Protein 6SYY (pdb70)

Foldseek 3Di:
DDADAADFFAEDEQDFPDEWEWEWAWDWDPLDPPFTETFIFTATPNGTQHAYEAEAFGKGWYKYQYQHQAWKWKAFFLFQDFFQQGQEQVQTDGHRDMRTRPIDGGHFAFAKTKMAIDHFLCRQVRLQRYGIHIYTYDYVLNVVVCVLFVDDRPAQEGEWAKEAFEADPRGYTDDDDDQLQFAGHPFIGTNSHTNYEHEDAQGKGKYWYAHSYLWDKFKKFKDFDPDTAKKWFQAKNRGGFFFTDIDGIDIATHSIITIMIHRSNVDDQQTKIFGKTAQPPLQVDDRHIDTNYIYHHHYYDPRDGDRDGTRDDFDDDDCPPAAEAEWEWDADPSAIETVNDFCVRFNVDAPDVQDGDFPEEEEAQGKYKYKYFYQDSGKFFKFKPNWWKAWDDKPVDGDDPNRGGTHGTHIAGHRMITIIITRRHHDDPAKHKMKIATSSNNSVNSTRMGIYIYGD

Structure (mmCIF, N/CA/C/O backbone):
data_6SYY
#
_entry.id   6SYY
#
_cell.length_a   52.920
_cell.length_b   98.927
_cell.length_c   98.589
_cell.angle_alpha   90.000
_cell.angle_beta   90.000
_cell.angle_gamma   90.000
#
_symmetry.space_group_name_H-M   'P 21 21 21'
#
loop_
_entity.id
_entity.type
_entity.pdbx_description
1 polymer 'Periplasmic cell division protein (SufI)'
2 non-polymer 'COPPER (II) ION'
3 non-polymer 'OXYGEN ATOM'
4 water water
#
loop_
_atom_site.group_PDB
_atom_site.id
_atom_site.type_symbol
_atom_site.label_atom_id
_atom_site.label_alt_id
_atom_site.label_comp_id
_atom_site.label_asym_id
_atom_site.label_entity_id
_atom_site.label_seq_id
_atom_site.pdbx_PDB_ins_code
_atom_site.Cartn_x
_atom_site.Cartn_y
_atom_site.Cartn_z
_atom_site.occupancy
_atom_site.B_iso_or_equiv
_atom_site.auth_seq_id
_atom_site.auth_comp_id
_atom_site.auth_asym_id
_atom_site.auth_atom_id
_atom_site.pdbx_PDB_model_num
ATOM 1 N N . LEU A 1 44 ? 43.019 55.315 31.301 1.00 49.50 44 LEU A N 1
ATOM 2 C CA . LEU A 1 44 ? 41.991 56.166 30.711 1.00 67.02 44 LEU A CA 1
ATOM 3 C C . LEU A 1 44 ? 41.038 56.695 31.778 1.00 80.75 44 LEU A C 1
ATOM 4 O O . LEU A 1 44 ? 40.526 55.928 32.594 1.00 73.13 44 LEU A O 1
ATOM 9 N N . SER A 1 45 ? 40.807 58.008 31.761 1.00 85.19 45 SER A N 1
ATOM 10 C CA . SER A 1 45 ? 39.873 58.627 32.691 1.00 64.37 45 SER A CA 1
ATOM 11 C C . SER A 1 45 ? 38.483 58.013 32.540 1.00 51.80 45 SER A C 1
ATOM 12 O O . SER A 1 45 ? 38.128 57.458 31.496 1.00 51.03 45 SER A O 1
ATOM 15 N N . LYS A 1 46 ? 37.697 58.107 33.611 1.00 46.74 46 LYS A N 1
ATOM 16 C CA . LYS A 1 46 ? 36.294 57.723 33.538 1.00 19.53 46 LYS A CA 1
ATOM 17 C C . LYS A 1 46 ? 35.591 58.522 32.444 1.00 24.14 46 LYS A C 1
ATOM 18 O O . LYS A 1 46 ? 35.808 59.728 32.294 1.00 36.52 46 LYS A O 1
ATOM 24 N N . GLN A 1 47 ? 34.747 57.843 31.673 1.00 34.15 47 GLN A N 1
ATOM 25 C CA . GLN A 1 47 ? 34.014 58.456 30.576 1.00 28.88 47 GLN A CA 1
ATOM 26 C C . GLN A 1 47 ? 32.521 58.418 30.875 1.00 29.39 47 GLN A C 1
ATOM 27 O O . GLN A 1 47 ? 32.023 57.452 31.460 1.00 32.77 47 GLN A O 1
ATOM 33 N N . SER A 1 48 ? 31.811 59.473 30.479 1.00 38.35 48 SER A N 1
ATOM 34 C CA . SER A 1 48 ? 30.362 59.501 30.641 1.00 28.46 48 SER A CA 1
ATOM 35 C C . SER A 1 48 ? 29.711 58.408 29.799 1.00 29.64 48 SER A C 1
ATOM 36 O O . SER A 1 48 ? 30.015 58.258 28.611 1.00 46.91 48 SER A O 1
ATOM 39 N N . LEU A 1 49 ? 28.816 57.641 30.419 1.00 27.56 49 LEU A N 1
ATOM 40 C CA . LEU A 1 49 ? 28.172 56.534 29.724 1.00 28.00 49 LEU A CA 1
ATOM 41 C C . LEU A 1 49 ? 27.417 57.034 28.501 1.00 26.42 49 LEU A C 1
ATOM 42 O O . LEU A 1 49 ? 26.563 57.919 28.602 1.00 33.69 49 LEU A O 1
ATOM 47 N N . ASN A 1 50 ? 27.739 56.468 27.345 1.00 26.04 50 ASN A N 1
ATOM 48 C CA . ASN A 1 50 ? 26.997 56.777 26.135 1.00 27.52 50 ASN A CA 1
ATOM 49 C C . ASN A 1 50 ? 25.607 56.162 26.217 1.00 23.44 50 ASN A C 1
ATOM 50 O O . ASN A 1 50 ? 25.454 55.001 26.605 1.00 28.19 50 ASN A O 1
ATOM 55 N N . ILE A 1 51 ? 24.592 56.949 25.888 1.00 30.12 51 ILE A N 1
ATOM 56 C CA . ILE A 1 51 ? 23.216 56.475 25.776 1.00 31.45 51 ILE A CA 1
ATOM 57 C C . ILE A 1 51 ? 22.874 56.422 24.293 1.00 26.04 51 ILE A C 1
ATOM 58 O O . ILE A 1 51 ? 22.895 57.464 23.625 1.00 31.93 51 ILE A O 1
ATOM 63 N N . PRO A 1 52 ? 22.569 55.252 23.735 1.00 35.52 52 PRO A N 1
ATOM 64 C CA . PRO A 1 52 ? 22.309 55.175 22.294 1.00 42.66 52 PRO A CA 1
ATOM 65 C C . PRO A 1 52 ? 21.102 56.012 21.907 1.00 45.04 52 PRO A C 1
ATOM 66 O O . PRO A 1 52 ? 20.216 56.282 22.722 1.00 32.69 52 PRO A O 1
ATOM 70 N N . GLY A 1 53 ? 21.086 56.443 20.652 1.00 28.69 53 GLY A N 1
ATOM 71 C CA . GLY A 1 53 ? 19.892 57.043 20.102 1.00 23.77 53 GLY A CA 1
ATOM 72 C C . GLY A 1 53 ? 18.771 56.027 20.014 1.00 30.37 53 GLY A C 1
ATOM 73 O O . GLY A 1 53 ? 18.962 54.820 20.158 1.00 27.20 53 GLY A O 1
ATOM 74 N N . TYR A 1 54 ? 17.561 56.526 19.799 1.00 29.03 54 TYR A N 1
ATOM 75 C CA . TYR A 1 54 ? 16.413 55.648 19.664 1.00 27.01 54 TYR A CA 1
ATOM 76 C C . TYR A 1 54 ? 15.703 55.924 18.348 1.00 34.70 54 TYR A C 1
ATOM 77 O O . TYR A 1 54 ? 15.797 57.015 17.777 1.00 33.88 54 TYR A O 1
ATOM 86 N N . PHE A 1 55 ? 14.995 54.910 17.866 1.00 25.09 55 PHE A N 1
ATOM 87 C CA . PHE A 1 55 ? 14.259 55.019 16.615 1.00 43.67 55 PHE A CA 1
ATOM 88 C C . PHE A 1 55 ? 12.892 54.391 16.811 1.00 23.84 55 PHE A C 1
ATOM 89 O O . PHE A 1 55 ? 12.792 53.215 17.173 1.00 37.55 55 PHE A O 1
ATOM 97 N N . LEU A 1 56 ? 11.848 55.179 16.590 1.00 30.86 56 LEU A N 1
ATOM 98 C CA . LEU A 1 56 ? 10.478 54.688 16.672 1.00 24.79 56 LEU A CA 1
ATOM 99 C C . LEU A 1 56 ? 10.150 54.006 15.350 1.00 32.26 56 LEU A C 1
ATOM 100 O O . LEU A 1 56 ? 9.841 54.664 14.353 1.00 27.06 56 LEU A O 1
ATOM 105 N N . PHE A 1 57 ? 10.236 52.685 15.333 1.00 33.91 57 PHE A N 1
ATOM 106 C CA . PHE A 1 57 ? 10.020 51.932 14.105 1.00 31.76 57 PHE A CA 1
ATOM 107 C C . PHE A 1 57 ? 8.565 52.068 13.672 1.00 27.88 57 PHE A C 1
ATOM 108 O O . PHE A 1 57 ? 7.667 51.653 14.417 1.00 31.78 57 PHE A O 1
ATOM 116 N N . PRO A 1 58 ? 8.285 52.637 12.502 1.00 31.48 58 PRO A N 1
ATOM 117 C CA . PRO A 1 58 ? 6.895 52.874 12.108 1.00 26.60 58 PRO A CA 1
ATOM 118 C C . PRO A 1 58 ? 6.155 51.575 11.829 1.00 28.18 58 PRO A C 1
ATOM 119 O O . PRO A 1 58 ? 6.747 50.528 11.559 1.00 32.16 58 PRO A O 1
ATOM 123 N N . ASP A 1 59 ? 4.828 51.668 11.879 1.00 29.03 59 ASP A N 1
ATOM 124 C CA . ASP A 1 59 ? 3.949 50.513 11.726 1.00 56.50 59 ASP A CA 1
ATOM 125 C C . ASP A 1 59 ? 3.668 50.286 10.240 1.00 31.43 59 ASP A C 1
ATOM 126 O O . ASP A 1 59 ? 2.993 51.094 9.593 1.00 32.11 59 ASP A O 1
ATOM 131 N N . GLY A 1 60 ? 4.187 49.186 9.701 1.00 31.58 60 GLY A N 1
ATOM 132 C CA . GLY A 1 60 ? 3.913 48.833 8.323 1.00 31.84 60 GLY A CA 1
ATOM 133 C C . GLY A 1 60 ? 4.544 49.727 7.283 1.00 37.78 60 GLY A C 1
ATOM 134 O O . GLY A 1 60 ? 4.093 49.733 6.135 1.00 36.18 60 GLY A O 1
ATOM 135 N N . GLN A 1 61 ? 5.573 50.488 7.648 1.00 36.78 61 GLN A N 1
ATOM 136 C CA . GLN A 1 61 ? 6.287 51.351 6.715 1.00 34.74 61 GLN A CA 1
ATOM 137 C C . GLN A 1 61 ? 7.721 50.870 6.600 1.00 27.52 61 GLN A C 1
ATOM 138 O O . GLN A 1 61 ? 8.373 50.603 7.614 1.00 33.30 61 GLN A O 1
ATOM 144 N N . ARG A 1 62 ? 8.208 50.770 5.367 1.00 41.12 62 ARG A N 1
ATOM 145 C CA . ARG A 1 62 ? 9.501 50.150 5.120 1.00 32.38 62 ARG A CA 1
ATOM 146 C C . ARG A 1 62 ? 10.637 51.001 5.672 1.00 31.82 62 ARG A C 1
ATOM 147 O O . ARG A 1 62 ? 10.664 52.223 5.498 1.00 32.73 62 ARG A O 1
ATOM 155 N N . VAL A 1 63 ? 11.582 50.335 6.335 1.00 31.68 63 VAL A N 1
ATOM 156 C CA . VAL A 1 63 ? 12.736 50.968 6.959 1.00 32.50 63 VAL A CA 1
ATOM 157 C C . VAL A 1 63 ? 13.994 50.248 6.496 1.00 26.44 63 VAL A C 1
ATOM 158 O O . VAL A 1 63 ? 14.095 49.022 6.627 1.00 23.81 63 VAL A O 1
ATOM 162 N N . SER A 1 64 ? 14.954 51.006 5.972 1.00 33.13 64 SER A N 1
ATOM 163 C CA . SER A 1 64 ? 16.240 50.452 5.571 1.00 24.62 64 SER A CA 1
ATOM 164 C C . SER A 1 64 ? 17.173 50.398 6.773 1.00 26.22 64 SER A C 1
ATOM 165 O O . SER A 1 64 ? 17.335 51.389 7.493 1.00 29.97 64 SER A O 1
ATOM 168 N N . ILE A 1 65 ? 17.771 49.234 6.995 1.00 22.63 65 ILE A N 1
ATOM 169 C CA . ILE A 1 65 ? 18.787 49.046 8.019 1.00 21.79 65 ILE A CA 1
ATOM 170 C C . ILE A 1 65 ? 20.059 48.638 7.295 1.00 21.84 65 ILE A C 1
ATOM 171 O O . ILE A 1 65 ? 20.152 47.519 6.774 1.00 30.32 65 ILE A O 1
ATOM 176 N N . THR A 1 66 ? 21.033 49.539 7.247 1.00 22.33 66 THR A N 1
ATOM 177 C CA . THR A 1 66 ? 22.239 49.341 6.455 1.00 32.89 66 THR A CA 1
ATOM 178 C C . THR A 1 66 ? 23.414 49.041 7.372 1.00 25.08 66 THR A C 1
ATOM 179 O O . THR A 1 66 ? 23.726 49.833 8.266 1.00 33.10 66 THR A O 1
ATOM 183 N N . ALA A 1 67 ? 24.063 47.900 7.148 1.00 29.44 67 ALA A N 1
ATOM 184 C CA . ALA A 1 67 ? 25.329 47.596 7.798 1.00 25.74 67 ALA A CA 1
ATOM 185 C C . ALA A 1 67 ? 26.459 48.145 6.940 1.00 31.95 67 ALA A C 1
ATOM 186 O O . ALA A 1 67 ? 26.479 47.929 5.726 1.00 26.58 67 ALA A O 1
ATOM 188 N N . LYS A 1 68 ? 27.388 48.864 7.563 1.00 32.45 68 LYS A N 1
ATOM 189 C CA . LYS A 1 68 ? 28.440 49.511 6.799 1.00 23.28 68 LYS A CA 1
ATOM 190 C C . LYS A 1 68 ? 29.679 49.681 7.664 1.00 32.05 68 LYS A C 1
ATOM 191 O O . LYS A 1 68 ? 29.612 49.681 8.898 1.00 26.00 68 LYS A O 1
ATOM 197 N N . TRP A 1 69 ? 30.818 49.824 6.991 1.00 24.83 69 TRP A N 1
ATOM 198 C CA . TRP A 1 69 ? 32.061 50.177 7.657 1.00 27.16 69 TRP A CA 1
ATOM 199 C C . TRP A 1 69 ? 32.129 51.677 7.901 1.00 25.14 69 TRP A C 1
ATOM 200 O O . TRP A 1 69 ? 31.685 52.478 7.073 1.00 40.69 69 TRP A O 1
ATOM 211 N N . THR A 1 70 ? 32.688 52.047 9.048 1.00 36.49 70 THR A N 1
ATOM 212 C CA . THR A 1 70 ? 32.902 53.438 9.426 1.00 44.13 70 THR A CA 1
ATOM 213 C C . THR A 1 70 ? 33.998 53.459 10.487 1.00 37.99 70 THR A C 1
ATOM 214 O O . THR A 1 70 ? 34.634 52.435 10.761 1.00 32.15 70 THR A O 1
ATOM 218 N N . THR A 1 71 ? 34.227 54.628 11.080 1.00 41.45 71 THR A N 1
ATOM 219 C CA . THR A 1 71 ? 35.182 54.781 12.170 1.00 32.99 71 THR A CA 1
ATOM 220 C C . THR A 1 71 ? 34.486 55.438 13.349 1.00 36.58 71 THR A C 1
ATOM 221 O O . THR A 1 71 ? 33.887 56.508 13.199 1.00 54.40 71 THR A O 1
ATOM 225 N N . LEU A 1 72 ? 34.570 54.802 14.514 1.00 28.40 72 LEU A N 1
ATOM 226 C CA . LEU A 1 72 ? 33.985 55.319 15.742 1.00 25.42 72 LEU A CA 1
ATOM 227 C C . LEU A 1 72 ? 35.082 55.724 16.715 1.00 33.53 72 LEU A C 1
ATOM 228 O O . LEU A 1 72 ? 36.143 55.098 16.777 1.00 36.30 72 LEU A O 1
ATOM 233 N N . GLU A 1 73 ? 34.816 56.782 17.481 1.00 32.69 73 GLU A N 1
ATOM 234 C CA . GLU A 1 73 ? 35.757 57.260 18.491 1.00 38.63 73 GLU A CA 1
ATOM 235 C C . GLU A 1 73 ? 35.358 56.671 19.841 1.00 26.47 73 GLU A C 1
ATOM 236 O O . GLU A 1 73 ? 34.725 57.319 20.673 1.00 36.29 73 GLU A O 1
ATOM 242 N N . VAL A 1 74 ? 35.740 55.410 20.050 1.00 28.23 74 VAL A N 1
ATOM 243 C CA . VAL A 1 74 ? 35.453 54.730 21.312 1.00 39.59 74 VAL A CA 1
ATOM 244 C C . VAL A 1 74 ? 36.392 55.221 22.405 1.00 25.81 74 VAL A C 1
ATOM 245 O O . VAL A 1 74 ? 35.957 55.618 23.492 1.00 31.88 74 VAL A O 1
ATOM 249 N N . ILE A 1 75 ? 37.690 55.188 22.127 1.00 38.93 75 ILE A N 1
ATOM 250 C CA . ILE A 1 75 ? 38.699 55.808 22.979 1.00 33.37 75 ILE A CA 1
ATOM 251 C C . ILE A 1 75 ? 38.936 57.220 22.450 1.00 54.38 75 ILE A C 1
ATOM 252 O O . ILE A 1 75 ? 39.263 57.371 21.263 1.00 42.59 75 ILE A O 1
ATOM 257 N N . PRO A 1 76 ? 38.779 58.258 23.270 1.00 54.29 76 PRO A N 1
ATOM 258 C CA . PRO A 1 76 ? 38.931 59.630 22.763 1.00 40.60 76 PRO A CA 1
ATOM 259 C C . PRO A 1 76 ? 40.288 59.840 22.105 1.00 32.87 76 PRO A C 1
ATOM 260 O O . PRO A 1 76 ? 41.330 59.468 22.651 1.00 47.26 76 PRO A O 1
ATOM 264 N N . GLY A 1 77 ? 40.264 60.430 20.912 1.00 47.60 77 GLY A N 1
ATOM 265 C CA . GLY A 1 77 ? 41.469 60.677 20.152 1.00 37.67 77 GLY A CA 1
ATOM 266 C C . GLY A 1 77 ? 41.891 59.559 19.222 1.00 50.07 77 GLY A C 1
ATOM 267 O O . GLY A 1 77 ? 42.909 59.698 18.537 1.00 42.64 77 GLY A O 1
ATOM 268 N N . LYS A 1 78 ? 41.150 58.459 19.171 1.00 44.14 78 LYS A N 1
ATOM 269 C CA . LYS A 1 78 ? 41.492 57.334 18.317 1.00 30.86 78 LYS A CA 1
ATOM 270 C C . LYS A 1 78 ? 40.279 56.945 17.485 1.00 29.83 78 LYS A C 1
ATOM 271 O O . LYS A 1 78 ? 39.144 56.984 17.969 1.00 37.96 78 LYS A O 1
ATOM 277 N N . SER A 1 79 ? 40.522 56.585 16.227 1.00 41.62 79 SER A N 1
ATOM 278 C CA . SER A 1 79 ? 39.468 56.172 15.311 1.00 41.87 79 SER A CA 1
ATOM 279 C C . SER A 1 79 ? 39.513 54.657 15.171 1.00 41.93 79 SER A C 1
ATOM 280 O O . SER A 1 79 ? 40.525 54.098 14.736 1.00 57.67 79 SER A O 1
ATOM 283 N N . THR A 1 80 ? 38.423 54.000 15.548 1.00 31.50 80 THR A N 1
ATOM 284 C CA . THR A 1 80 ? 38.330 52.548 15.518 1.00 28.84 80 THR A CA 1
ATOM 285 C C . THR A 1 80 ? 37.466 52.138 14.338 1.00 35.14 80 THR A C 1
ATOM 286 O O . THR A 1 80 ? 36.306 52.551 14.243 1.00 25.57 80 THR A O 1
ATOM 290 N N . ASP A 1 81 ? 38.034 51.336 13.442 1.00 26.24 81 ASP A N 1
ATOM 291 C CA . ASP A 1 81 ? 37.276 50.811 12.318 1.00 32.28 81 ASP A CA 1
ATOM 292 C C . ASP A 1 81 ? 36.251 49.814 12.837 1.00 24.07 81 ASP A C 1
ATOM 293 O O . ASP A 1 81 ? 36.615 48.810 13.457 1.00 31.38 81 ASP A O 1
ATOM 298 N N . MET A 1 82 ? 34.971 50.094 12.598 1.00 27.51 82 MET A N 1
ATOM 299 C CA . MET A 1 82 ? 33.904 49.254 13.119 1.00 22.15 82 MET A CA 1
ATOM 300 C C . MET A 1 82 ? 32.753 49.187 12.124 1.00 31.68 82 MET A C 1
ATOM 301 O O . MET A 1 82 ? 32.626 50.018 11.219 1.00 31.71 82 MET A O 1
ATOM 306 N N . LEU A 1 83 ? 31.911 48.175 12.316 1.00 30.08 83 LEU A N 1
ATOM 307 C CA . LEU A 1 83 ? 30.657 48.042 11.592 1.00 20.84 83 LEU A CA 1
ATOM 308 C C . LEU A 1 83 ? 29.525 48.643 12.416 1.00 47.42 83 LEU A C 1
ATOM 309 O O . LEU A 1 83 ? 29.524 48.562 13.647 1.00 29.22 83 LEU A O 1
ATOM 314 N N . VAL A 1 84 ? 28.564 49.263 11.735 1.00 28.76 84 VAL A N 1
ATOM 315 C CA . VAL A 1 84 ? 27.386 49.807 12.399 1.00 29.96 84 VAL A CA 1
ATOM 316 C C . VAL A 1 84 ? 26.163 49.485 11.560 1.00 20.50 84 VAL A C 1
ATOM 317 O O . VAL A 1 84 ? 26.236 49.367 10.334 1.00 26.63 84 VAL A O 1
ATOM 321 N N . TYR A 1 85 ? 25.035 49.322 12.238 1.00 29.63 85 TYR A N 1
ATOM 322 C CA . TYR A 1 85 ? 23.733 49.346 11.590 1.00 27.10 85 TYR A CA 1
ATOM 323 C C . TYR A 1 85 ? 23.282 50.799 11.519 1.00 28.47 85 TYR A C 1
ATOM 324 O O . TYR A 1 85 ? 23.184 51.470 12.553 1.00 24.57 85 TYR A O 1
ATOM 333 N N . GLU A 1 86 ? 23.040 51.296 10.308 1.00 34.37 86 GLU A N 1
ATOM 334 C CA . GLU A 1 86 ? 22.561 52.660 10.116 1.00 26.93 86 GLU A CA 1
ATOM 335 C C . GLU A 1 86 ? 21.058 52.632 9.875 1.00 43.61 86 GLU A C 1
ATOM 336 O O . GLU A 1 86 ? 20.584 51.987 8.933 1.00 34.54 86 GLU A O 1
ATOM 342 N N . ILE A 1 87 ? 20.319 53.327 10.734 1.00 29.92 87 ILE A N 1
ATOM 343 C CA . ILE A 1 87 ? 18.872 53.456 10.634 1.00 28.88 87 ILE A CA 1
ATOM 344 C C . ILE A 1 87 ? 18.550 54.927 10.831 1.00 34.24 87 ILE A C 1
ATOM 345 O O . ILE A 1 87 ? 18.735 55.460 11.932 1.00 44.51 87 ILE A O 1
ATOM 350 N N . ASP A 1 88 ? 18.081 55.588 9.771 1.00 41.40 88 ASP A N 1
ATOM 351 C CA . ASP A 1 88 ? 17.638 56.981 9.855 1.00 41.79 88 ASP A CA 1
ATOM 352 C C . ASP A 1 88 ? 18.757 57.877 10.388 1.00 44.41 88 ASP A C 1
ATOM 353 O O . ASP A 1 88 ? 18.555 58.694 11.289 1.00 45.04 88 ASP A O 1
ATOM 358 N N . ASN A 1 89 ? 19.958 57.692 9.833 1.00 34.31 89 ASN A N 1
ATOM 359 C CA . ASN A 1 89 ? 21.138 58.483 10.197 1.00 36.22 89 ASN A CA 1
ATOM 360 C C . ASN A 1 89 ? 21.480 58.352 11.681 1.00 40.58 89 ASN A C 1
ATOM 361 O O . ASN A 1 89 ? 21.935 59.304 12.320 1.00 53.49 89 ASN A O 1
ATOM 366 N N . GLU A 1 90 ? 21.262 57.160 12.229 1.00 28.22 90 GLU A N 1
ATOM 367 C CA . GLU A 1 90 ? 21.665 56.812 13.583 1.00 28.79 90 GLU A CA 1
ATOM 368 C C . GLU A 1 90 ? 22.418 55.494 13.542 1.00 30.31 90 GLU A C 1
ATOM 369 O O . GLU A 1 90 ? 22.052 54.588 12.789 1.00 40.78 90 GLU A O 1
ATOM 375 N N . TYR A 1 91 ? 23.465 55.384 14.352 1.00 29.50 91 TYR A N 1
ATOM 376 C CA . TYR A 1 91 ? 24.259 54.164 14.420 1.00 33.12 91 TYR A CA 1
ATOM 377 C C . TYR A 1 91 ? 23.774 53.300 15.579 1.00 33.02 91 TYR A C 1
ATOM 378 O O . TYR A 1 91 ? 23.701 53.770 16.720 1.00 36.85 91 TYR A O 1
ATOM 387 N N . ASN A 1 92 ? 23.447 52.040 15.279 1.00 28.72 92 ASN A N 1
ATOM 388 C CA . ASN A 1 92 ? 22.965 51.050 16.239 1.00 29.22 92 ASN A CA 1
ATOM 389 C C . ASN A 1 92 ? 21.981 51.636 17.243 1.00 49.71 92 ASN A C 1
ATOM 390 O O . ASN A 1 92 ? 22.174 51.480 18.458 1.00 33.07 92 ASN A O 1
ATOM 395 N N . PRO A 1 93 ? 20.919 52.301 16.797 1.00 23.43 93 PRO A N 1
ATOM 396 C CA . PRO A 1 93 ? 19.985 52.897 17.752 1.00 28.68 93 PRO A CA 1
ATOM 397 C C . PRO A 1 93 ? 19.192 51.830 18.489 1.00 27.53 93 PRO A C 1
ATOM 398 O O . PRO A 1 93 ? 19.119 50.670 18.081 1.00 32.27 93 PRO A O 1
ATOM 402 N N . VAL A 1 94 ? 18.595 52.238 19.599 1.00 26.33 94 VAL A N 1
ATOM 403 C CA . VAL A 1 94 ? 17.606 51.398 20.260 1.00 23.45 94 VAL A CA 1
ATOM 404 C C . VAL A 1 94 ? 16.322 51.482 19.447 1.00 34.77 94 VAL A C 1
ATOM 405 O O . VAL A 1 94 ? 15.744 52.562 19.287 1.00 30.24 94 VAL A O 1
ATOM 409 N N . ILE A 1 95 ? 15.901 50.358 18.896 1.00 26.61 95 ILE A N 1
ATOM 410 C CA . ILE A 1 95 ? 14.689 50.303 18.092 1.00 25.93 95 ILE A CA 1
ATOM 411 C C . ILE A 1 95 ? 13.505 50.108 19.022 1.00 26.08 95 ILE A C 1
ATOM 412 O O . ILE A 1 95 ? 13.501 49.195 19.854 1.00 25.76 95 ILE A O 1
ATOM 417 N N . PHE A 1 96 ? 12.498 50.960 18.886 1.00 25.17 96 PHE A N 1
ATOM 418 C CA . PHE A 1 96 ? 11.279 50.833 19.666 1.00 24.51 96 PHE A CA 1
ATOM 419 C C . PHE A 1 96 ? 10.174 50.240 18.805 1.00 42.06 96 PHE A C 1
ATOM 420 O O . PHE A 1 96 ? 10.007 50.616 17.641 1.00 29.25 96 PHE A O 1
ATOM 428 N N . LEU A 1 97 ? 9.433 49.296 19.383 1.00 33.56 97 LEU A N 1
ATOM 429 C CA . LEU A 1 97 ? 8.298 48.667 18.728 1.00 23.62 97 LEU A CA 1
ATOM 430 C C . LEU A 1 97 ? 7.117 48.645 19.683 1.00 27.92 97 LEU A C 1
ATOM 431 O O . LEU A 1 97 ? 7.285 48.606 20.905 1.00 28.21 97 LEU A O 1
ATOM 436 N N . ARG A 1 98 ? 5.919 48.666 19.115 1.00 25.64 98 ARG A N 1
ATOM 437 C CA . ARG A 1 98 ? 4.693 48.487 19.875 1.00 25.37 98 ARG A CA 1
ATOM 438 C C . ARG A 1 98 ? 4.113 47.123 19.534 1.00 47.80 98 ARG A C 1
ATOM 439 O O . ARG A 1 98 ? 4.063 46.746 18.358 1.00 39.48 98 ARG A O 1
ATOM 447 N N . LYS A 1 99 ? 3.694 46.379 20.554 1.00 30.18 99 LYS A N 1
ATOM 448 C CA . LYS A 1 99 ? 3.145 45.054 20.307 1.00 44.38 99 LYS A CA 1
ATOM 449 C C . LYS A 1 99 ? 1.887 45.167 19.462 1.00 30.36 99 LYS A C 1
ATOM 450 O O . LYS A 1 99 ? 1.000 45.976 19.750 1.00 39.53 99 LYS A O 1
ATOM 456 N N . GLY A 1 100 ? 1.820 44.359 18.409 1.00 27.06 100 GLY A N 1
ATOM 457 C CA . GLY A 1 100 ? 0.704 44.375 17.496 1.00 25.07 100 GLY A CA 1
ATOM 458 C C . GLY A 1 100 ? 0.956 45.126 16.208 1.00 35.99 100 GLY A C 1
ATOM 459 O O . GLY A 1 100 ? 0.154 45.001 15.275 1.00 54.35 100 GLY A O 1
ATOM 460 N N . GLN A 1 101 ? 2.042 45.888 16.124 1.00 29.63 101 GLN A N 1
ATOM 461 C CA . GLN A 1 101 ? 2.338 46.638 14.914 1.00 37.45 101 GLN A CA 1
ATOM 462 C C . GLN A 1 101 ? 2.939 45.733 13.839 1.00 42.18 101 GLN A C 1
ATOM 463 O O . GLN A 1 101 ? 3.417 44.625 14.105 1.00 24.35 101 GLN A O 1
ATOM 469 N N . THR A 1 10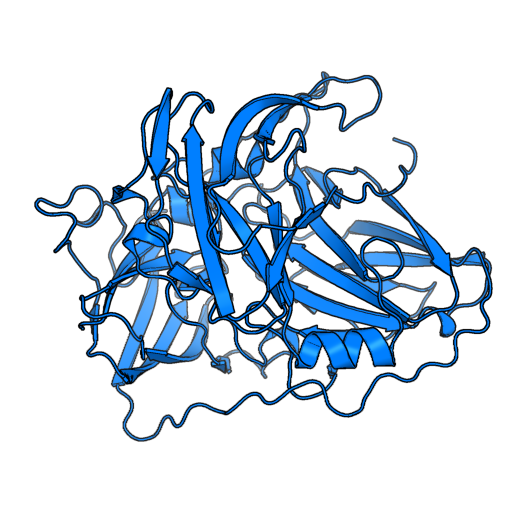2 ? 2.911 46.226 12.604 1.00 26.07 102 THR A N 1
ATOM 470 C CA . THR A 1 102 ? 3.577 45.557 11.496 1.00 28.11 102 THR A CA 1
ATOM 471 C C . THR A 1 102 ? 5.025 46.024 11.423 1.00 30.21 102 THR A C 1
ATOM 472 O O . THR A 1 102 ? 5.325 47.200 11.647 1.00 25.17 102 THR A O 1
ATOM 476 N N . PHE A 1 103 ? 5.918 45.081 11.134 1.00 23.02 103 PHE A N 1
ATOM 477 C CA . PHE A 1 103 ? 7.361 45.295 11.092 1.00 34.80 103 PHE A CA 1
ATOM 478 C C . PHE A 1 103 ? 7.823 45.062 9.656 1.00 34.84 103 PHE A C 1
ATOM 479 O O . PHE A 1 103 ? 7.847 43.918 9.189 1.00 36.70 103 PHE A O 1
ATOM 487 N N . SER A 1 104 ? 8.176 46.140 8.953 1.00 32.03 104 SER A N 1
ATOM 488 C CA . SER A 1 104 ? 8.542 46.102 7.533 1.00 23.69 104 SER A CA 1
ATOM 489 C C . SER A 1 104 ? 9.991 46.562 7.382 1.00 32.19 104 SER A C 1
ATOM 490 O O . SER A 1 104 ? 10.252 47.756 7.225 1.00 33.04 104 SER A O 1
ATOM 493 N N . ALA A 1 105 ? 10.933 45.621 7.403 1.00 22.47 105 ALA A N 1
ATOM 494 C CA . ALA A 1 105 ? 12.353 45.953 7.403 1.00 25.25 105 ALA A CA 1
ATOM 495 C C . ALA A 1 105 ? 13.039 45.442 6.145 1.00 32.03 105 ALA A C 1
ATOM 496 O O . ALA A 1 105 ? 12.752 44.339 5.670 1.00 22.48 105 ALA A O 1
ATOM 498 N N . ASP A 1 106 ? 13.947 46.259 5.611 1.00 24.89 106 ASP A N 1
ATOM 499 C CA . ASP A 1 106 ? 14.863 45.861 4.551 1.00 33.59 106 ASP A CA 1
ATOM 500 C C . ASP A 1 106 ? 16.281 45.973 5.081 1.00 31.00 106 ASP A C 1
ATOM 501 O O . ASP A 1 106 ? 16.680 47.036 5.572 1.00 27.27 106 ASP A O 1
ATOM 506 N N . PHE A 1 107 ? 17.034 44.883 4.990 1.00 29.05 107 PHE A N 1
ATOM 507 C CA . PHE A 1 107 ? 18.442 44.892 5.358 1.00 21.36 107 PHE A CA 1
ATOM 508 C C . PHE A 1 107 ? 19.276 45.179 4.117 1.00 25.08 107 PHE A C 1
ATOM 509 O O . PHE A 1 107 ? 19.270 44.391 3.165 1.00 29.51 107 PHE A O 1
ATOM 517 N N . VAL A 1 108 ? 19.989 46.300 4.129 1.00 36.48 108 VAL A N 1
ATOM 518 C CA . VAL A 1 108 ? 20.916 46.656 3.061 1.00 30.34 108 VAL A CA 1
ATOM 519 C C . VAL A 1 108 ? 22.325 46.351 3.550 1.00 29.16 108 VAL A C 1
ATOM 520 O O . VAL A 1 108 ? 22.766 46.885 4.576 1.00 28.49 108 VAL A O 1
ATOM 524 N N . ASN A 1 109 ? 23.034 45.494 2.822 1.00 38.42 109 ASN A N 1
ATOM 525 C CA . ASN A 1 109 ? 24.307 44.943 3.279 1.00 23.92 109 ASN A CA 1
ATOM 526 C C . ASN A 1 109 ? 25.457 45.652 2.572 1.00 27.12 109 ASN A C 1
ATOM 527 O O . ASN A 1 109 ? 25.742 45.383 1.403 1.00 31.23 109 ASN A O 1
ATOM 532 N N . ASN A 1 110 ? 26.128 46.549 3.291 1.00 39.50 110 ASN A N 1
ATOM 533 C CA . ASN A 1 110 ? 27.378 47.148 2.839 1.00 24.39 110 ASN A CA 1
ATOM 534 C C . ASN A 1 110 ? 28.522 46.773 3.775 1.00 38.44 110 ASN A C 1
ATOM 535 O O . ASN A 1 110 ? 29.487 47.524 3.924 1.00 37.81 110 ASN A O 1
ATOM 540 N N . SER A 1 111 ? 28.415 45.613 4.422 1.00 32.26 111 SER A N 1
ATOM 541 C CA . SER A 1 111 ? 29.409 45.183 5.396 1.00 27.86 111 SER A CA 1
ATOM 542 C C . SER A 1 111 ? 30.646 44.562 4.762 1.00 32.00 111 SER A C 1
ATOM 543 O O . SER A 1 111 ? 31.631 44.332 5.472 1.00 35.53 111 SER A O 1
ATOM 546 N N . GLY A 1 112 ? 30.626 44.277 3.459 1.00 27.11 112 GLY A N 1
ATOM 547 C CA . GLY A 1 112 ? 31.762 43.681 2.790 1.00 24.26 112 GLY A CA 1
ATOM 548 C C . GLY A 1 112 ? 31.740 42.170 2.685 1.00 23.93 112 GLY A C 1
ATOM 549 O O . GLY A 1 112 ? 32.611 41.599 2.017 1.00 29.91 112 GLY A O 1
ATOM 550 N N . GLU A 1 113 ? 30.779 41.503 3.317 1.00 34.09 113 GLU A N 1
ATOM 551 C CA . GLU A 1 113 ? 30.657 40.056 3.232 1.00 32.54 113 GLU A CA 1
ATOM 552 C C . GLU A 1 113 ? 29.190 39.688 3.405 1.00 29.77 113 GLU A C 1
ATOM 553 O O . GLU A 1 113 ? 28.344 40.547 3.671 1.00 31.83 113 GLU A O 1
ATOM 559 N N . ASP A 1 114 ? 28.893 38.397 3.254 1.00 43.49 114 ASP A N 1
ATOM 560 C CA . ASP A 1 114 ? 27.537 37.909 3.477 1.00 30.12 114 ASP A CA 1
ATOM 561 C C . ASP A 1 114 ? 27.069 38.259 4.884 1.00 33.36 114 ASP A C 1
ATOM 562 O O . ASP A 1 114 ? 27.845 38.219 5.844 1.00 25.12 114 ASP A O 1
ATOM 567 N N . SER A 1 115 ? 25.791 38.603 5.010 1.00 29.20 115 SER A N 1
ATOM 568 C CA . SER A 1 115 ? 25.249 38.923 6.323 1.00 24.02 115 SER A CA 1
ATOM 569 C C . SER A 1 115 ? 23.728 38.868 6.279 1.00 39.43 115 SER A C 1
ATOM 570 O O . SER A 1 115 ? 23.111 38.846 5.210 1.00 27.26 115 SER A O 1
ATOM 573 N N . ILE A 1 116 ? 23.139 38.848 7.474 1.00 25.51 116 ILE A N 1
ATOM 574 C CA . ILE A 1 116 ? 21.694 38.883 7.654 1.00 19.75 116 ILE A CA 1
ATOM 575 C C . ILE A 1 116 ? 21.454 39.308 9.092 1.00 21.54 116 ILE A C 1
ATOM 576 O O . ILE A 1 116 ? 22.240 38.984 9.981 1.00 25.67 116 ILE A O 1
ATOM 581 N N . ILE A 1 117 ? 20.384 40.060 9.320 1.00 23.79 117 ILE A N 1
ATOM 582 C CA . ILE A 1 117 ? 20.040 40.503 10.666 1.00 19.47 117 ILE A CA 1
ATOM 583 C C . ILE A 1 117 ? 19.112 39.476 11.290 1.00 26.28 117 ILE A C 1
ATOM 584 O O . ILE A 1 117 ? 18.106 39.088 10.688 1.00 24.64 117 ILE A O 1
ATOM 589 N N . HIS A 1 118 ? 19.446 39.033 12.493 1.00 24.45 118 HIS A N 1
ATOM 590 C CA . HIS A 1 118 ? 18.549 38.212 13.291 1.00 26.61 118 HIS A CA 1
ATOM 591 C C . HIS A 1 118 ? 17.856 39.083 14.332 1.00 35.71 118 HIS A C 1
ATOM 592 O O . HIS A 1 118 ? 18.513 39.855 15.039 1.00 24.32 118 HIS A O 1
ATOM 599 N N . TRP A 1 119 ? 16.531 38.966 14.415 1.00 25.75 119 TRP A N 1
ATOM 600 C CA . TRP A 1 119 ? 15.751 39.660 15.440 1.00 29.55 119 TRP A CA 1
ATOM 601 C C . TRP A 1 119 ? 15.634 38.725 16.642 1.00 35.60 119 TRP A C 1
ATOM 602 O O . TRP A 1 119 ? 14.637 38.027 16.840 1.00 33.15 119 TRP A O 1
ATOM 613 N N . HIS A 1 120 ? 16.691 38.720 17.454 1.00 30.04 120 HIS A N 1
ATOM 614 C CA . HIS A 1 120 ? 16.840 37.750 18.534 1.00 29.27 120 HIS A CA 1
ATOM 615 C C . HIS A 1 120 ? 15.708 37.891 19.541 1.00 42.81 120 HIS A C 1
ATOM 616 O O . HIS A 1 120 ? 15.503 38.963 20.121 1.00 30.10 120 HIS A O 1
ATOM 623 N N . GLY A 1 121 ? 14.977 36.798 19.748 1.00 33.52 121 GLY A N 1
ATOM 624 C CA . GLY A 1 121 ? 13.862 36.766 20.667 1.00 32.59 121 GLY A CA 1
ATOM 625 C C . GLY A 1 121 ? 12.501 36.907 20.020 1.00 25.11 121 GLY A C 1
ATOM 626 O O . GLY A 1 121 ? 11.490 36.669 20.692 1.00 40.54 121 GLY A O 1
ATOM 627 N N . PHE A 1 122 ? 12.443 37.274 18.741 1.00 41.45 122 PHE A N 1
ATOM 628 C CA . PHE A 1 122 ? 11.163 37.472 18.073 1.00 20.11 122 PHE A CA 1
ATOM 629 C C . PHE A 1 122 ? 10.488 36.141 17.759 1.00 44.42 122 PHE A C 1
ATOM 630 O O . PHE A 1 122 ? 11.139 35.160 17.387 1.00 32.56 122 PHE A O 1
ATOM 638 N N . ARG A 1 123 ? 9.168 36.113 17.917 1.00 33.29 123 ARG A N 1
ATOM 639 C CA . ARG A 1 123 ? 8.328 35.112 17.272 1.00 34.44 123 ARG A CA 1
ATOM 640 C C . ARG A 1 123 ? 7.975 35.654 15.893 1.00 26.41 123 ARG A C 1
ATOM 641 O O . ARG A 1 123 ? 7.176 36.588 15.771 1.00 51.01 123 ARG A O 1
ATOM 649 N N . ALA A 1 124 ? 8.585 35.088 14.859 1.00 30.73 124 ALA A N 1
ATOM 650 C CA . ALA A 1 124 ? 8.434 35.578 13.499 1.00 36.39 124 ALA A CA 1
ATOM 651 C C . ALA A 1 124 ? 8.354 34.402 12.539 1.00 38.36 124 ALA A C 1
ATOM 652 O O . ALA A 1 124 ? 8.852 33.311 12.847 1.00 31.55 124 ALA A O 1
ATOM 654 N N . PRO A 1 125 ? 7.724 34.584 11.379 1.00 37.46 125 PRO A N 1
ATOM 655 C CA . PRO A 1 125 ? 7.914 33.611 10.299 1.00 24.38 125 PRO A CA 1
ATOM 656 C C . PRO A 1 125 ? 9.393 33.557 9.951 1.00 32.54 125 PRO A C 1
ATOM 657 O O . PRO A 1 125 ? 10.075 34.582 9.913 1.00 36.52 125 PRO A O 1
ATOM 661 N N . TRP A 1 126 ? 9.897 32.344 9.723 1.00 25.38 126 TRP A N 1
ATOM 662 C CA . TRP A 1 126 ? 11.343 32.160 9.742 1.00 32.61 126 TRP A CA 1
ATOM 663 C C . TRP A 1 126 ? 12.037 32.835 8.568 1.00 22.14 126 TRP A C 1
ATOM 664 O O . TRP A 1 126 ? 13.220 33.174 8.675 1.00 27.37 126 TRP A O 1
ATOM 675 N N . LYS A 1 127 ? 11.332 33.064 7.462 1.00 24.03 127 LYS A N 1
ATOM 676 C CA . LYS A 1 127 ? 11.917 33.858 6.390 1.00 28.16 127 LYS A CA 1
ATOM 677 C C . LYS A 1 127 ? 12.000 35.334 6.753 1.00 33.16 127 LYS A C 1
ATOM 678 O O . LYS A 1 127 ? 12.636 36.103 6.023 1.00 28.14 127 LYS A O 1
ATOM 684 N N . SER A 1 128 ? 11.380 35.742 7.861 1.00 26.73 128 SER A N 1
ATOM 685 C CA . SER A 1 128 ? 11.507 37.091 8.394 1.00 30.83 128 SER A CA 1
ATOM 686 C C . SER A 1 128 ? 12.355 37.126 9.653 1.00 24.22 128 SER A C 1
ATOM 687 O O . SER A 1 128 ? 12.469 38.182 10.284 1.00 31.98 128 SER A O 1
ATOM 690 N N . ASP A 1 129 ? 12.956 35.995 10.026 1.00 36.29 129 ASP A N 1
ATOM 691 C CA . ASP A 1 129 ? 13.653 35.845 11.298 1.00 39.48 129 ASP A CA 1
ATOM 692 C C . ASP A 1 129 ? 15.148 36.121 11.197 1.00 41.49 129 ASP A C 1
ATOM 693 O O . ASP A 1 129 ? 15.769 36.502 12.197 1.00 38.46 129 ASP A O 1
ATOM 698 N N . GLY A 1 130 ? 15.740 35.944 10.019 1.00 41.23 130 GLY A N 1
ATOM 699 C CA . GLY A 1 130 ? 17.167 36.147 9.866 1.00 28.21 130 GLY A CA 1
ATOM 700 C C . GLY A 1 130 ? 17.958 34.860 9.968 1.00 28.16 130 GLY A C 1
ATOM 701 O O . GLY A 1 130 ? 18.918 34.765 10.736 1.00 45.99 130 GLY A O 1
ATOM 702 N N . HIS A 1 131 ? 17.558 33.864 9.194 1.00 31.75 131 HIS A N 1
ATOM 703 C CA . HIS A 1 131 ? 18.238 32.580 9.166 1.00 34.21 131 HIS A CA 1
ATOM 704 C C . HIS A 1 131 ? 19.448 32.649 8.233 1.00 32.87 131 HIS A C 1
ATOM 705 O O . HIS A 1 131 ? 19.422 33.365 7.229 1.00 32.99 131 HIS A O 1
ATOM 712 N N . PRO A 1 132 ? 20.524 31.919 8.549 1.00 29.32 132 PRO A N 1
ATOM 713 C CA . PRO A 1 132 ? 21.727 31.988 7.700 1.00 41.07 132 PRO A CA 1
ATOM 714 C C . PRO A 1 132 ? 21.488 31.611 6.246 1.00 33.18 132 PRO A C 1
ATOM 715 O O . PRO A 1 132 ? 22.221 32.095 5.374 1.00 31.86 132 PRO A O 1
ATOM 719 N N . TYR A 1 133 ? 20.492 30.764 5.954 1.00 22.18 133 TYR A N 1
ATOM 720 C CA . TYR A 1 133 ? 20.208 30.403 4.566 1.00 26.75 133 TYR A CA 1
ATOM 721 C C . TYR A 1 133 ? 19.894 31.627 3.717 1.00 24.54 133 TYR A C 1
ATOM 722 O O . TYR A 1 133 ? 20.142 31.621 2.508 1.00 33.82 133 TYR A O 1
ATOM 731 N N . TYR A 1 134 ? 19.350 32.679 4.329 1.00 51.18 134 TYR A N 1
ATOM 732 C CA . TYR A 1 134 ? 18.887 33.863 3.622 1.00 41.22 134 TYR A CA 1
ATOM 733 C C . TYR A 1 134 ? 19.912 34.986 3.601 1.00 32.84 134 TYR A C 1
ATOM 734 O O . TYR A 1 134 ? 19.599 36.082 3.126 1.00 38.12 134 TYR A O 1
ATOM 743 N N . ALA A 1 135 ? 21.116 34.747 4.114 1.00 30.23 135 ALA A N 1
ATOM 744 C CA . ALA A 1 135 ? 22.146 35.774 4.106 1.00 25.55 135 ALA A CA 1
ATOM 745 C C . ALA A 1 135 ? 22.391 36.262 2.685 1.00 29.55 135 ALA A C 1
ATOM 746 O O . ALA A 1 135 ? 22.362 35.484 1.727 1.00 29.48 135 ALA A O 1
ATOM 748 N N . VAL A 1 136 ? 22.611 37.564 2.549 1.00 30.60 136 VAL A N 1
ATOM 749 C CA . VAL A 1 136 ? 22.786 38.192 1.247 1.00 29.06 136 VAL A CA 1
ATOM 750 C C . VAL A 1 136 ? 24.224 38.673 1.121 1.00 29.04 136 VAL A C 1
ATOM 751 O O . VAL A 1 136 ? 24.896 38.967 2.118 1.00 32.50 136 VAL A O 1
ATOM 755 N N . LYS A 1 137 ? 24.693 38.749 -0.121 1.00 24.75 137 LYS A N 1
ATOM 756 C CA . LYS A 1 137 ? 26.055 39.166 -0.404 1.00 26.47 137 LYS A CA 1
ATOM 757 C C . LYS A 1 137 ? 26.214 40.674 -0.192 1.00 37.75 137 LYS A C 1
ATOM 758 O O . LYS A 1 137 ? 25.238 41.420 -0.071 1.00 32.29 137 LYS A O 1
ATOM 764 N N . ASP A 1 138 ? 27.471 41.118 -0.140 1.00 27.89 138 ASP A N 1
ATOM 765 C CA . ASP A 1 138 ? 27.758 42.546 -0.064 1.00 27.50 138 ASP A CA 1
ATOM 766 C C . ASP A 1 138 ? 27.164 43.254 -1.277 1.00 31.72 138 ASP A C 1
ATOM 767 O O . ASP A 1 138 ? 27.242 42.761 -2.404 1.00 35.06 138 ASP A O 1
ATOM 772 N N . GLY A 1 139 ? 26.552 44.413 -1.034 1.00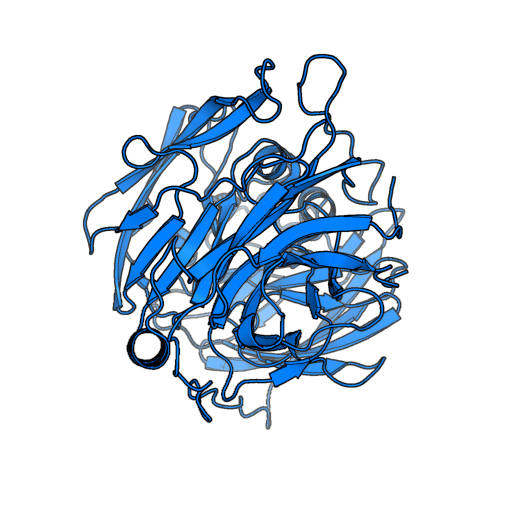 32.22 139 GLY A N 1
ATOM 773 C CA . GLY A 1 139 ? 25.817 45.129 -2.052 1.00 29.41 139 GLY A CA 1
ATOM 774 C C . GLY A 1 139 ? 24.385 44.680 -2.238 1.00 29.86 139 GLY A C 1
ATOM 775 O O . GLY A 1 139 ? 23.642 45.332 -2.982 1.00 28.81 139 GLY A O 1
ATOM 776 N N . GLU A 1 140 ? 23.964 43.601 -1.586 1.00 32.97 140 GLU A N 1
ATOM 777 C CA . GLU A 1 140 ? 22.621 43.068 -1.751 1.00 31.21 140 GLU A CA 1
ATOM 778 C C . GLU A 1 140 ? 21.721 43.477 -0.590 1.00 29.07 140 GLU A C 1
ATOM 779 O O . GLU A 1 140 ? 22.168 43.970 0.450 1.00 29.66 140 GLU A O 1
ATOM 785 N N . THR A 1 141 ? 20.426 43.258 -0.787 1.00 31.10 141 THR A N 1
ATOM 786 C CA . THR A 1 141 ? 19.403 43.655 0.168 1.00 36.15 141 THR A CA 1
ATOM 787 C C . THR A 1 141 ? 18.512 42.459 0.458 1.00 28.29 141 THR A C 1
ATOM 788 O O . THR A 1 141 ? 18.084 41.765 -0.472 1.00 34.91 141 THR A O 1
ATOM 792 N N . TYR A 1 142 ? 18.241 42.208 1.737 1.00 26.34 142 TYR A N 1
ATOM 793 C CA . TYR A 1 142 ? 17.233 41.229 2.119 1.00 30.72 142 TYR A CA 1
ATOM 794 C C . TYR A 1 142 ? 16.001 41.970 2.616 1.00 24.09 142 TYR A C 1
ATOM 795 O O . TYR A 1 142 ? 16.053 42.657 3.640 1.00 29.00 142 TYR A O 1
ATOM 804 N N . SER A 1 143 ? 14.902 41.823 1.886 1.00 26.88 143 SER A N 1
ATOM 805 C CA . SER A 1 143 ? 13.621 42.396 2.272 1.00 23.66 143 SER A CA 1
ATOM 806 C C . SER A 1 143 ? 12.888 41.381 3.138 1.00 29.44 143 SER A C 1
ATOM 807 O O . SER A 1 143 ? 12.440 40.340 2.644 1.00 31.75 143 SER A O 1
ATOM 810 N N . TYR A 1 144 ? 12.778 41.672 4.421 1.00 29.83 144 TYR A N 1
ATOM 811 C CA . TYR A 1 144 ? 12.033 40.808 5.321 1.00 24.40 144 TYR A CA 1
ATOM 812 C C . TYR A 1 144 ? 10.546 40.943 5.031 1.00 28.34 144 TYR A C 1
ATOM 813 O O . TYR A 1 144 ? 10.012 42.057 5.108 1.00 23.23 144 TYR A O 1
ATOM 822 N N . PRO A 1 145 ? 9.848 39.863 4.689 1.00 33.00 145 PRO A N 1
ATOM 823 C CA . PRO A 1 145 ? 8.390 39.943 4.550 1.00 31.74 145 PRO A CA 1
ATOM 824 C C . PRO A 1 145 ? 7.754 40.526 5.805 1.00 39.19 145 PRO A C 1
ATOM 825 O O . PRO A 1 145 ? 8.204 40.274 6.926 1.00 24.67 145 PRO A O 1
ATOM 829 N N . ASP A 1 146 ? 6.711 41.332 5.603 1.00 26.86 146 ASP A N 1
ATOM 830 C CA . ASP A 1 146 ? 5.979 41.916 6.719 1.00 25.73 146 ASP A CA 1
ATOM 831 C C . ASP A 1 146 ? 5.561 40.840 7.711 1.00 25.96 146 ASP A C 1
ATOM 832 O O . ASP A 1 146 ? 5.216 39.719 7.329 1.00 36.52 146 ASP A O 1
ATOM 837 N N . PHE A 1 147 ? 5.604 41.182 8.996 1.00 30.86 147 PHE A N 1
ATOM 838 C CA . PHE A 1 147 ? 4.993 40.335 10.007 1.00 29.35 147 PHE A CA 1
ATOM 839 C C . PHE A 1 147 ? 4.574 41.202 11.184 1.00 31.94 147 PHE A C 1
ATOM 840 O O . PHE A 1 147 ? 4.985 42.358 11.310 1.00 24.78 147 PHE A O 1
ATOM 848 N N . THR A 1 148 ? 3.728 40.630 12.035 1.00 26.08 148 THR A N 1
ATOM 849 C CA . THR A 1 148 ? 3.202 41.327 13.198 1.00 32.28 148 THR A CA 1
ATOM 850 C C . THR A 1 148 ? 4.058 41.024 14.423 1.00 22.82 148 THR A C 1
ATOM 851 O O . THR A 1 148 ? 4.405 39.866 14.678 1.00 24.36 148 THR A O 1
ATOM 855 N N . ILE A 1 149 ? 4.396 42.066 15.177 1.00 24.49 149 ILE A N 1
ATOM 856 C CA . ILE A 1 149 ? 5.089 41.898 16.451 1.00 31.07 149 ILE A CA 1
ATOM 857 C C . ILE A 1 149 ? 4.099 41.309 17.453 1.00 30.97 149 ILE A C 1
ATOM 858 O O . ILE A 1 149 ? 3.118 41.961 17.818 1.00 27.91 149 ILE A O 1
ATOM 863 N N . ILE A 1 150 ? 4.350 40.077 17.900 1.00 32.80 150 ILE A N 1
ATOM 864 C CA . ILE A 1 150 ? 3.455 39.378 18.813 1.00 28.02 150 ILE A CA 1
ATOM 865 C C . ILE A 1 150 ? 4.130 39.043 20.136 1.00 29.08 150 ILE A C 1
ATOM 866 O O . ILE A 1 150 ? 3.565 38.310 20.946 1.00 39.97 150 ILE A O 1
ATOM 871 N N . ASP A 1 151 ? 5.321 39.575 20.377 1.00 22.20 151 ASP A N 1
ATOM 872 C CA . ASP A 1 151 ? 6.054 39.310 21.603 1.00 26.54 151 ASP A CA 1
ATOM 873 C C . ASP A 1 151 ? 5.642 40.272 22.716 1.00 35.17 151 ASP A C 1
ATOM 874 O O . ASP A 1 151 ? 5.120 41.362 22.472 1.00 32.78 151 ASP A O 1
ATOM 879 N N . ARG A 1 152 ? 5.881 39.844 23.952 1.00 31.68 152 ARG A N 1
ATOM 880 C CA . ARG A 1 152 ? 5.601 40.674 25.113 1.00 30.37 152 ARG A CA 1
ATOM 881 C C . ARG A 1 152 ? 6.626 41.793 25.222 1.00 42.00 152 ARG A C 1
ATOM 882 O O . ARG A 1 152 ? 7.761 41.670 24.752 1.00 27.62 152 ARG A O 1
ATOM 890 N N . SER A 1 153 ? 6.215 42.890 25.854 1.00 35.28 153 SER A N 1
ATOM 891 C CA . SER A 1 153 ? 7.118 44.014 26.054 1.00 29.47 153 SER A CA 1
ATOM 892 C C . SER A 1 153 ? 8.368 43.555 26.787 1.00 33.12 153 SER A C 1
ATOM 893 O O . SER A 1 153 ? 8.312 42.673 27.646 1.00 26.79 153 SER A O 1
ATOM 896 N N . GLY A 1 154 ? 9.498 44.146 26.434 1.00 27.18 154 GLY A N 1
ATOM 897 C CA . GLY A 1 154 ? 10.752 43.772 27.049 1.00 30.06 154 GLY A CA 1
ATOM 898 C C . GLY A 1 154 ? 11.920 44.223 26.195 1.00 41.39 154 GLY A C 1
ATOM 899 O O . GLY A 1 154 ? 11.771 45.028 25.277 1.00 24.37 154 GLY A O 1
ATOM 900 N N . THR A 1 155 ? 13.086 43.673 26.523 1.00 29.00 155 THR A N 1
ATOM 901 C CA . THR A 1 155 ? 14.342 44.037 25.883 1.00 24.61 155 THR A CA 1
ATOM 902 C C . THR A 1 155 ? 14.763 42.936 24.917 1.00 34.53 155 THR A C 1
ATOM 903 O O . THR A 1 155 ? 15.016 41.799 25.331 1.00 21.82 155 THR A O 1
ATOM 907 N N . TYR A 1 156 ? 14.850 43.280 23.641 1.00 27.32 156 TYR A N 1
ATOM 908 C CA . TYR A 1 156 ? 15.242 42.345 22.601 1.00 25.31 156 TYR A CA 1
ATOM 909 C C . TYR A 1 156 ? 16.536 42.846 21.959 1.00 25.58 156 TYR A C 1
ATOM 910 O O . TYR A 1 156 ? 17.144 43.814 22.415 1.00 21.74 156 TYR A O 1
ATOM 919 N N . PHE A 1 157 ? 16.957 42.176 20.895 1.00 25.08 157 PHE A N 1
ATOM 920 C CA . PHE A 1 157 ? 18.362 42.165 20.506 1.00 26.14 157 PHE A CA 1
ATOM 921 C C . PHE A 1 157 ? 18.424 41.907 19.007 1.00 28.33 157 PHE A C 1
ATOM 922 O O . PHE A 1 157 ? 17.874 40.911 18.534 1.00 32.31 157 PHE A O 1
ATOM 930 N N . TYR A 1 158 ? 19.053 42.802 18.249 1.00 29.49 158 TYR A N 1
ATOM 931 C CA . TYR A 1 158 ? 19.268 42.560 16.827 1.00 29.07 158 TYR A CA 1
ATOM 932 C C . TYR A 1 158 ? 20.759 42.541 16.535 1.00 24.67 158 TYR A C 1
ATOM 933 O O . TYR A 1 158 ? 21.508 43.396 17.019 1.00 36.47 158 TYR A O 1
ATOM 942 N N . HIS A 1 159 ? 21.181 41.547 15.762 1.00 30.19 159 HIS A N 1
ATOM 943 C CA . HIS A 1 159 ? 22.586 41.297 15.486 1.00 25.27 159 HIS A CA 1
ATOM 944 C C . HIS A 1 159 ? 22.667 40.385 14.273 1.00 22.22 159 HIS A C 1
ATOM 945 O O . HIS A 1 159 ? 21.680 39.726 13.925 1.00 26.35 159 HIS A O 1
ATOM 952 N N . PRO A 1 160 ? 23.811 40.338 13.597 1.00 19.95 160 PRO A N 1
ATOM 953 C CA . PRO A 1 160 ? 23.906 39.522 12.383 1.00 24.55 160 PRO A CA 1
ATOM 954 C C . PRO A 1 160 ? 23.947 38.037 12.700 1.00 39.81 160 PRO A C 1
ATOM 955 O O . PRO A 1 160 ? 24.330 37.606 13.791 1.00 29.06 160 PRO A O 1
ATOM 959 N N . HIS A 1 161 ? 23.535 37.250 11.716 1.00 24.37 161 HIS A N 1
ATOM 960 C CA . HIS A 1 161 ? 23.556 35.802 11.863 1.00 19.99 161 HIS A CA 1
ATOM 961 C C . HIS A 1 161 ? 24.157 35.088 10.654 1.00 36.57 161 HIS A C 1
ATOM 962 O O . HIS A 1 161 ? 23.626 34.045 10.252 1.00 39.04 161 HIS A O 1
ATOM 969 N N . PRO A 1 162 ? 25.246 35.573 10.045 1.00 35.44 162 PRO A N 1
ATOM 970 C CA . PRO A 1 162 ? 25.813 34.834 8.914 1.00 28.38 162 PRO A CA 1
ATOM 971 C C . PRO A 1 162 ? 26.548 33.583 9.371 1.00 30.97 162 PRO A C 1
ATOM 972 O O . PRO A 1 162 ? 27.101 33.514 10.474 1.00 33.30 162 PRO A O 1
ATOM 976 N N . HIS A 1 163 ? 26.531 32.582 8.498 1.00 33.05 163 HIS A N 1
ATOM 977 C CA . HIS A 1 163 ? 27.248 31.334 8.717 1.00 28.02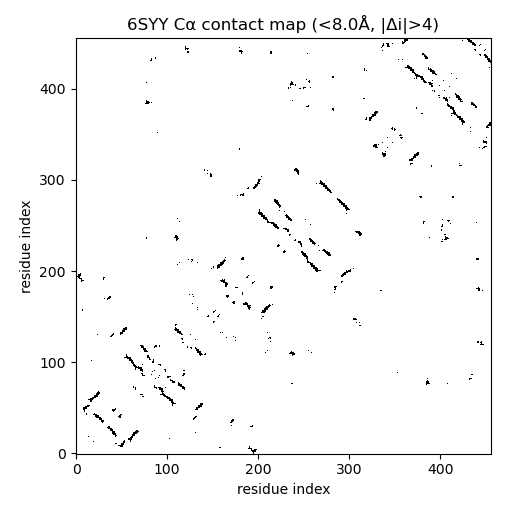 163 HIS A CA 1
ATOM 978 C C . HIS A 1 163 ? 28.731 31.596 8.963 1.00 37.94 163 HIS A C 1
ATOM 979 O O . HIS A 1 163 ? 29.424 32.149 8.104 1.00 39.84 163 HIS A O 1
ATOM 986 N N . GLY A 1 164 ? 29.213 31.214 10.147 1.00 31.46 164 GLY A N 1
ATOM 987 C CA . GLY A 1 164 ? 30.628 31.255 10.462 1.00 24.05 164 GLY A CA 1
ATOM 988 C C . GLY A 1 164 ? 31.224 32.621 10.738 1.00 45.91 164 GLY A C 1
ATOM 989 O O . GLY A 1 164 ? 32.377 32.691 11.179 1.00 28.91 164 GLY A O 1
ATOM 990 N N . ARG A 1 165 ? 30.494 33.712 10.509 1.00 22.05 165 ARG A N 1
ATOM 991 C CA . ARG A 1 165 ? 31.052 35.049 10.682 1.00 24.53 165 ARG A CA 1
ATOM 992 C C . ARG A 1 165 ? 30.242 35.898 11.655 1.00 37.54 165 ARG A C 1
ATOM 993 O O . ARG A 1 165 ? 30.415 37.121 11.699 1.00 31.43 165 ARG A O 1
ATOM 1001 N N . THR A 1 166 ? 29.366 35.272 12.444 1.00 26.44 166 THR A N 1
ATOM 1002 C CA . THR A 1 166 ? 28.558 36.032 13.392 1.00 27.64 166 THR A CA 1
ATOM 1003 C C . THR A 1 166 ? 29.419 36.617 14.505 1.00 32.15 166 THR A C 1
ATOM 1004 O O . THR A 1 166 ? 29.233 37.776 14.897 1.00 27.74 166 THR A O 1
ATOM 1008 N N . GLY A 1 167 ? 30.370 35.839 15.022 1.00 23.41 167 GLY A N 1
ATOM 1009 C CA . GLY A 1 167 ? 31.270 36.373 16.031 1.00 24.69 167 GLY A CA 1
ATOM 1010 C C . GLY A 1 167 ? 32.055 37.568 15.527 1.00 35.99 167 GLY A C 1
ATOM 1011 O O . GLY A 1 167 ? 32.247 38.551 16.249 1.00 25.32 167 GLY A O 1
ATOM 1012 N N . TYR A 1 168 ? 32.502 37.512 14.272 1.00 27.35 168 TYR A N 1
ATOM 1013 C CA . TYR A 1 168 ? 33.263 38.625 13.716 1.00 25.51 168 TYR A CA 1
ATOM 1014 C C . TYR A 1 168 ? 32.411 39.886 13.629 1.00 31.38 168 TYR A C 1
ATOM 1015 O O . TYR A 1 168 ? 32.824 40.962 14.078 1.00 26.76 168 TYR A O 1
ATOM 1024 N N . GLN A 1 169 ? 31.219 39.776 13.044 1.00 33.79 169 GLN A N 1
ATOM 1025 C CA . GLN A 1 169 ? 30.445 40.977 12.751 1.00 35.69 169 GLN A CA 1
ATOM 1026 C C . GLN A 1 169 ? 29.862 41.592 14.017 1.00 28.32 169 GLN A C 1
ATOM 1027 O O . GLN A 1 169 ? 29.808 42.821 14.146 1.00 26.03 169 GLN A O 1
ATOM 1033 N N . VAL A 1 170 ? 29.421 40.763 14.964 1.00 21.05 170 VAL A N 1
ATOM 1034 C CA . VAL A 1 170 ? 28.947 41.295 16.238 1.00 23.35 170 VAL A CA 1
ATOM 1035 C C . VAL A 1 170 ? 30.080 42.014 16.954 1.00 26.77 170 VAL A C 1
ATOM 1036 O O . VAL A 1 170 ? 29.932 43.157 17.403 1.00 24.21 170 VAL A O 1
ATOM 1040 N N . TYR A 1 171 ? 31.242 41.363 17.040 1.00 22.04 171 TYR A N 1
ATOM 1041 C CA . TYR A 1 171 ? 32.380 41.954 17.732 1.00 28.69 171 TYR A CA 1
ATOM 1042 C C . TYR A 1 171 ? 32.822 43.260 17.087 1.00 21.65 171 TYR A C 1
ATOM 1043 O O . TYR A 1 171 ? 33.263 44.177 17.788 1.00 22.96 171 TYR A O 1
ATOM 1052 N N . TYR A 1 172 ? 32.712 43.373 15.765 1.00 25.14 172 TYR A N 1
ATOM 1053 C CA . TYR A 1 172 ? 33.145 44.601 15.113 1.00 26.11 172 TYR A CA 1
ATOM 1054 C C . TYR A 1 172 ? 32.080 45.691 15.118 1.00 30.29 172 TYR A C 1
ATOM 1055 O O . TYR A 1 172 ? 32.363 46.808 14.670 1.00 28.68 172 TYR A O 1
ATOM 1064 N N . GLY A 1 173 ? 30.877 45.414 15.617 1.00 25.99 173 GLY A N 1
ATOM 1065 C CA . 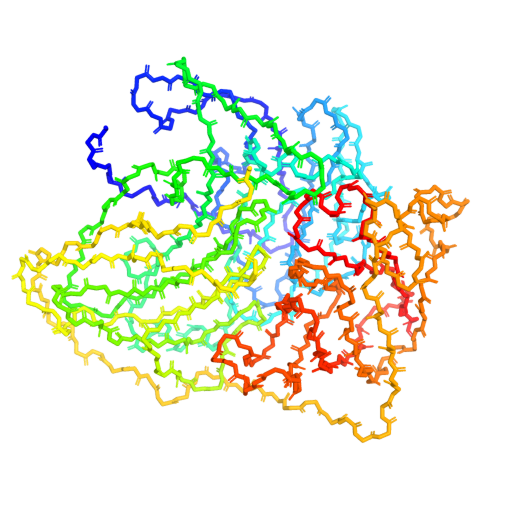GLY A 1 173 ? 29.968 46.506 15.902 1.00 20.91 173 GLY A CA 1
ATOM 1066 C C . GLY A 1 173 ? 28.508 46.325 15.540 1.00 38.45 173 GLY A C 1
ATOM 1067 O O . GLY A 1 173 ? 27.683 47.171 15.893 1.00 37.81 173 GLY A O 1
ATOM 1068 N N . LEU A 1 174 ? 28.162 45.247 14.841 1.00 24.37 174 LEU A N 1
ATOM 1069 C CA . LEU A 1 174 ? 26.768 45.020 14.459 1.00 20.86 174 LEU A CA 1
ATOM 1070 C C . LEU A 1 174 ? 26.043 44.410 15.653 1.00 30.22 174 LEU A C 1
ATOM 1071 O O . LEU A 1 174 ? 26.029 43.195 15.850 1.00 39.15 174 LEU A O 1
ATOM 1076 N N . ALA A 1 175 ? 25.448 45.278 16.472 1.00 28.00 175 ALA A N 1
ATOM 1077 C CA . ALA A 1 175 ? 24.683 44.865 17.640 1.00 33.06 175 ALA A CA 1
ATOM 1078 C C . ALA A 1 175 ? 23.831 46.039 18.094 1.00 29.77 175 ALA A C 1
ATOM 1079 O O . ALA A 1 175 ? 24.312 47.174 18.162 1.00 27.81 175 ALA A O 1
ATOM 1081 N N . GLY A 1 176 ? 22.572 45.758 18.406 1.00 22.06 176 GLY A N 1
ATOM 1082 C CA . GLY A 1 176 ? 21.668 46.795 18.861 1.00 24.66 176 GLY A CA 1
ATOM 1083 C C . GLY A 1 176 ? 20.572 46.209 19.721 1.00 20.85 176 GLY A C 1
ATOM 1084 O O . GLY A 1 176 ? 20.294 45.004 19.683 1.00 24.22 176 GLY A O 1
ATOM 1085 N N . MET A 1 177 ? 19.945 47.089 20.496 1.00 18.52 177 MET A N 1
ATOM 1086 C CA . MET A 1 177 ? 18.865 46.729 21.400 1.00 18.39 177 MET A CA 1
ATOM 1087 C C . MET A 1 177 ? 17.516 47.101 20.794 1.00 24.22 177 MET A C 1
ATOM 1088 O O . MET A 1 177 ? 17.392 48.110 20.093 1.00 21.67 177 MET A O 1
ATOM 1093 N N . ILE A 1 178 ? 16.515 46.267 21.069 1.00 26.98 178 ILE A N 1
ATOM 1094 C CA . ILE A 1 178 ? 15.120 46.516 20.727 1.00 39.14 178 ILE A CA 1
ATOM 1095 C C . ILE A 1 178 ? 14.324 46.603 22.023 1.00 31.77 178 ILE A C 1
ATOM 1096 O O . ILE A 1 178 ? 14.526 45.795 22.937 1.00 27.82 178 ILE A O 1
ATOM 1101 N N . ILE A 1 179 ? 13.427 47.584 22.108 1.00 29.97 179 ILE A N 1
ATOM 1102 C CA . ILE A 1 179 ? 12.496 47.698 23.228 1.00 37.71 179 ILE A CA 1
ATOM 1103 C C . ILE A 1 179 ? 11.081 47.599 22.678 1.00 22.71 179 ILE A C 1
ATOM 1104 O O . ILE A 1 179 ? 10.632 48.484 21.936 1.00 40.68 179 ILE A O 1
ATOM 1109 N N . ILE A 1 180 ? 10.374 46.535 23.052 1.00 28.05 180 ILE A N 1
ATOM 1110 C CA . ILE A 1 180 ? 8.964 46.374 22.722 1.00 20.21 180 ILE A CA 1
ATOM 1111 C C . ILE A 1 180 ? 8.136 46.912 23.876 1.00 35.65 180 ILE A C 1
ATOM 1112 O O . ILE A 1 180 ? 8.499 46.755 25.048 1.00 28.44 180 ILE A O 1
ATOM 1117 N N . GLU A 1 181 ? 7.029 47.565 23.545 1.00 26.94 181 GLU A N 1
ATOM 1118 C CA . GLU A 1 181 ? 6.114 48.104 24.535 1.00 33.14 181 GLU A CA 1
ATOM 1119 C C . GLU A 1 181 ? 4.738 47.483 24.351 1.00 42.96 181 GLU A C 1
ATOM 1120 O O . GLU A 1 181 ? 4.282 47.277 23.220 1.00 28.20 181 GLU A O 1
ATOM 1126 N N . ASP A 1 182 ? 4.098 47.158 25.469 1.00 28.99 182 ASP A N 1
ATOM 1127 C CA . ASP A 1 182 ? 2.707 46.730 25.482 1.00 30.58 182 ASP A CA 1
ATOM 1128 C C . ASP A 1 182 ? 2.030 47.430 26.654 1.00 33.34 182 ASP A C 1
ATOM 1129 O O . ASP A 1 182 ? 2.596 48.338 27.269 1.00 36.41 182 ASP A O 1
ATOM 1134 N N . GLU A 1 183 ? 0.815 46.989 26.978 1.00 29.26 183 GLU A N 1
ATOM 1135 C CA . GLU A 1 183 ? 0.066 47.634 28.048 1.00 25.14 183 GLU A CA 1
ATOM 1136 C C . GLU A 1 183 ? 0.735 47.442 29.407 1.00 38.44 183 GLU A C 1
ATOM 1137 O O . GLU A 1 183 ? 0.670 48.340 30.256 1.00 31.44 183 GLU A O 1
ATOM 1143 N N . ASP A 1 184 ? 1.391 46.297 29.629 1.00 29.69 184 ASP A N 1
ATOM 1144 C CA . ASP A 1 184 ? 2.080 46.075 30.900 1.00 34.56 184 ASP A CA 1
ATOM 1145 C C . ASP A 1 184 ? 3.233 47.049 31.080 1.00 40.60 184 ASP A C 1
ATOM 1146 O O . ASP A 1 184 ? 3.435 47.590 32.175 1.00 24.01 184 ASP A O 1
ATOM 1151 N N . GLU A 1 185 ? 4.014 47.268 30.020 1.00 31.32 185 GLU A N 1
ATOM 1152 C CA . GLU A 1 185 ? 5.078 48.264 30.078 1.00 43.28 185 GLU A CA 1
ATOM 1153 C C . GLU A 1 185 ? 4.510 49.658 30.307 1.00 35.17 185 GLU A C 1
ATOM 1154 O O . GLU A 1 185 ? 5.122 50.479 31.002 1.00 29.96 185 GLU A O 1
ATOM 1160 N N . ASP A 1 186 ? 3.336 49.941 29.737 1.00 39.71 186 ASP A N 1
ATOM 1161 C CA . ASP A 1 186 ? 2.699 51.236 29.955 1.00 28.41 186 ASP A CA 1
ATOM 1162 C C . ASP A 1 186 ? 2.421 51.463 31.433 1.00 29.20 186 ASP A C 1
ATOM 1163 O O . ASP A 1 186 ? 2.735 52.527 31.980 1.00 34.23 186 ASP A O 1
ATOM 1168 N N . ASN A 1 187 ? 1.837 50.465 32.100 1.00 27.68 187 ASN A N 1
ATOM 1169 C CA . ASN A 1 187 ? 1.509 50.618 33.514 1.00 33.42 187 ASN A CA 1
ATOM 1170 C C . ASN A 1 187 ? 2.765 50.734 34.368 1.00 28.99 187 ASN A C 1
ATOM 1171 O O . ASN A 1 187 ? 2.793 51.495 35.341 1.00 41.63 187 ASN A O 1
ATOM 1176 N N . LEU A 1 188 ? 3.817 49.991 34.021 1.00 38.35 188 LEU A N 1
ATOM 1177 C CA . LEU A 1 188 ? 5.070 50.122 34.756 1.00 35.32 188 LEU A CA 1
ATOM 1178 C C . LEU A 1 188 ? 5.696 51.491 34.533 1.00 30.28 188 LEU A C 1
ATOM 1179 O O . LEU A 1 188 ? 6.189 52.116 35.479 1.00 35.93 188 LEU A O 1
ATOM 1184 N N . LYS A 1 189 ? 5.685 51.972 33.287 1.00 29.51 189 LYS A N 1
ATOM 1185 C CA . LYS A 1 189 ? 6.266 53.276 32.984 1.00 36.31 189 LYS A CA 1
ATOM 1186 C C . LYS A 1 189 ? 5.557 54.379 33.757 1.00 50.18 189 LYS A C 1
ATOM 1187 O O . LYS A 1 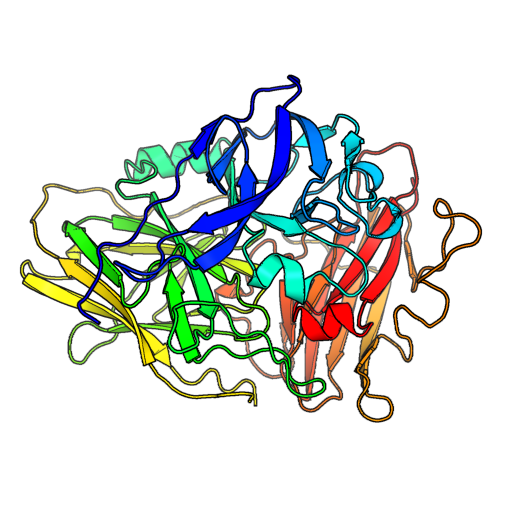189 ? 6.192 55.334 34.217 1.00 35.04 189 LYS A O 1
ATOM 1193 N N . GLN A 1 190 ? 4.240 54.250 33.932 1.00 24.98 190 GLN A N 1
ATOM 1194 C CA . GLN A 1 190 ? 3.496 55.242 34.699 1.00 25.85 190 GLN A CA 1
ATOM 1195 C C . GLN A 1 190 ? 3.757 55.095 36.191 1.00 42.65 190 GLN A C 1
ATOM 1196 O O . GLN A 1 190 ? 3.942 56.093 36.896 1.00 40.56 190 GLN A O 1
ATOM 1202 N N . ALA A 1 191 ? 3.771 53.856 36.688 1.00 28.15 191 ALA A N 1
ATOM 1203 C CA . ALA A 1 191 ? 4.010 53.629 38.107 1.00 46.58 191 ALA A CA 1
ATOM 1204 C C . ALA A 1 191 ? 5.342 54.215 38.557 1.00 52.04 191 ALA A C 1
ATOM 1205 O O . ALA A 1 191 ? 5.442 54.735 39.674 1.00 39.46 191 ALA A O 1
ATOM 1207 N N . LEU A 1 192 ? 6.363 54.172 37.702 1.00 29.10 192 LEU A N 1
ATOM 1208 C CA . LEU A 1 192 ? 7.697 54.606 38.087 1.00 29.02 192 LEU A CA 1
ATOM 1209 C C . LEU A 1 192 ? 8.186 55.835 37.334 1.00 26.22 192 LEU A C 1
ATOM 1210 O O . LEU A 1 192 ? 9.346 56.226 37.515 1.00 28.57 192 LEU A O 1
ATOM 1215 N N . ASP A 1 193 ? 7.345 56.457 36.507 1.00 36.26 193 ASP A N 1
ATOM 1216 C CA . ASP A 1 193 ? 7.738 57.643 35.744 1.00 47.16 193 ASP A CA 1
ATOM 1217 C C . ASP A 1 193 ? 8.980 57.359 34.900 1.00 24.09 193 ASP A C 1
ATOM 1218 O O . ASP A 1 193 ? 9.882 58.191 34.786 1.00 43.64 193 ASP A O 1
ATOM 1223 N N . LEU A 1 194 ? 9.033 56.166 34.312 1.00 25.43 194 LEU A N 1
ATOM 1224 C CA . LEU A 1 194 ? 10.178 55.789 33.497 1.00 35.62 194 LEU A CA 1
ATOM 1225 C C . LEU A 1 194 ? 10.210 56.595 32.204 1.00 30.10 194 LEU A C 1
ATOM 1226 O O . LEU A 1 194 ? 9.175 56.972 31.650 1.00 41.94 194 LEU A O 1
ATOM 1231 N N . GLU A 1 195 ? 11.424 56.872 31.736 1.00 26.16 195 GLU A N 1
ATOM 1232 C CA . GLU A 1 195 ? 11.641 57.558 30.470 1.00 28.11 195 GLU A CA 1
ATOM 1233 C C . GLU A 1 195 ? 12.983 57.110 29.918 1.00 24.08 195 GLU A C 1
ATOM 1234 O O . GLU A 1 195 ? 13.986 57.136 30.640 1.00 25.40 195 GLU A O 1
ATOM 1240 N N . TYR A 1 196 ? 12.993 56.685 28.656 1.00 21.80 196 TYR A N 1
ATOM 1241 C CA . TYR A 1 196 ? 14.230 56.233 28.034 1.00 25.95 196 TYR A CA 1
ATOM 1242 C C . TYR A 1 196 ? 15.294 57.321 28.112 1.00 21.59 196 TYR A C 1
ATOM 1243 O O . TYR A 1 196 ? 15.018 58.500 27.884 1.00 26.01 196 TYR A O 1
ATOM 1252 N N . GLY A 1 197 ? 16.518 56.919 28.446 1.00 42.83 197 GLY A N 1
ATOM 1253 C CA . GLY A 1 197 ? 17.618 57.848 28.586 1.00 23.30 197 GLY A CA 1
ATOM 1254 C C . GLY A 1 197 ? 17.628 58.667 29.859 1.00 31.32 197 GLY A C 1
ATOM 1255 O O . GLY A 1 197 ? 18.638 59.325 30.142 1.00 42.72 197 GLY A O 1
ATOM 1256 N N . VAL A 1 198 ? 16.550 58.657 30.640 1.00 37.44 198 VAL A N 1
ATOM 1257 C CA . VAL A 1 198 ? 16.522 59.386 31.902 1.00 40.33 198 VAL A CA 1
ATOM 1258 C C . VAL A 1 198 ? 16.727 58.401 33.048 1.00 47.57 198 VAL A C 1
ATOM 1259 O O . VAL A 1 198 ? 17.795 58.374 33.672 1.00 38.14 198 VAL A O 1
ATOM 1263 N N . ILE A 1 199 ? 15.712 57.587 33.335 1.00 33.03 199 ILE A N 1
ATOM 1264 C CA . ILE A 1 199 ? 15.825 56.532 34.336 1.00 40.77 199 ILE A CA 1
ATOM 1265 C C . ILE A 1 199 ? 15.552 55.149 33.764 1.00 33.72 199 ILE A C 1
ATOM 1266 O O . ILE A 1 199 ? 15.537 54.173 34.522 1.00 28.33 199 ILE A O 1
ATOM 1271 N N . ASP A 1 200 ? 15.335 55.034 32.451 1.00 31.58 200 ASP A N 1
ATOM 1272 C CA . ASP A 1 200 ? 15.223 53.753 31.754 1.00 23.89 200 ASP A CA 1
ATOM 1273 C C . ASP A 1 200 ? 16.442 53.657 30.837 1.00 20.35 200 ASP A C 1
ATOM 1274 O O . ASP A 1 200 ? 16.439 54.200 29.729 1.00 29.30 200 ASP A O 1
ATOM 1279 N N . ILE A 1 201 ? 17.479 52.968 31.300 1.00 20.88 201 ILE A N 1
ATOM 1280 C CA . ILE A 1 201 ? 18.818 53.062 30.735 1.00 24.54 201 ILE A CA 1
ATOM 1281 C C . ILE A 1 201 ? 19.234 51.709 30.165 1.00 31.50 201 ILE A C 1
ATOM 1282 O O . ILE A 1 201 ? 19.245 50.709 30.891 1.00 23.00 201 ILE A O 1
ATOM 1287 N N . PRO A 1 202 ? 19.607 51.625 28.889 1.00 29.54 202 PRO A N 1
ATOM 1288 C CA . PRO A 1 202 ? 20.193 50.384 28.374 1.00 19.03 202 PRO A CA 1
ATOM 1289 C C . PRO A 1 202 ? 21.634 50.241 28.829 1.00 19.06 202 PRO A C 1
ATOM 1290 O O . PRO A 1 202 ? 22.383 51.216 28.902 1.00 36.39 202 PRO A O 1
ATOM 1294 N N . LEU A 1 203 ? 22.023 49.004 29.133 1.00 28.48 203 LEU A N 1
ATOM 1295 C CA . LEU A 1 203 ? 23.406 48.683 29.480 1.00 18.91 203 LEU A CA 1
ATOM 1296 C C . LEU A 1 203 ? 23.818 47.497 28.612 1.00 28.37 203 LEU A C 1
ATOM 1297 O O . LEU A 1 203 ? 23.669 46.335 29.001 1.00 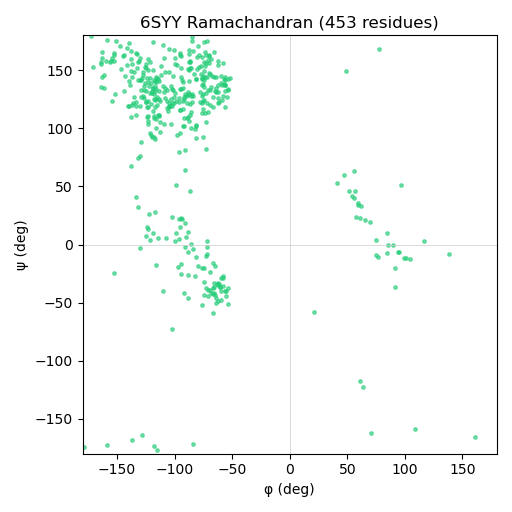20.55 203 LEU A O 1
ATOM 1302 N N . ILE A 1 204 ? 24.325 47.797 27.419 1.00 20.64 204 ILE A N 1
ATOM 1303 C CA . ILE A 1 204 ? 24.814 46.779 26.500 1.00 21.88 204 ILE A CA 1
ATOM 1304 C C . ILE A 1 204 ? 26.266 46.509 26.884 1.00 31.22 204 ILE A C 1
ATOM 1305 O O . ILE A 1 204 ? 27.167 47.275 26.536 1.00 26.77 204 ILE A O 1
ATOM 1310 N N . ILE A 1 205 ? 26.491 45.423 27.619 1.00 26.83 205 ILE A N 1
ATOM 1311 C CA . ILE A 1 205 ? 27.808 45.122 28.171 1.00 19.52 205 ILE A CA 1
ATOM 1312 C C . ILE A 1 205 ? 28.574 44.235 27.199 1.00 23.88 205 ILE A C 1
ATOM 1313 O O . ILE A 1 205 ? 28.085 43.181 26.773 1.00 26.23 205 ILE A O 1
ATOM 1318 N N . GLN A 1 206 ? 29.782 44.666 26.851 1.00 27.12 206 GLN A N 1
ATOM 1319 C CA . GLN A 1 206 ? 30.618 43.977 25.883 1.00 19.67 206 GLN A CA 1
ATOM 1320 C C . GLN A 1 206 ? 32.067 44.078 26.329 1.00 22.52 206 GLN A C 1
ATOM 1321 O O . GLN A 1 206 ? 32.482 45.086 26.905 1.00 30.15 206 GLN A O 1
ATOM 1327 N N . ASP A 1 207 ? 32.838 43.030 26.066 1.00 33.18 207 ASP A N 1
ATOM 1328 C CA . ASP A 1 207 ? 34.275 43.076 26.277 1.00 21.06 207 ASP A CA 1
ATOM 1329 C C . ASP A 1 207 ? 34.972 43.066 24.926 1.00 29.22 207 ASP A C 1
ATOM 1330 O O . ASP A 1 207 ? 34.574 42.331 24.015 1.00 32.96 207 ASP A O 1
ATOM 1335 N N . LYS A 1 208 ? 35.989 43.916 24.789 1.00 32.48 208 LYS A N 1
ATOM 1336 C CA . LYS A 1 208 ? 36.727 44.059 23.541 1.00 41.87 208 LYS A CA 1
ATOM 1337 C C . LYS A 1 208 ? 38.199 44.303 23.851 1.00 26.05 208 LYS A C 1
ATOM 1338 O O . LYS A 1 208 ? 38.572 44.658 24.972 1.00 32.80 208 LYS A O 1
ATOM 1344 N N . THR A 1 209 ? 39.035 44.101 22.836 1.00 37.86 209 THR A N 1
ATOM 1345 C CA . THR A 1 209 ? 40.477 44.268 22.949 1.00 29.95 209 THR A CA 1
ATOM 1346 C C . THR A 1 209 ? 40.952 45.241 21.880 1.00 54.59 209 THR A C 1
ATOM 1347 O O . THR A 1 209 ? 40.588 45.102 20.706 1.00 27.00 209 THR A O 1
ATOM 1351 N N . PHE A 1 210 ? 41.765 46.217 22.287 1.00 35.17 210 PHE A N 1
ATOM 1352 C CA . PHE A 1 210 ? 42.273 47.260 21.405 1.00 26.73 210 PHE A CA 1
ATOM 1353 C C . PHE A 1 210 ? 43.790 47.186 21.323 1.00 33.85 210 PHE A C 1
ATOM 1354 O O . PHE A 1 210 ? 44.461 46.925 22.327 1.00 55.16 210 PHE A O 1
ATOM 1362 N N . ASP A 1 211 ? 44.331 47.433 20.131 1.00 28.55 211 ASP A N 1
ATOM 1363 C CA . ASP A 1 211 ? 45.776 47.535 19.967 1.00 29.80 211 ASP A CA 1
ATOM 1364 C C . ASP A 1 211 ? 46.220 48.957 20.321 1.00 33.96 211 ASP A C 1
ATOM 1365 O O . ASP A 1 211 ? 45.437 49.772 20.816 1.00 35.40 211 ASP A O 1
ATOM 1370 N N . SER A 1 212 ? 47.490 49.274 20.058 1.00 37.49 212 SER A N 1
ATOM 1371 C CA . SER A 1 212 ? 48.025 50.580 20.434 1.00 39.85 212 SER A CA 1
ATOM 1372 C C . SER A 1 212 ? 47.316 51.716 19.708 1.00 60.25 212 SER A C 1
ATOM 1373 O O . SER A 1 212 ? 47.142 52.802 20.275 1.00 56.22 212 SER A O 1
ATOM 1376 N N . SER A 1 213 ? 46.892 51.487 18.468 1.00 53.02 213 SER A N 1
ATOM 1377 C CA . SER A 1 213 ? 46.314 52.524 17.626 1.00 34.77 213 SER A CA 1
ATOM 1378 C C . SER A 1 213 ? 44.801 52.645 17.771 1.00 32.18 213 SER A C 1
ATOM 1379 O O . SER A 1 213 ? 44.180 53.399 17.016 1.00 45.76 213 SER A O 1
ATOM 1382 N N . GLY A 1 214 ? 44.193 51.918 18.704 1.00 44.44 214 GLY A N 1
ATOM 1383 C CA . GLY A 1 214 ? 42.757 51.983 18.880 1.00 28.81 214 GLY A CA 1
ATOM 1384 C C . GLY A 1 214 ? 41.943 51.089 17.969 1.00 28.10 214 GLY A C 1
ATOM 1385 O O . GLY A 1 214 ? 40.715 51.224 17.932 1.00 51.43 214 GLY A O 1
ATOM 1386 N N . GLN A 1 215 ? 42.579 50.186 17.231 1.00 35.02 215 GLN A N 1
ATOM 1387 C CA . GLN A 1 215 ? 41.855 49.242 16.396 1.00 43.70 215 GLN A CA 1
ATOM 1388 C C . GLN A 1 215 ? 41.517 47.987 17.191 1.00 27.09 215 GLN A C 1
ATOM 1389 O O . GLN A 1 215 ? 42.227 47.607 18.127 1.00 29.35 215 GLN A O 1
ATOM 1395 N N . LEU A 1 216 ? 40.412 47.351 16.813 1.00 37.05 216 LEU A N 1
ATOM 1396 C CA . LEU A 1 216 ? 39.957 46.162 17.519 1.00 25.54 216 LEU A CA 1
ATOM 1397 C C . LEU A 1 216 ? 40.819 44.962 17.161 1.00 27.60 216 LEU A C 1
ATOM 1398 O O . LEU A 1 216 ? 41.295 44.826 16.030 1.00 39.53 216 LEU A O 1
ATOM 1403 N N . VAL A 1 217 ? 41.024 44.094 18.145 1.00 32.71 217 VAL A N 1
ATOM 1404 C CA . VAL A 1 217 ? 41.772 42.858 17.976 1.00 27.52 217 VAL A CA 1
ATOM 1405 C C . VAL A 1 217 ? 40.808 41.701 18.200 1.00 38.15 217 VAL A C 1
ATOM 1406 O O . VAL A 1 217 ? 40.218 41.577 19.281 1.00 36.62 217 VAL A O 1
ATOM 1410 N N . TYR A 1 218 ? 40.638 40.863 17.181 1.00 51.17 218 TYR A N 1
ATOM 1411 C CA . TYR A 1 218 ? 39.744 39.709 17.250 1.00 42.62 218 TYR A CA 1
ATOM 1412 C C . TYR A 1 218 ? 40.577 38.458 17.003 1.00 40.22 218 TYR A C 1
ATOM 1413 O O . TYR A 1 218 ? 40.806 38.071 15.855 1.00 42.49 218 TYR A O 1
ATOM 1422 N N . ASN A 1 219 ? 41.035 37.826 18.082 1.00 59.75 219 ASN A N 1
ATOM 1423 C CA . ASN A 1 219 ? 41.794 36.579 18.004 1.00 83.13 219 ASN A CA 1
ATOM 1424 C C . ASN A 1 219 ? 41.177 35.569 18.963 1.00 83.77 219 ASN A C 1
ATOM 1425 O O . ASN A 1 219 ? 41.710 35.313 20.052 1.00 56.80 219 ASN A O 1
ATOM 1430 N N . PRO A 1 220 ? 40.042 34.979 18.593 1.00 56.28 220 PRO A N 1
ATOM 1431 C CA . PRO A 1 220 ? 39.515 33.863 19.384 1.00 69.62 220 PRO A CA 1
ATOM 1432 C C . PRO A 1 220 ? 40.501 32.705 19.371 1.00 72.78 220 PRO A C 1
ATOM 1433 O O . PRO A 1 220 ? 40.940 32.253 18.311 1.00 51.22 220 PRO A O 1
ATOM 1437 N N . MET A 1 221 ? 40.868 32.242 20.565 1.00 57.30 221 MET A N 1
ATOM 1438 C CA . MET A 1 221 ? 41.850 31.173 20.722 1.00 60.93 221 MET A CA 1
ATOM 1439 C C . MET A 1 221 ? 41.134 29.826 20.678 1.00 84.04 221 MET A C 1
ATOM 1440 O O . MET A 1 221 ? 40.407 29.470 21.611 1.00 67.34 221 MET A O 1
ATOM 1445 N N . GLY A 1 222 ? 41.341 29.081 19.592 1.00 67.51 222 GLY A N 1
ATOM 1446 C CA . GLY A 1 222 ? 40.761 27.762 19.431 1.00 58.94 222 GLY A CA 1
ATOM 1447 C C . GLY A 1 222 ? 39.247 27.706 19.444 1.00 74.66 222 GLY A C 1
ATOM 1448 O O . GLY A 1 222 ? 38.579 28.278 18.576 1.00 104.45 222 GLY A O 1
ATOM 1449 N N . HIS A 1 223 ? 38.694 26.999 20.429 1.00 60.46 223 HIS A N 1
ATOM 1450 C CA . HIS A 1 223 ? 37.253 26.849 20.579 1.00 45.35 223 HIS A CA 1
ATOM 1451 C C . HIS A 1 223 ? 36.783 27.344 21.943 1.00 45.68 223 HIS A C 1
ATOM 1452 O O . HIS A 1 223 ? 35.745 26.911 22.447 1.00 91.37 223 HIS A O 1
ATOM 1459 N N . MET A 1 224 ? 37.532 28.269 22.541 1.00 52.74 224 MET A N 1
ATOM 1460 C CA . MET A 1 224 ? 37.203 28.825 23.845 1.00 76.26 224 MET A CA 1
ATOM 1461 C C . MET A 1 224 ? 36.329 30.069 23.764 1.00 62.12 224 MET A C 1
ATOM 1462 O O . MET A 1 224 ? 35.940 30.601 24.807 1.00 61.72 224 MET A O 1
ATOM 1467 N N . GLY A 1 225 ? 36.001 30.538 22.564 1.00 33.50 225 GLY A N 1
ATOM 1468 C CA . GLY A 1 225 ? 35.305 31.800 22.427 1.00 31.12 225 GLY A CA 1
ATOM 1469 C C . GLY A 1 225 ? 36.253 32.966 22.607 1.00 33.48 225 GLY A C 1
ATOM 1470 O O . GLY A 1 225 ? 37.396 32.781 23.038 1.00 30.79 225 GLY A O 1
ATOM 1471 N N . PHE A 1 226 ? 35.802 34.170 22.278 1.00 33.35 226 PHE A N 1
ATOM 1472 C CA . PHE A 1 226 ? 36.635 35.351 22.426 1.00 32.87 226 PHE A CA 1
ATOM 1473 C C . PHE A 1 226 ? 36.395 36.004 23.779 1.00 28.44 226 PHE A C 1
ATOM 1474 O O . PHE A 1 226 ? 35.253 36.121 24.235 1.00 44.79 226 PHE A O 1
ATOM 1482 N N . TRP A 1 227 ? 37.477 36.465 24.401 1.00 25.77 227 TRP A N 1
ATOM 1483 C CA . TRP A 1 227 ? 37.412 37.129 25.698 1.00 33.65 227 TRP A CA 1
ATOM 1484 C C . TRP A 1 227 ? 38.185 38.436 25.621 1.00 38.78 227 TRP A C 1
ATOM 1485 O O . TRP A 1 227 ? 39.394 38.431 25.367 1.00 37.54 227 TRP A O 1
ATOM 1496 N N . GLY A 1 228 ? 37.488 39.549 25.843 1.00 36.35 228 GLY A N 1
ATOM 1497 C CA . GLY A 1 228 ? 38.080 40.861 25.678 1.00 27.30 228 GLY A CA 1
ATOM 1498 C C . GLY A 1 228 ? 38.791 41.365 26.923 1.00 39.58 228 GLY A C 1
ATOM 1499 O O . GLY A 1 228 ? 38.444 41.020 28.049 1.00 47.80 228 GLY A O 1
ATOM 1500 N N . ASP A 1 229 ? 39.799 42.208 26.690 1.00 39.00 229 ASP A N 1
ATOM 1501 C CA . ASP A 1 229 ? 40.599 42.776 27.769 1.00 51.25 229 ASP A CA 1
ATOM 1502 C C . ASP A 1 229 ? 39.926 43.988 28.410 1.00 48.75 229 ASP A C 1
ATOM 1503 O O . ASP A 1 229 ? 40.157 44.274 29.591 1.00 32.81 229 ASP A O 1
ATOM 1508 N N . THR A 1 230 ? 39.086 44.694 27.658 1.00 33.49 230 THR A N 1
ATOM 1509 C CA . THR A 1 230 ? 38.501 45.960 28.074 1.00 28.77 230 THR A CA 1
ATOM 1510 C C . THR A 1 230 ? 36.984 45.834 28.107 1.00 44.57 230 THR A C 1
ATOM 1511 O O . THR A 1 230 ? 36.379 45.341 27.150 1.00 36.56 230 THR A O 1
ATOM 1515 N N . ILE A 1 231 ? 36.370 46.283 29.199 1.00 40.03 231 ILE A N 1
ATOM 1516 C CA . ILE A 1 231 ? 34.922 46.199 29.355 1.00 32.74 231 ILE A CA 1
ATOM 1517 C C . ILE A 1 231 ? 34.291 47.493 28.870 1.00 26.38 231 ILE A C 1
ATOM 1518 O O . ILE A 1 231 ? 34.760 48.591 29.190 1.00 27.67 231 ILE A O 1
ATOM 1523 N N . LEU A 1 232 ? 33.219 47.365 28.094 1.00 24.81 232 LEU A N 1
ATOM 1524 C CA . LEU A 1 232 ? 32.508 48.503 27.539 1.00 22.04 232 LEU A CA 1
ATOM 1525 C C . LEU A 1 232 ? 31.031 48.388 27.876 1.00 39.19 232 LEU A C 1
ATOM 1526 O O . LEU A 1 232 ? 30.477 47.288 27.950 1.00 40.65 232 LEU A O 1
ATOM 1531 N N . VAL A 1 233 ? 30.401 49.537 28.095 1.00 23.73 233 VAL A N 1
ATOM 1532 C CA . VAL A 1 233 ? 28.953 49.632 28.225 1.00 27.61 233 VAL A CA 1
ATOM 1533 C C . VAL A 1 233 ? 28.483 50.640 27.191 1.00 24.03 233 VAL A C 1
ATOM 1534 O O . VAL A 1 233 ? 28.882 51.810 27.233 1.00 28.98 233 VAL A O 1
ATOM 1538 N N . ASN A 1 234 ? 27.658 50.183 26.251 1.00 26.84 234 ASN A N 1
ATOM 1539 C CA . ASN A 1 234 ? 27.203 51.024 25.148 1.00 25.48 234 ASN A CA 1
ATOM 1540 C C . ASN A 1 234 ? 28.389 51.632 24.406 1.00 28.70 234 ASN A C 1
ATOM 1541 O O . ASN A 1 234 ? 28.384 52.810 24.045 1.00 28.85 234 ASN A O 1
ATOM 1546 N N . LEU A 1 235 ? 29.420 50.811 24.190 1.00 28.85 235 LEU A N 1
ATOM 1547 C CA . LEU A 1 235 ? 30.666 51.228 23.544 1.00 29.89 235 LEU A CA 1
ATOM 1548 C C . LEU A 1 235 ? 31.358 52.352 24.309 1.00 40.37 235 LEU A C 1
ATOM 1549 O O . LEU A 1 235 ? 31.999 53.217 23.707 1.00 42.94 235 LEU A O 1
ATOM 1554 N N . THR A 1 236 ? 31.243 52.348 25.636 1.00 29.47 236 THR A N 1
ATOM 1555 C CA . THR A 1 236 ? 31.927 53.321 26.476 1.00 29.85 236 THR A CA 1
ATOM 1556 C C . THR A 1 236 ? 32.909 52.592 27.380 1.00 33.89 236 THR A C 1
ATOM 1557 O O . THR A 1 236 ? 32.487 51.756 28.199 1.00 35.15 236 THR A O 1
ATOM 1561 N N . PRO A 1 237 ? 34.207 52.865 27.278 1.00 43.66 237 PRO A N 1
ATOM 1562 C CA . PRO A 1 237 ? 35.168 52.244 28.194 1.00 27.39 237 PRO A CA 1
ATOM 1563 C C . PRO A 1 237 ? 35.215 52.971 29.529 1.00 40.93 237 PRO A C 1
ATOM 1564 O O . PRO A 1 237 ? 35.120 54.200 29.594 1.00 40.26 237 PRO A O 1
ATOM 1568 N N . ASN A 1 238 ? 35.371 52.191 30.596 1.00 30.81 238 ASN A N 1
ATOM 1569 C CA . ASN A 1 238 ? 35.494 52.710 31.953 1.00 42.94 238 ASN A CA 1
ATOM 1570 C C . ASN A 1 238 ? 34.421 53.763 32.249 1.00 45.29 238 ASN A C 1
ATOM 1571 O O . ASN A 1 238 ? 34.741 54.919 32.540 1.00 35.35 238 ASN A O 1
ATOM 1576 N N . PRO A 1 239 ? 33.144 53.404 32.165 1.00 35.75 239 PRO A N 1
ATOM 1577 C CA . PRO A 1 239 ? 32.089 54.419 32.199 1.00 29.74 239 PRO A CA 1
ATOM 1578 C C . PRO A 1 239 ? 31.623 54.791 33.603 1.00 42.15 239 PRO A C 1
ATOM 1579 O O . PRO A 1 239 ? 31.769 54.043 34.572 1.00 31.55 239 PRO A O 1
ATOM 1583 N N . TYR A 1 240 ? 31.059 55.991 33.689 1.00 24.16 240 TYR A N 1
ATOM 1584 C CA . TYR A 1 240 ? 30.339 56.456 34.861 1.00 23.86 240 TYR A CA 1
ATOM 1585 C C . TYR A 1 240 ? 29.000 57.023 34.413 1.00 29.20 240 TYR A C 1
ATOM 1586 O O . TYR A 1 240 ? 28.826 57.425 33.260 1.00 30.86 240 TYR A O 1
ATOM 1595 N N . MET A 1 241 ? 28.056 57.071 35.348 1.00 33.79 241 MET A N 1
ATOM 1596 C CA . MET A 1 241 ? 26.808 57.787 35.130 1.00 30.97 241 MET A CA 1
ATOM 1597 C C . MET A 1 241 ? 26.383 58.435 36.435 1.00 30.14 241 MET A C 1
ATOM 1598 O O . MET A 1 241 ? 26.398 57.784 37.484 1.00 36.15 241 MET A O 1
ATOM 1603 N N . ASP A 1 242 ? 26.024 59.713 36.370 1.00 23.58 242 ASP A N 1
ATOM 1604 C CA . ASP A 1 242 ? 25.405 60.371 37.509 1.00 23.82 242 ASP A CA 1
ATOM 1605 C C . ASP A 1 242 ? 23.954 59.932 37.621 1.00 39.94 242 ASP A C 1
ATOM 1606 O O . ASP A 1 242 ? 23.239 59.834 36.618 1.00 38.05 242 ASP A O 1
ATOM 1611 N N . VAL A 1 243 ? 23.523 59.658 38.849 1.00 28.55 243 VAL A N 1
ATOM 1612 C CA . VAL A 1 243 ? 22.148 59.273 39.121 1.00 32.51 243 VAL A CA 1
ATOM 1613 C C . VAL A 1 243 ? 21.620 60.134 40.256 1.00 29.10 243 VAL A C 1
ATOM 1614 O O . VAL A 1 243 ? 22.377 60.73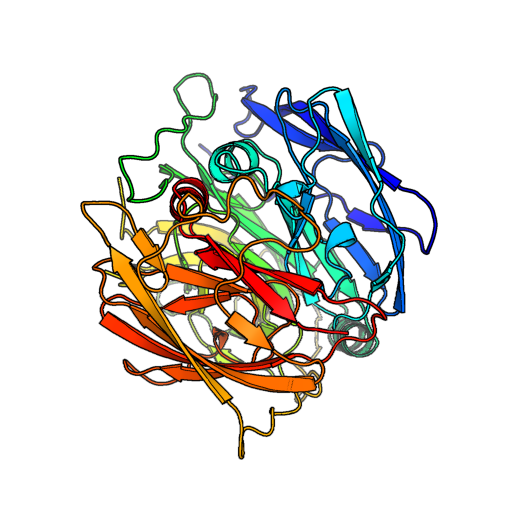8 41.018 1.00 27.48 243 VAL A O 1
ATOM 1618 N N . GLU A 1 244 ? 20.299 60.188 40.353 1.00 37.12 244 GLU A N 1
ATOM 1619 C CA . GLU A 1 244 ? 19.615 60.820 41.468 1.00 38.95 244 GLU A CA 1
ATOM 1620 C C . GLU A 1 244 ? 19.059 59.743 42.396 1.00 35.36 244 GLU A C 1
ATOM 1621 O O . GLU A 1 244 ? 19.031 58.556 42.062 1.00 36.87 244 GLU A O 1
ATOM 1627 N N . ARG A 1 245 ? 18.621 60.166 43.583 1.00 28.99 245 ARG A N 1
ATOM 1628 C CA . ARG A 1 245 ? 17.996 59.237 44.526 1.00 23.46 245 ARG A CA 1
ATOM 1629 C C . ARG A 1 245 ? 16.609 58.892 43.986 1.00 25.76 245 ARG A C 1
ATOM 1630 O O . ARG A 1 245 ? 15.586 59.472 44.357 1.00 24.04 245 ARG A O 1
ATOM 1638 N N . LYS A 1 246 ? 16.589 57.937 43.060 1.00 24.54 246 LYS A N 1
ATOM 1639 C CA . LYS A 1 246 ? 15.377 57.543 42.356 1.00 46.91 246 LYS A CA 1
ATOM 1640 C C . LYS A 1 246 ? 15.472 56.056 42.046 1.00 29.40 246 LYS A C 1
ATOM 1641 O O . LYS A 1 246 ? 16.518 55.426 42.229 1.00 28.47 246 LYS A O 1
ATOM 1647 N N . ILE A 1 247 ? 14.366 55.493 41.573 1.00 26.84 247 ILE A N 1
ATOM 1648 C CA . ILE A 1 247 ? 14.397 54.160 40.986 1.00 32.40 247 ILE A CA 1
ATOM 1649 C C . ILE A 1 247 ? 14.816 54.282 39.529 1.00 41.70 247 ILE A C 1
ATOM 1650 O O . ILE A 1 247 ? 14.243 55.073 38.770 1.00 28.70 247 ILE A O 1
ATOM 1655 N N . TYR A 1 248 ? 15.831 53.515 39.142 1.00 29.61 248 TYR A N 1
ATOM 1656 C CA . TYR A 1 248 ? 16.269 53.421 37.757 1.00 35.23 248 TYR A CA 1
ATOM 1657 C C . TYR A 1 248 ? 15.997 52.021 37.231 1.00 31.60 248 TYR A C 1
ATOM 1658 O O . TYR A 1 248 ? 16.175 51.030 37.946 1.00 31.57 248 TYR A O 1
ATOM 1667 N N . ARG A 1 249 ? 15.561 51.944 35.983 1.00 26.96 249 ARG A N 1
ATOM 1668 C CA . ARG A 1 249 ? 15.470 50.678 35.276 1.00 19.58 249 ARG A CA 1
ATOM 1669 C C . ARG A 1 249 ? 16.675 50.550 34.357 1.00 31.86 249 ARG A C 1
ATOM 1670 O O . ARG A 1 249 ? 16.949 51.452 33.558 1.00 27.15 249 ARG A O 1
ATOM 1678 N N . PHE A 1 250 ? 17.399 49.443 34.480 1.00 28.81 250 PHE A N 1
ATOM 1679 C CA . PHE A 1 250 ? 18.515 49.148 33.591 1.00 30.82 250 PHE A CA 1
ATOM 1680 C C . PHE A 1 250 ? 18.199 47.886 32.804 1.00 29.20 250 PHE A C 1
ATOM 1681 O O . PHE A 1 250 ? 17.888 46.842 33.390 1.00 31.08 250 PHE A O 1
ATOM 1689 N N . ARG A 1 251 ? 18.266 47.992 31.480 1.00 24.59 251 ARG A N 1
ATOM 1690 C CA . ARG A 1 251 ? 18.079 46.863 30.574 1.00 18.07 251 ARG A CA 1
ATOM 1691 C C . ARG A 1 251 ? 19.459 46.327 30.233 1.00 17.44 251 ARG A C 1
ATOM 1692 O O . ARG A 1 251 ? 20.133 46.839 29.335 1.00 24.47 251 ARG A O 1
ATOM 1700 N N . ILE A 1 252 ? 19.885 45.303 30.962 1.00 28.96 252 ILE A N 1
ATOM 1701 C CA . ILE A 1 252 ? 21.224 44.757 30.781 1.00 28.75 252 ILE A CA 1
ATOM 1702 C C . ILE A 1 252 ? 21.188 43.752 29.639 1.00 39.16 252 ILE A C 1
ATOM 1703 O O . ILE A 1 252 ? 20.418 42.787 29.668 1.00 33.06 252 ILE A O 1
ATOM 1708 N N . LEU A 1 253 ? 22.009 43.987 28.624 1.00 20.14 253 LEU A N 1
ATOM 1709 C CA . LEU A 1 253 ? 22.127 43.095 27.480 1.00 23.22 253 LEU A CA 1
ATOM 1710 C C . LEU A 1 253 ? 23.584 42.682 27.365 1.00 30.49 253 LEU A C 1
ATOM 1711 O O . LEU A 1 253 ? 24.459 43.535 27.178 1.00 27.68 253 LEU A O 1
ATOM 1716 N N . ASN A 1 254 ? 23.844 41.385 27.492 1.00 20.64 254 ASN A N 1
ATOM 1717 C CA . ASN A 1 254 ? 25.194 40.863 27.306 1.00 16.97 254 ASN A CA 1
ATOM 1718 C C . ASN A 1 254 ? 25.424 40.710 25.812 1.00 41.16 254 ASN A C 1
ATOM 1719 O O . ASN A 1 254 ? 24.931 39.767 25.188 1.00 26.20 254 ASN A O 1
ATOM 1724 N N . GLY A 1 255 ? 26.170 41.649 25.234 1.00 27.95 255 GLY A N 1
ATOM 1725 C CA . GLY A 1 255 ? 26.496 41.607 23.824 1.00 18.95 255 GLY A CA 1
ATOM 1726 C C . GLY A 1 255 ? 27.910 41.128 23.588 1.00 22.43 255 GLY A C 1
ATOM 1727 O O . GLY A 1 255 ? 28.511 41.427 22.554 1.00 28.73 255 GLY A O 1
ATOM 1728 N N . SER A 1 256 ? 28.458 40.387 24.547 1.00 18.02 256 SER A N 1
ATOM 1729 C CA . SER A 1 256 ? 29.787 39.826 24.382 1.00 22.40 256 SER A CA 1
ATOM 1730 C C . SER A 1 256 ? 29.723 38.560 23.538 1.00 22.95 256 SER A C 1
ATOM 1731 O O . SER A 1 256 ? 28.667 37.946 23.365 1.00 29.27 256 SER A O 1
ATOM 1734 N N . ASN A 1 257 ? 30.879 38.174 23.002 1.00 27.63 257 ASN A N 1
ATOM 1735 C CA . ASN A 1 257 ? 30.930 36.964 22.195 1.00 28.62 257 ASN A CA 1
ATOM 1736 C C . ASN A 1 257 ? 30.857 35.704 23.042 1.00 29.42 257 ASN A C 1
ATOM 1737 O O . ASN A 1 257 ? 30.303 34.697 22.590 1.00 22.93 257 ASN A O 1
ATOM 1742 N N . ALA A 1 258 ? 31.389 35.734 24.264 1.00 22.15 258 ALA A N 1
ATOM 1743 C CA . ALA A 1 258 ? 31.496 34.499 25.028 1.00 19.59 258 ALA A CA 1
ATOM 1744 C C . ALA A 1 258 ? 31.477 34.725 26.531 1.00 32.90 258 ALA A C 1
ATOM 1745 O O . ALA A 1 258 ? 31.112 33.820 27.289 1.00 28.22 258 ALA A O 1
ATOM 1747 N N . ARG A 1 259 ? 31.865 35.915 26.972 1.00 19.35 259 ARG A N 1
ATOM 1748 C CA . ARG A 1 259 ? 32.070 36.156 28.396 1.00 29.25 259 ARG A CA 1
ATOM 1749 C C . ARG A 1 259 ? 30.740 36.302 29.123 1.00 21.39 259 ARG A C 1
ATOM 1750 O O . ARG A 1 259 ? 29.947 37.186 28.772 1.00 20.98 259 ARG A O 1
ATOM 1758 N N . PRO A 1 260 ? 30.458 35.479 30.130 1.00 22.30 260 PRO A N 1
ATOM 1759 C CA . PRO A 1 260 ? 29.326 35.744 31.019 1.00 19.28 260 PRO A CA 1
ATOM 1760 C C . PRO A 1 260 ? 29.740 36.657 32.164 1.00 19.45 260 PRO A C 1
ATOM 1761 O O . PRO A 1 260 ? 30.913 36.750 32.531 1.00 28.65 260 PRO A O 1
ATOM 1765 N N . TYR A 1 261 ? 28.746 37.331 32.732 1.00 21.71 261 TYR A N 1
ATOM 1766 C CA . TYR A 1 261 ? 28.970 38.257 33.833 1.00 19.24 261 TYR A CA 1
ATOM 1767 C C . TYR A 1 261 ? 28.168 37.838 35.054 1.00 44.02 261 TYR A C 1
ATOM 1768 O O . TYR A 1 261 ? 27.039 37.352 34.935 1.00 38.03 261 TYR A O 1
ATOM 1777 N N . ARG A 1 262 ? 28.762 38.034 36.225 1.00 29.45 262 ARG A N 1
ATOM 1778 C CA . ARG A 1 262 ? 28.073 37.900 37.505 1.00 26.27 262 ARG A CA 1
ATOM 1779 C C . ARG A 1 262 ? 28.103 39.292 38.129 1.00 24.66 262 ARG A C 1
ATOM 1780 O O . ARG A 1 262 ? 29.125 39.707 38.684 1.00 29.58 262 ARG A O 1
ATOM 1788 N N . LEU A 1 263 ? 26.991 40.019 38.025 1.00 24.22 263 LEU A N 1
ATOM 1789 C CA . LEU A 1 263 ? 26.954 41.448 38.320 1.00 20.04 263 LEU A CA 1
ATOM 1790 C C . LEU A 1 263 ? 26.367 41.716 39.698 1.00 30.61 263 LEU A C 1
ATOM 1791 O O . LEU A 1 263 ? 25.313 41.173 40.046 1.00 26.60 263 LEU A O 1
ATOM 1796 N N . ALA A 1 264 ? 27.038 42.574 40.467 1.00 31.76 264 ALA A N 1
ATOM 1797 C CA . ALA A 1 264 ? 26.533 43.060 41.743 1.00 22.12 264 ALA A CA 1
ATOM 1798 C C . ALA A 1 264 ? 26.720 44.570 41.807 1.00 45.84 264 ALA A C 1
ATOM 1799 O O . ALA A 1 264 ? 27.459 45.158 41.014 1.00 34.92 264 ALA A O 1
ATOM 1801 N N . LEU A 1 265 ? 26.029 45.197 42.758 1.00 30.66 265 LEU A N 1
ATOM 1802 C CA . LEU A 1 265 ? 26.137 46.631 43.010 1.00 31.30 265 LEU A CA 1
ATOM 1803 C C . LEU A 1 265 ? 26.770 46.821 44.381 1.00 23.59 265 LEU A C 1
ATOM 1804 O O . LEU A 1 265 ? 26.160 46.495 45.404 1.00 40.40 265 LEU A O 1
ATOM 1809 N N . LEU A 1 266 ? 27.993 47.333 44.400 1.00 32.06 266 LEU A N 1
ATOM 1810 C CA . LEU A 1 266 ? 28.743 47.515 45.633 1.00 39.77 266 LEU A CA 1
ATOM 1811 C C . LEU A 1 266 ? 28.623 48.965 46.081 1.00 47.45 266 LEU A C 1
ATOM 1812 O O . LEU A 1 266 ? 28.935 49.886 45.319 1.00 32.99 266 LEU A O 1
ATOM 1817 N N . ARG A 1 267 ? 28.151 49.158 47.307 1.00 27.17 267 ARG A N 1
ATOM 1818 C CA . ARG A 1 267 ? 28.075 50.462 47.955 1.00 27.74 267 ARG A CA 1
ATOM 1819 C C . ARG A 1 267 ? 28.993 50.367 49.169 1.00 48.67 267 ARG A C 1
ATOM 1820 O O . ARG A 1 267 ? 28.565 49.957 50.251 1.00 46.99 267 ARG A O 1
ATOM 1828 N N . GLY A 1 268 ? 30.261 50.724 48.983 1.00 60.95 268 GLY A N 1
ATOM 1829 C CA . GLY A 1 268 ? 31.242 50.532 50.028 1.00 43.31 268 GLY A CA 1
ATOM 1830 C C . GLY A 1 268 ? 31.443 49.066 50.354 1.00 66.37 268 GLY A C 1
ATOM 1831 O O . GLY A 1 268 ? 31.770 48.265 49.469 1.00 49.01 268 GLY A O 1
ATOM 1832 N N . ASN A 1 269 ? 31.237 48.698 51.621 1.00 65.64 269 ASN A N 1
ATOM 1833 C CA . ASN A 1 269 ? 31.356 47.297 52.010 1.00 100.49 269 ASN A CA 1
ATOM 1834 C C . ASN A 1 269 ? 30.256 46.461 51.372 1.00 90.44 269 ASN A C 1
ATOM 1835 O O . ASN A 1 269 ? 30.529 45.514 50.628 1.00 61.20 269 ASN A O 1
ATOM 1840 N N . GLN A 1 270 ? 29.003 46.807 51.647 1.00 51.15 270 GLN A N 1
ATOM 1841 C CA . GLN A 1 270 ? 27.881 45.919 51.397 1.00 55.35 270 GLN A CA 1
ATOM 1842 C C . GLN A 1 270 ? 27.513 45.862 49.914 1.00 53.36 270 GLN A C 1
ATOM 1843 O O . GLN A 1 270 ? 27.895 46.717 49.107 1.00 38.78 270 GLN A O 1
ATOM 1849 N N . ARG A 1 271 ? 26.776 44.807 49.563 1.00 58.58 271 ARG A N 1
ATOM 1850 C CA . ARG A 1 271 ? 26.123 44.689 48.267 1.00 35.26 271 ARG A CA 1
ATOM 1851 C C . ARG A 1 271 ? 24.743 45.324 48.354 1.00 53.83 271 ARG A C 1
ATOM 1852 O O . ARG A 1 271 ? 23.959 44.996 49.250 1.00 61.99 271 ARG A O 1
ATOM 1860 N N . MET A 1 272 ? 24.446 46.225 47.425 1.00 30.66 272 MET A N 1
ATOM 1861 C CA . MET A 1 272 ? 23.134 46.853 47.400 1.00 50.87 272 MET A CA 1
ATOM 1862 C C . MET A 1 272 ? 22.097 45.896 46.822 1.00 44.32 272 MET A C 1
ATOM 1863 O O . MET A 1 272 ? 22.391 45.079 45.945 1.00 35.91 272 MET A O 1
ATOM 1868 N N . ARG A 1 273 ? 20.874 45.994 47.332 1.00 25.85 273 ARG A N 1
ATOM 1869 C CA . ARG A 1 273 ? 19.776 45.221 46.777 1.00 32.75 273 ARG A CA 1
ATOM 1870 C C . ARG A 1 273 ? 19.270 45.841 45.477 1.00 29.61 273 ARG A C 1
ATOM 1871 O O . ARG A 1 273 ? 19.401 47.046 45.238 1.00 28.69 273 ARG A O 1
ATOM 1879 N N . PHE A 1 274 ? 18.694 44.993 44.634 1.00 26.09 274 PHE A N 1
ATOM 1880 C CA . PHE A 1 274 ? 17.987 45.421 43.434 1.00 27.87 274 PHE A CA 1
ATOM 1881 C C . PHE A 1 274 ? 17.043 44.293 43.036 1.00 34.21 274 PHE A C 1
ATOM 1882 O O . PHE A 1 274 ? 17.031 43.224 43.655 1.00 36.30 274 PHE A O 1
ATOM 1890 N N . TRP A 1 275 ? 16.239 44.538 42.002 1.00 23.62 275 TRP A N 1
ATOM 1891 C CA . TRP A 1 275 ? 15.157 43.632 41.640 1.00 24.62 275 TRP A CA 1
ATOM 1892 C C . TRP A 1 275 ? 15.230 43.248 40.172 1.00 32.88 275 TRP A C 1
ATOM 1893 O O . TRP A 1 275 ? 15.292 44.119 39.302 1.00 24.13 275 TRP A O 1
ATOM 1904 N N . VAL A 1 276 ? 15.204 41.945 39.904 1.00 29.33 276 VAL A N 1
ATOM 1905 C CA . VAL A 1 276 ? 14.963 41.464 38.550 1.00 30.53 276 VAL A CA 1
ATOM 1906 C C . VAL A 1 276 ? 13.485 41.649 38.248 1.00 32.53 276 VAL A C 1
ATOM 1907 O O . VAL A 1 276 ? 12.623 41.162 38.989 1.00 26.42 276 VAL A O 1
ATOM 1911 N N . ILE A 1 277 ? 13.180 42.364 37.171 1.00 26.97 277 ILE A N 1
ATOM 1912 C CA . ILE A 1 277 ? 11.794 42.524 36.757 1.00 30.08 277 ILE A CA 1
ATOM 1913 C C . ILE A 1 277 ? 11.500 41.901 35.401 1.00 31.96 277 ILE A C 1
ATOM 1914 O O . ILE A 1 277 ? 10.321 41.656 35.094 1.00 23.95 277 ILE A O 1
ATOM 1919 N N . GLY A 1 278 ? 12.507 41.610 34.586 1.00 21.35 278 GLY A N 1
ATOM 1920 C CA . GLY A 1 278 ? 12.249 41.054 33.273 1.00 18.87 278 GLY A CA 1
ATOM 1921 C C . GLY A 1 278 ? 13.430 40.266 32.763 1.00 26.62 278 GLY A C 1
ATOM 1922 O O . GLY A 1 278 ? 14.570 40.454 33.202 1.00 21.85 278 GLY A O 1
ATOM 1923 N N . VAL A 1 279 ? 13.136 39.365 31.827 1.00 22.76 279 VAL A N 1
ATOM 1924 C CA . VAL A 1 279 ? 14.157 38.584 31.139 1.00 19.43 279 VAL A CA 1
ATOM 1925 C C . VAL A 1 279 ? 13.927 38.716 29.638 1.00 25.52 279 VAL A C 1
ATOM 1926 O O . VAL A 1 279 ? 13.197 39.609 29.193 1.00 26.81 279 VAL A O 1
ATOM 1930 N N . GLU A 1 280 ? 14.538 37.827 28.849 1.00 27.72 280 GLU A N 1
ATOM 1931 C CA . GLU A 1 280 ? 14.506 37.978 27.396 1.00 22.02 280 GLU A CA 1
ATOM 1932 C C . GLU A 1 280 ? 13.079 38.045 26.866 1.00 26.28 280 GLU A C 1
ATOM 1933 O O . GLU A 1 280 ? 12.784 38.828 25.954 1.00 33.47 280 GLU A O 1
ATOM 1939 N N . GLY A 1 281 ? 12.182 37.237 27.423 1.00 25.69 281 GLY A N 1
ATOM 1940 C CA . GLY A 1 281 ? 10.814 37.189 26.947 1.00 21.35 281 GLY A CA 1
ATOM 1941 C C . GLY A 1 281 ? 9.864 38.107 27.685 1.00 32.88 281 GLY A C 1
ATOM 1942 O O . GLY A 1 281 ? 8.650 37.881 27.676 1.00 32.50 281 GLY A O 1
ATOM 1943 N N . GLY A 1 282 ? 10.389 39.136 28.334 1.00 27.23 282 GLY A N 1
ATOM 1944 C CA . GLY A 1 282 ? 9.558 40.163 28.918 1.00 19.82 282 GLY A CA 1
ATOM 1945 C C . GLY A 1 282 ? 9.524 40.126 30.434 1.00 30.82 282 GLY A C 1
ATOM 1946 O O . GLY A 1 282 ? 10.406 39.578 31.103 1.00 33.75 282 GLY A O 1
ATOM 1947 N N . LEU A 1 283 ? 8.467 40.726 30.980 1.00 32.18 283 LEU A N 1
ATOM 1948 C CA . LEU A 1 283 ? 8.379 40.958 32.415 1.00 35.78 283 LEU A CA 1
ATOM 1949 C C . LEU A 1 283 ? 8.095 39.664 33.162 1.00 32.59 283 LEU A C 1
ATOM 1950 O O . LEU A 1 283 ? 7.362 38.799 32.677 1.00 26.89 283 LEU A O 1
ATOM 1955 N N . LEU A 1 284 ? 8.682 39.538 34.353 1.00 25.47 284 LEU A N 1
ATOM 1956 C CA . LEU A 1 284 ? 8.277 38.496 35.283 1.00 37.14 284 LEU A CA 1
ATOM 1957 C C . LEU A 1 284 ? 6.903 38.826 35.867 1.00 22.26 284 LEU A C 1
ATOM 1958 O O . LEU A 1 284 ? 6.330 39.890 35.621 1.00 26.61 284 LEU A O 1
ATOM 1963 N N . ASP A 1 285 ? 6.371 37.897 36.659 1.00 22.21 285 ASP A N 1
ATOM 1964 C CA . ASP A 1 285 ? 5.076 38.141 37.283 1.00 30.19 285 ASP A CA 1
ATOM 1965 C C . ASP A 1 285 ? 5.184 39.203 38.374 1.00 37.65 285 ASP A C 1
ATOM 1966 O O . ASP A 1 285 ? 4.339 40.103 38.460 1.00 26.22 285 ASP A O 1
ATOM 1971 N N . THR A 1 286 ? 6.214 39.122 39.206 1.00 31.35 286 THR A N 1
ATOM 1972 C CA . THR A 1 286 ? 6.458 40.056 40.294 1.00 28.45 286 THR A CA 1
ATOM 1973 C C . THR A 1 286 ? 7.944 40.371 40.327 1.00 23.97 286 THR A C 1
ATOM 1974 O O . THR A 1 286 ? 8.755 39.609 39.791 1.00 34.06 286 THR A O 1
ATOM 1978 N N . PRO A 1 287 ? 8.334 41.486 40.945 1.00 31.43 287 PRO A N 1
ATOM 1979 C CA . PRO A 1 287 ? 9.767 41.758 41.116 1.00 26.19 287 PRO A CA 1
ATOM 1980 C C . PRO A 1 287 ? 10.422 40.716 42.012 1.00 30.62 287 PRO A C 1
ATOM 1981 O O . PRO A 1 287 ? 9.819 40.222 42.966 1.00 37.82 287 PRO A O 1
ATOM 1985 N N . LYS A 1 288 ? 11.671 40.380 41.690 1.00 26.63 288 LYS A N 1
ATOM 1986 C CA . LYS A 1 288 ? 12.452 39.398 42.439 1.00 35.37 288 LYS A CA 1
ATOM 1987 C C . LYS A 1 288 ? 13.677 40.101 43.006 1.00 29.78 288 LYS A C 1
ATOM 1988 O O . LYS A 1 288 ? 14.579 40.486 42.253 1.00 26.19 288 LYS A O 1
ATOM 1994 N N . GLU A 1 289 ? 13.711 40.269 44.327 1.00 38.73 289 GLU A N 1
ATOM 1995 C CA . GLU A 1 289 ? 14.821 40.957 44.973 1.00 38.00 289 GLU A CA 1
ATOM 1996 C C . GLU A 1 289 ? 16.046 40.050 45.020 1.00 32.42 289 GLU A C 1
ATOM 1997 O O . GLU A 1 289 ? 15.961 38.893 45.443 1.00 34.17 289 GLU A O 1
ATOM 2003 N N . VAL A 1 290 ? 17.182 40.575 44.566 1.00 30.39 290 VAL A N 1
ATOM 2004 C CA . VAL A 1 290 ? 18.439 39.840 44.527 1.00 26.18 290 VAL A CA 1
ATOM 2005 C C . VAL A 1 290 ? 19.553 40.788 44.945 1.00 36.42 290 VAL A C 1
ATOM 2006 O O . VAL A 1 290 ? 19.342 41.987 45.135 1.00 27.06 290 VAL A O 1
ATOM 2010 N N . ASN A 1 291 ? 20.755 40.230 45.089 1.00 22.95 291 ASN A N 1
ATOM 2011 C CA . ASN A 1 291 ? 21.960 41.034 45.242 1.00 25.37 291 ASN A CA 1
ATOM 2012 C C . ASN A 1 291 ? 23.016 40.679 44.202 1.00 22.19 291 ASN A C 1
ATOM 2013 O O . ASN A 1 291 ? 24.145 41.177 44.284 1.00 36.82 291 ASN A O 1
ATOM 2018 N N . GLU A 1 292 ? 22.678 39.835 43.226 1.00 26.63 292 GLU A N 1
ATOM 2019 C CA . GLU A 1 292 ? 23.546 39.570 42.086 1.00 34.50 292 GLU A CA 1
ATOM 2020 C C . GLU A 1 292 ? 22.731 38.899 40.990 1.00 25.35 292 GLU A C 1
ATOM 2021 O O . GLU A 1 292 ? 21.693 38.284 41.249 1.00 35.55 292 GLU A O 1
ATOM 2027 N N . ILE A 1 293 ? 23.218 39.028 39.757 1.00 36.22 293 ILE A N 1
ATOM 2028 C CA . ILE A 1 293 ? 22.606 38.383 38.601 1.00 27.53 293 ILE A CA 1
ATOM 2029 C C . ILE A 1 293 ? 23.702 37.839 37.696 1.00 27.35 293 ILE A C 1
ATOM 2030 O O . ILE A 1 293 ? 24.745 38.475 37.500 1.00 23.05 293 ILE A O 1
ATOM 2035 N N . LEU A 1 294 ? 23.459 36.653 37.151 1.00 28.64 294 LEU A N 1
ATOM 2036 C CA . LEU A 1 294 ? 24.339 36.017 36.182 1.00 24.18 294 LEU A CA 1
ATOM 2037 C C . LEU A 1 294 ? 23.708 36.190 34.809 1.00 24.69 294 LEU A C 1
ATOM 2038 O O . LEU A 1 294 ? 22.546 35.821 34.610 1.00 36.13 294 LEU A O 1
ATOM 2043 N N . VAL A 1 295 ? 24.457 36.763 33.873 1.00 20.91 295 VAL A N 1
ATOM 2044 C CA . VAL A 1 295 ? 23.935 37.057 32.544 1.00 35.44 295 VAL A CA 1
ATOM 2045 C C . VAL A 1 295 ? 24.948 36.591 31.505 1.00 30.69 295 VAL A C 1
ATOM 2046 O O . VAL A 1 295 ? 26.095 37.053 31.488 1.00 20.92 295 VAL A O 1
ATOM 2050 N N . ALA A 1 296 ? 24.534 35.676 30.665 1.00 23.59 296 ALA A N 1
ATOM 2051 C CA . ALA A 1 296 ? 25.355 35.111 29.613 1.00 34.73 296 ALA A CA 1
ATOM 2052 C C . ALA A 1 296 ? 25.111 35.841 28.301 1.00 23.29 296 ALA A C 1
ATOM 2053 O O . ALA A 1 296 ? 24.137 36.589 28.165 1.00 26.37 296 ALA A O 1
ATOM 2055 N N . PRO A 1 297 ? 25.994 35.672 27.319 1.00 21.81 297 PRO A N 1
ATOM 2056 C CA . PRO A 1 297 ? 25.728 36.225 25.986 1.00 22.04 297 PRO A CA 1
ATOM 2057 C C . PRO A 1 297 ? 24.374 35.778 25.457 1.00 32.82 297 PRO A C 1
ATOM 2058 O O . PRO A 1 297 ? 24.025 34.598 25.508 1.00 25.84 297 PRO A O 1
ATOM 2062 N N . GLY A 1 298 ? 23.604 36.735 24.942 1.00 24.79 298 GLY A N 1
ATOM 2063 C CA . GLY A 1 298 ? 22.264 36.473 24.470 1.00 35.19 298 GLY A CA 1
ATOM 2064 C C . GLY A 1 298 ? 21.177 36.658 25.509 1.00 34.25 298 GLY A C 1
ATOM 2065 O O . GLY A 1 298 ? 20.007 36.816 25.142 1.00 33.27 298 GLY A O 1
ATOM 2066 N N . GLU A 1 299 ? 21.522 36.636 26.791 1.00 32.85 299 GLU A N 1
ATOM 2067 C CA . GLU A 1 299 ? 20.549 36.933 27.829 1.00 28.19 299 GLU A CA 1
ATOM 2068 C C . GLU A 1 299 ? 20.334 38.438 27.944 1.00 20.98 299 GLU A C 1
ATOM 2069 O O . GLU A 1 299 ? 21.211 39.246 27.617 1.00 22.97 299 GLU A O 1
ATOM 2075 N N . ARG A 1 300 ? 19.140 38.809 28.401 1.00 19.70 300 ARG A N 1
ATOM 2076 C CA . ARG A 1 300 ? 18.824 40.186 28.752 1.00 33.57 300 ARG A CA 1
ATOM 2077 C C . ARG A 1 300 ? 18.090 40.171 30.083 1.00 30.35 300 ARG A C 1
ATOM 2078 O O . ARG A 1 300 ? 17.105 39.444 30.241 1.00 38.82 300 ARG A O 1
ATOM 2086 N N . ILE A 1 301 ? 18.579 40.956 31.039 1.00 23.24 301 ILE A N 1
ATOM 2087 C CA . ILE A 1 301 ? 17.989 41.047 32.370 1.00 19.10 301 ILE A CA 1
ATOM 2088 C C . ILE A 1 301 ? 17.586 42.498 32.602 1.00 33.12 301 ILE A C 1
ATOM 2089 O O . ILE A 1 301 ? 18.431 43.399 32.539 1.00 28.67 301 ILE A O 1
ATOM 2094 N N . ASP A 1 302 ? 16.296 42.724 32.845 1.00 23.61 302 ASP A N 1
ATOM 2095 C CA . ASP A 1 302 ? 15.798 44.030 33.260 1.00 26.58 302 ASP A CA 1
ATOM 2096 C C . ASP A 1 302 ? 15.784 44.097 34.782 1.00 26.49 302 ASP A C 1
ATOM 2097 O O . ASP A 1 302 ? 15.187 43.236 35.440 1.00 30.97 302 ASP A O 1
ATOM 2102 N N . ILE A 1 303 ? 16.438 45.115 35.339 1.00 27.97 303 ILE A N 1
ATOM 2103 C CA . ILE A 1 303 ? 16.494 45.285 36.784 1.00 31.71 303 ILE A CA 1
ATOM 2104 C C . ILE A 1 303 ? 16.003 46.672 37.168 1.00 28.57 303 ILE A C 1
ATOM 2105 O O . ILE A 1 303 ? 16.081 47.624 36.385 1.00 24.22 303 ILE A O 1
ATOM 2110 N N . LEU A 1 304 ? 15.481 46.769 38.390 1.00 34.54 304 LEU A N 1
ATOM 2111 C CA . LEU A 1 304 ? 15.179 48.034 39.047 1.00 28.89 304 LEU A CA 1
ATOM 2112 C C . LEU A 1 304 ? 16.180 48.243 40.172 1.00 25.66 304 LEU A C 1
ATOM 2113 O O . LEU A 1 304 ? 16.412 47.335 40.977 1.00 23.53 304 LEU A O 1
ATOM 2118 N N . VAL A 1 305 ? 16.779 49.427 40.218 1.00 27.67 305 VAL A N 1
ATOM 2119 C CA . VAL A 1 305 ? 17.728 49.794 41.261 1.00 27.01 305 VAL A CA 1
ATOM 2120 C C . VAL A 1 305 ? 17.205 51.056 41.929 1.00 38.28 305 VAL A C 1
ATOM 2121 O O . VAL A 1 305 ? 16.967 52.067 41.256 1.00 27.44 305 VAL A O 1
ATOM 2125 N N . ASP A 1 306 ? 17.017 50.996 43.244 1.00 24.99 306 ASP A N 1
ATOM 2126 C CA . ASP A 1 306 ? 16.481 52.126 43.998 1.00 23.45 306 ASP A CA 1
ATOM 2127 C C . ASP A 1 306 ? 17.663 52.860 44.618 1.00 32.69 306 ASP A C 1
ATOM 2128 O O . ASP A 1 306 ? 18.134 52.518 45.702 1.00 30.89 306 ASP A O 1
ATOM 2133 N N . PHE A 1 307 ? 18.141 53.887 43.922 1.00 24.17 307 PHE A N 1
ATOM 2134 C CA . PHE A 1 307 ? 19.266 54.646 44.448 1.00 24.89 307 PHE A CA 1
ATOM 2135 C C . PHE A 1 307 ? 18.889 55.515 45.643 1.00 39.70 307 PHE A C 1
ATOM 2136 O O . PHE A 1 307 ? 19.773 56.164 46.213 1.00 34.27 307 PHE A O 1
ATOM 2144 N N . ARG A 1 308 ? 17.616 55.540 46.050 1.00 31.82 308 ARG A N 1
ATOM 2145 C CA . ARG A 1 308 ? 17.273 56.139 47.336 1.00 40.15 308 ARG A CA 1
ATOM 2146 C C . ARG A 1 308 ? 17.876 55.364 48.501 1.00 26.70 308 ARG A C 1
ATOM 2147 O O . ARG A 1 308 ? 17.971 55.908 49.606 1.00 30.87 308 ARG A O 1
ATOM 2155 N N . ASP A 1 309 ? 18.278 54.105 48.280 1.00 25.29 309 ASP A N 1
ATOM 2156 C CA . ASP A 1 309 ? 19.050 53.377 49.285 1.00 42.82 309 ASP A CA 1
ATOM 2157 C C . ASP A 1 309 ? 20.351 54.088 49.609 1.00 26.10 309 ASP A C 1
ATOM 2158 O O . ASP A 1 309 ? 20.871 53.956 50.722 1.00 33.24 309 ASP A O 1
ATOM 2163 N N . ALA A 1 310 ? 20.898 54.818 48.648 1.00 34.10 310 ALA A N 1
ATOM 2164 C CA . ALA A 1 310 ? 22.190 55.469 48.773 1.00 26.13 310 ALA A CA 1
ATOM 2165 C C . ALA A 1 310 ? 22.024 56.915 49.228 1.00 30.75 310 ALA A C 1
ATOM 2166 O O . ALA A 1 310 ? 20.947 57.507 49.134 1.00 40.29 310 ALA A O 1
ATOM 2168 N N . SER A 1 311 ? 23.115 57.478 49.728 1.00 27.83 311 SER A N 1
ATOM 2169 C CA . SER A 1 311 ? 23.162 58.878 50.110 1.00 28.87 311 SER A CA 1
ATOM 2170 C C . SER A 1 311 ? 23.790 59.690 48.989 1.00 34.27 311 SER A C 1
ATOM 2171 O O . SER A 1 311 ? 24.559 59.170 48.177 1.00 28.05 311 SER A O 1
ATOM 2174 N N . VAL A 1 312 ? 23.446 60.977 48.943 1.00 38.59 312 VAL A N 1
ATOM 2175 C CA . VAL A 1 312 ? 24.124 61.870 48.017 1.00 41.65 312 VAL A CA 1
ATOM 2176 C C . VAL A 1 312 ? 25.621 61.800 48.284 1.00 35.98 312 VAL A C 1
ATOM 2177 O O . VAL A 1 312 ? 26.062 61.751 49.440 1.00 39.24 312 VAL A O 1
ATOM 2181 N N . ASN A 1 313 ? 26.400 61.744 47.205 1.00 32.86 313 ASN A N 1
ATOM 2182 C CA . ASN A 1 313 ? 27.861 61.613 47.129 1.00 36.13 313 ASN A CA 1
ATOM 2183 C C . ASN A 1 313 ? 28.307 60.159 47.204 1.00 33.58 313 ASN A C 1
ATOM 2184 O O . ASN A 1 313 ? 29.512 59.905 47.135 1.00 34.03 313 ASN A O 1
ATOM 2189 N N . ASP A 1 314 ? 27.395 59.202 47.340 1.00 28.42 314 ASP A N 1
ATOM 2190 C CA . ASP A 1 314 ? 27.798 57.807 47.271 1.00 27.73 314 ASP A CA 1
ATOM 2191 C C . ASP A 1 314 ? 28.207 57.437 45.851 1.00 35.38 314 ASP A C 1
ATOM 2192 O O . ASP A 1 314 ? 27.684 57.968 44.867 1.00 31.55 314 ASP A O 1
ATOM 2197 N N . VAL A 1 315 ? 29.163 56.518 45.753 1.00 45.46 315 VAL A N 1
ATOM 2198 C CA . VAL A 1 315 ? 29.530 55.894 44.489 1.00 41.40 315 VAL A CA 1
ATOM 2199 C C . VAL A 1 315 ? 29.199 54.413 44.588 1.00 45.79 315 VAL A C 1
ATOM 2200 O O . VAL A 1 315 ? 29.602 53.740 45.545 1.00 32.30 315 VAL A O 1
ATOM 2204 N N . ILE A 1 316 ? 28.436 53.917 43.622 1.00 33.97 316 ILE A N 1
ATOM 2205 C CA . ILE A 1 316 ? 28.016 52.523 43.591 1.00 37.39 316 ILE A CA 1
ATOM 2206 C C . ILE A 1 316 ? 28.702 51.869 42.403 1.00 32.80 316 ILE A C 1
ATOM 2207 O O . ILE A 1 316 ? 28.570 52.340 41.267 1.00 40.67 316 ILE A O 1
ATOM 2212 N N . LYS A 1 317 ? 29.449 50.799 42.666 1.00 32.39 317 LYS A N 1
ATOM 2213 C CA . LYS A 1 317 ? 30.222 50.108 41.641 1.00 31.62 317 LYS A CA 1
ATOM 2214 C C . LYS A 1 317 ? 29.416 48.931 41.107 1.00 22.93 317 LYS A C 1
ATOM 2215 O O . LYS A 1 317 ? 29.109 47.996 41.854 1.00 35.97 317 LYS A O 1
ATOM 2221 N N . LEU A 1 318 ? 29.063 48.986 39.824 1.00 22.39 318 LEU A N 1
ATOM 2222 C CA . LEU A 1 318 ? 28.559 47.803 39.132 1.00 25.56 318 LEU A CA 1
ATOM 2223 C C . LEU A 1 318 ? 29.732 46.865 38.893 1.00 27.98 318 LEU A C 1
ATOM 2224 O O . LEU A 1 318 ? 30.577 47.119 38.027 1.00 31.22 318 LEU A O 1
ATOM 2229 N N . TYR A 1 319 ? 29.795 45.789 39.665 1.00 27.78 319 TYR A N 1
ATOM 2230 C CA . TYR A 1 319 ? 30.991 44.972 39.767 1.00 34.12 319 TYR A CA 1
ATOM 2231 C C . TYR A 1 319 ? 30.722 43.568 39.248 1.00 31.46 319 TYR A C 1
ATOM 2232 O O . TYR A 1 319 ? 29.649 43.004 39.480 1.00 36.44 319 TYR A O 1
ATOM 2241 N N . ASN A 1 320 ? 31.705 43.013 38.543 1.00 31.28 320 ASN A N 1
ATOM 2242 C CA . ASN A 1 320 ? 31.638 41.651 38.034 1.00 23.82 320 ASN A CA 1
ATOM 2243 C C . ASN A 1 320 ? 32.480 40.752 38.924 1.00 24.87 320 ASN A C 1
ATOM 2244 O O . ASN A 1 320 ? 33.689 40.965 39.059 1.00 38.31 320 ASN A O 1
ATOM 2249 N N . PHE A 1 321 ? 31.845 39.765 39.527 1.00 29.37 321 PHE A N 1
ATOM 2250 C CA . PHE A 1 321 ? 32.505 38.761 40.344 1.00 25.90 321 PHE A CA 1
ATOM 2251 C C . PHE A 1 321 ? 32.804 37.525 39.511 1.00 33.34 321 PHE A C 1
ATOM 2252 O O . PHE A 1 321 ? 32.261 37.365 38.414 1.00 36.03 321 PHE A O 1
ATOM 2260 N N . PRO A 1 322 ? 33.695 36.647 39.977 1.00 27.85 322 PRO A N 1
ATOM 2261 C CA . PRO A 1 322 ? 33.974 35.412 39.229 1.00 39.33 322 PRO A CA 1
ATOM 2262 C C . PRO A 1 322 ? 32.705 34.617 38.957 1.00 34.22 322 PRO A C 1
ATOM 2263 O O . PRO A 1 322 ? 31.931 34.314 39.868 1.00 42.24 322 PRO A O 1
ATOM 2267 N N . HIS A 1 323 ? 32.487 34.286 37.680 1.00 45.47 323 HIS A N 1
ATOM 2268 C CA . HIS A 1 323 ? 31.234 33.661 37.273 1.00 50.91 323 HIS A CA 1
ATOM 2269 C C . HIS A 1 323 ? 31.155 32.188 37.644 1.00 48.90 323 HIS A C 1
ATOM 2270 O O . HIS A 1 323 ? 30.048 31.640 37.698 1.00 65.22 323 HIS A O 1
ATOM 2277 N N . ASN A 1 324 ? 32.295 31.541 37.892 1.00 49.50 324 ASN A N 1
ATOM 2278 C CA . ASN A 1 324 ? 32.365 30.166 38.385 1.00 50.30 324 ASN A CA 1
ATOM 2279 C C . ASN A 1 324 ? 31.647 29.172 37.474 1.00 66.45 324 ASN A C 1
ATOM 2280 O O . ASN A 1 324 ? 31.235 28.097 37.921 1.00 55.04 324 ASN A O 1
ATOM 2285 N N . LEU A 1 325 ? 31.482 29.511 36.200 1.00 42.33 325 LEU A N 1
ATOM 2286 C CA . LEU A 1 325 ? 31.003 28.557 35.205 1.00 43.40 325 LEU A CA 1
ATOM 2287 C C . LEU A 1 325 ? 32.175 27.767 34.633 1.00 59.92 325 LEU A C 1
ATOM 2288 O O . LEU A 1 325 ? 32.303 27.591 33.420 1.00 52.14 325 LEU A O 1
ATOM 2293 N N . ILE A 1 326 ? 33.040 27.301 35.537 1.00 77.51 326 ILE A N 1
ATOM 2294 C CA . ILE A 1 326 ? 34.294 26.623 35.216 1.00 102.03 326 ILE A CA 1
ATOM 2295 C C . ILE A 1 326 ? 35.085 27.413 34.179 1.00 97.50 326 ILE A C 1
ATOM 2296 O O . ILE A 1 326 ? 35.604 28.489 34.476 1.00 79.46 326 ILE A O 1
ATOM 2301 N N . MET A 1 355 ? 43.247 32.599 27.270 1.00 81.36 355 MET A N 1
ATOM 2302 C CA . MET A 1 355 ? 42.216 33.422 26.649 1.00 81.10 355 MET A CA 1
ATOM 2303 C C . MET A 1 355 ? 40.972 33.524 27.531 1.00 99.34 355 MET A C 1
ATOM 2304 O O . MET A 1 355 ? 40.554 34.624 27.902 1.00 79.52 355 MET A O 1
ATOM 2309 N N . ALA A 1 356 ? 40.386 32.373 27.860 1.00 90.99 356 ALA A N 1
ATOM 2310 C CA . ALA A 1 356 ? 39.197 32.345 28.705 1.00 71.72 356 ALA A CA 1
ATOM 2311 C C . ALA A 1 356 ? 39.550 32.761 30.129 1.00 55.46 356 ALA A C 1
ATOM 2312 O O . ALA A 1 356 ? 40.523 32.272 30.711 1.00 82.26 356 ALA A O 1
ATOM 2314 N N . ASP A 1 357 ? 38.744 33.655 30.693 1.00 40.35 357 ASP A N 1
ATOM 2315 C CA . ASP A 1 357 ? 39.076 34.357 31.922 1.00 42.71 357 ASP A CA 1
ATOM 2316 C C . ASP A 1 357 ? 37.945 34.200 32.931 1.00 47.31 357 ASP A C 1
ATOM 2317 O O . ASP A 1 357 ? 36.775 34.082 32.560 1.00 47.91 357 ASP A O 1
ATOM 2322 N N . ASN A 1 358 ? 38.309 34.190 34.219 1.00 51.15 358 ASN A N 1
ATOM 2323 C CA . ASN A 1 358 ? 37.348 34.080 35.314 1.00 38.20 358 ASN A CA 1
ATOM 2324 C C . ASN A 1 358 ? 37.614 35.143 36.375 1.00 37.32 358 ASN A C 1
ATOM 2325 O O . ASN A 1 358 ? 37.379 34.919 37.566 1.00 37.36 358 ASN A O 1
ATOM 2330 N N . SER A 1 359 ? 38.100 36.308 35.959 1.00 37.86 359 SER A N 1
ATOM 2331 C CA . SER A 1 359 ? 38.540 37.331 36.892 1.00 56.13 359 SER A CA 1
ATOM 2332 C C . SER A 1 359 ? 37.382 38.236 37.308 1.00 47.73 359 SER A C 1
ATOM 2333 O O . SER A 1 359 ? 36.296 38.221 36.724 1.00 38.94 359 SER A O 1
ATOM 2336 N N . GLU A 1 360 ? 37.628 39.026 38.350 1.00 50.42 360 GLU A N 1
ATOM 2337 C CA . GLU A 1 360 ? 36.680 40.016 38.832 1.00 47.42 360 GLU A CA 1
ATOM 2338 C C . GLU A 1 360 ? 37.179 41.412 38.487 1.00 32.65 360 GLU A C 1
ATOM 2339 O O . GLU A 1 360 ? 38.388 41.661 38.437 1.00 43.29 360 GLU A O 1
ATOM 2345 N N . PHE A 1 361 ? 36.237 42.320 38.245 1.00 32.61 361 PHE A N 1
ATOM 2346 C CA . PHE A 1 361 ? 36.575 43.651 37.759 1.00 34.06 361 PHE A CA 1
ATOM 2347 C C . PHE A 1 361 ? 35.335 44.527 37.791 1.00 29.94 361 PHE A C 1
ATOM 2348 O O . PHE A 1 361 ? 34.209 44.033 37.676 1.00 28.77 361 PHE A O 1
ATOM 2356 N N . GLU A 1 362 ? 35.555 45.831 37.928 1.00 26.73 362 GLU A N 1
ATOM 2357 C CA . GLU A 1 362 ? 34.450 46.776 37.876 1.00 29.16 362 GLU A CA 1
ATOM 2358 C C . GLU A 1 362 ? 33.965 46.938 36.441 1.00 31.07 362 GLU A C 1
ATOM 2359 O O . GLU A 1 362 ? 34.766 47.056 35.510 1.00 40.16 362 GLU A O 1
ATOM 2365 N N . VAL A 1 363 ? 32.647 46.921 36.260 1.00 38.18 363 VAL A N 1
ATOM 2366 C CA . VAL A 1 363 ? 32.060 47.186 34.948 1.00 23.60 363 VAL A CA 1
ATOM 2367 C C . VAL A 1 363 ? 31.742 48.665 34.775 1.00 35.52 363 VAL A C 1
ATOM 2368 O O . VAL A 1 363 ? 32.000 49.246 33.717 1.00 36.29 363 VAL A O 1
ATOM 2372 N N . MET A 1 364 ? 31.203 49.297 35.813 1.00 31.24 364 MET A N 1
ATOM 2373 C CA . MET A 1 364 ? 30.683 50.648 35.685 1.00 33.43 364 MET A CA 1
ATOM 2374 C C . MET A 1 364 ? 30.515 51.251 37.075 1.00 23.38 364 MET A C 1
ATOM 2375 O O . MET A 1 364 ? 30.365 50.537 38.071 1.00 29.90 364 MET A O 1
ATOM 2380 N N . GLU A 1 365 ? 30.542 52.580 37.128 1.00 30.05 365 GLU A N 1
ATOM 2381 C CA . GLU A 1 365 ? 30.418 53.325 38.373 1.00 35.07 365 GLU A CA 1
ATOM 2382 C C . GLU A 1 365 ? 29.224 54.264 38.289 1.00 40.78 365 GLU A C 1
ATOM 2383 O O . GLU A 1 365 ? 29.076 55.005 37.311 1.00 34.55 365 GLU A O 1
ATOM 2389 N N . PHE A 1 366 ? 28.371 54.223 39.307 1.00 29.69 366 PHE A N 1
ATOM 2390 C CA . PHE A 1 366 ? 27.259 55.153 39.449 1.00 26.58 366 PHE A CA 1
ATOM 2391 C C . PHE A 1 366 ? 27.574 56.141 40.561 1.00 37.66 366 PHE A C 1
ATOM 2392 O O . PHE A 1 366 ? 28.015 55.744 41.645 1.00 29.69 366 PHE A O 1
ATOM 2400 N N . ARG A 1 367 ? 27.347 57.420 40.292 1.00 31.95 367 ARG A N 1
ATOM 2401 C CA . ARG A 1 367 ? 27.587 58.486 41.254 1.00 28.74 367 ARG A CA 1
ATOM 2402 C C . ARG A 1 367 ? 26.242 59.107 41.597 1.00 25.72 367 ARG A C 1
ATOM 2403 O O . ARG A 1 367 ? 25.614 59.747 40.747 1.00 32.22 367 ARG A O 1
ATOM 2411 N N . VAL A 1 368 ? 25.797 58.905 42.833 1.00 25.79 368 VAL A N 1
ATOM 2412 C CA . VAL A 1 368 ? 24.573 59.520 43.330 1.00 43.22 368 VAL A CA 1
ATOM 2413 C C . VAL A 1 368 ? 24.859 60.988 43.621 1.00 36.72 368 VAL A C 1
ATOM 2414 O O . VAL A 1 368 ? 25.299 61.341 44.720 1.00 36.03 368 VAL A O 1
ATOM 2418 N N . THR A 1 369 ? 24.615 61.852 42.637 1.00 35.43 369 THR A N 1
ATOM 2419 C CA . THR A 1 369 ? 25.035 63.245 42.721 1.00 36.80 369 THR A CA 1
ATOM 2420 C C . THR A 1 369 ? 23.939 64.195 43.183 1.00 31.68 369 THR A C 1
ATOM 2421 O O . THR A 1 369 ? 24.256 65.300 43.639 1.00 34.14 369 THR A O 1
ATOM 2425 N N . LYS A 1 370 ? 22.671 63.801 43.087 1.00 33.54 370 LYS A N 1
ATOM 2426 C CA . LYS A 1 370 ? 21.566 64.700 43.386 1.00 50.68 370 LYS A CA 1
ATOM 2427 C C . LYS A 1 370 ? 20.504 63.978 44.196 1.00 33.44 370 LYS A C 1
ATOM 2428 O O . LYS A 1 370 ? 20.241 62.791 43.977 1.00 35.96 370 LYS A O 1
ATOM 2434 N N . ASP A 1 371 ? 19.888 64.707 45.122 1.00 34.60 371 ASP A N 1
ATOM 2435 C CA . ASP A 1 371 ? 18.700 64.230 45.804 1.00 30.41 371 ASP A CA 1
ATOM 2436 C C . ASP A 1 371 ? 17.479 64.432 44.908 1.00 45.58 371 ASP A C 1
ATOM 2437 O O . ASP A 1 371 ? 17.537 65.093 43.868 1.00 34.70 371 ASP A O 1
ATOM 2442 N N . SER A 1 372 ? 16.354 63.860 45.326 1.00 39.25 372 SER A N 1
ATOM 2443 C CA . SER A 1 372 ? 15.148 63.904 44.513 1.00 39.62 372 SER A CA 1
ATOM 2444 C C . SER A 1 372 ? 13.937 63.732 45.417 1.00 69.04 372 SER A C 1
ATOM 2445 O O . SER A 1 372 ? 14.034 63.184 46.520 1.00 54.20 372 SER A O 1
ATOM 2448 N N . ALA A 1 373 ? 12.791 64.219 44.936 1.00 31.48 373 ALA A N 1
ATOM 2449 C CA . ALA A 1 373 ? 11.514 64.041 45.614 1.00 38.80 373 ALA A CA 1
ATOM 2450 C C . ALA A 1 373 ? 10.775 62.789 45.153 1.00 35.32 373 ALA A C 1
ATOM 2451 O O . ALA A 1 373 ? 9.563 62.679 45.371 1.00 50.73 373 ALA A O 1
ATOM 2453 N N . TYR A 1 374 ? 11.481 61.852 44.525 1.00 38.61 374 TYR A N 1
ATOM 2454 C CA . TYR A 1 374 ? 10.876 60.649 43.962 1.00 35.51 374 TYR A CA 1
ATOM 2455 C C . TYR A 1 374 ? 10.234 59.798 45.054 1.00 29.07 374 TYR A C 1
ATOM 2456 O O . TYR A 1 374 ? 10.907 59.371 45.996 1.00 36.67 374 TYR A O 1
ATOM 2465 N N . ASP A 1 375 ? 8.930 59.542 44.919 1.00 48.52 375 ASP A N 1
ATOM 2466 C CA . ASP A 1 375 ? 8.171 58.819 45.935 1.00 30.15 375 ASP A CA 1
ATOM 2467 C C . ASP A 1 375 ? 7.487 57.566 45.400 1.00 33.11 375 ASP A C 1
ATOM 2468 O O . ASP A 1 375 ? 6.630 57.003 46.091 1.00 37.20 375 ASP A O 1
ATOM 2473 N N . LYS A 1 376 ? 7.836 57.109 44.202 1.00 28.22 376 LYS A N 1
ATOM 2474 C CA . LYS A 1 376 ? 7.161 55.955 43.629 1.00 31.60 376 LYS A CA 1
ATOM 2475 C C . LYS A 1 376 ? 7.556 54.679 44.370 1.00 43.71 376 LYS A C 1
ATOM 2476 O O . LYS A 1 376 ? 8.588 54.608 45.044 1.00 29.23 376 LYS A O 1
ATOM 2482 N N . SER A 1 377 ? 6.710 53.663 44.239 1.00 41.81 377 SER A N 1
ATOM 2483 C CA . SER A 1 377 ? 6.927 52.365 44.863 1.00 26.91 377 SER A CA 1
ATOM 2484 C C . SER A 1 377 ? 7.094 51.301 43.789 1.00 32.54 377 SER A C 1
ATOM 2485 O O . SER A 1 377 ? 6.445 51.358 42.739 1.00 32.81 377 SER A O 1
ATOM 2488 N N . ILE A 1 378 ? 7.957 50.332 44.052 1.00 37.38 378 ILE A N 1
ATOM 2489 C CA . ILE A 1 378 ? 8.038 49.181 43.148 1.00 34.23 378 ILE A CA 1
ATOM 2490 C C . ILE A 1 378 ? 6.731 48.401 43.229 1.00 47.47 378 ILE A C 1
ATOM 2491 O O . ILE A 1 378 ? 6.296 48.044 44.339 1.00 50.60 378 ILE A O 1
ATOM 2496 N N . PRO A 1 379 ? 6.065 48.132 42.109 1.00 40.06 379 PRO A N 1
ATOM 2497 C CA . PRO A 1 379 ? 4.737 47.515 42.170 1.00 57.71 379 PRO A CA 1
ATOM 2498 C C . PRO A 1 379 ? 4.813 46.067 42.624 1.00 45.71 379 PRO A C 1
ATOM 2499 O O . PRO A 1 379 ? 5.833 45.391 42.486 1.00 44.94 379 PRO A O 1
ATOM 2503 N N . GLN A 1 380 ? 3.697 45.596 43.182 1.00 56.95 380 GLN A N 1
ATOM 2504 C CA . GLN A 1 380 ? 3.629 44.209 43.624 1.00 38.13 380 GLN A CA 1
ATOM 2505 C C . GLN A 1 380 ? 3.618 43.251 42.437 1.00 50.70 380 GLN A C 1
ATOM 2506 O O . GLN A 1 380 ? 4.256 42.192 42.482 1.00 48.14 380 GLN A O 1
ATOM 2512 N N . ARG A 1 381 ? 2.909 43.604 41.366 1.00 34.46 381 ARG A N 1
ATOM 2513 C CA . ARG A 1 381 ? 2.765 42.742 40.201 1.00 37.15 381 ARG A CA 1
ATOM 2514 C C . ARG A 1 381 ? 3.223 43.468 38.942 1.00 40.93 381 ARG A C 1
ATOM 2515 O O . ARG A 1 381 ? 3.016 44.677 38.798 1.00 43.79 381 ARG A O 1
ATOM 2523 N N . LEU A 1 382 ? 3.853 42.721 38.039 1.00 27.92 382 LEU A N 1
ATOM 2524 C CA . LEU A 1 382 ? 4.400 43.249 36.794 1.00 23.39 382 LEU A CA 1
ATOM 2525 C C . LEU A 1 382 ? 3.649 42.789 35.557 1.00 23.43 382 LEU A C 1
ATOM 2526 O O . LEU A 1 382 ? 3.457 43.581 34.631 1.00 35.33 382 LEU A O 1
ATOM 2531 N N . SER A 1 383 ? 3.226 41.530 35.514 1.00 29.96 383 SER A N 1
ATOM 2532 C CA . SER A 1 383 ? 2.587 40.961 34.331 1.00 28.88 383 SER A CA 1
ATOM 2533 C C . SER A 1 383 ? 2.075 39.573 34.689 1.00 32.71 383 SER A C 1
ATOM 2534 O O . SER A 1 383 ? 2.248 39.093 35.814 1.00 31.10 383 SER A O 1
ATOM 2537 N N . GLU A 1 384 ? 1.450 38.928 33.712 1.00 31.04 384 GLU A N 1
ATOM 2538 C CA . GLU A 1 384 ? 1.013 37.547 33.840 1.00 33.35 384 GLU A CA 1
ATOM 2539 C C . GLU A 1 384 ? 1.957 36.665 33.037 1.00 33.36 384 GLU A C 1
ATOM 2540 O O . GLU A 1 384 ? 2.093 36.839 31.822 1.00 52.90 384 GLU A O 1
ATOM 2546 N N . VAL A 1 385 ? 2.624 35.747 33.720 1.00 41.84 385 VAL A N 1
ATOM 2547 C CA . VAL A 1 385 ? 3.422 34.711 33.080 1.00 30.02 385 VAL A CA 1
ATOM 2548 C C . VAL A 1 385 ? 2.670 33.405 33.296 1.00 39.67 385 VAL A C 1
ATOM 2549 O O . VAL A 1 385 ? 2.674 32.846 34.399 1.00 44.46 385 VAL A O 1
ATOM 2553 N N . THR A 1 386 ? 2.007 32.924 32.254 1.00 35.63 386 THR A N 1
ATOM 2554 C CA . THR A 1 386 ? 1.227 31.700 32.361 1.00 51.41 386 THR A CA 1
ATOM 2555 C C . THR A 1 386 ? 2.154 30.491 32.325 1.00 44.57 386 THR A C 1
ATOM 2556 O O . THR A 1 386 ? 2.913 30.336 31.362 1.00 43.03 386 THR A O 1
ATOM 2560 N N . PRO A 1 387 ? 2.141 29.628 33.341 1.00 46.67 387 PRO A N 1
ATOM 2561 C CA . PRO A 1 387 ? 2.988 28.431 33.293 1.00 41.59 387 PRO A CA 1
ATOM 2562 C C . PRO A 1 387 ? 2.536 27.493 32.185 1.00 38.92 387 PRO A C 1
ATOM 2563 O O . PRO A 1 387 ? 1.343 27.366 31.901 1.00 49.78 387 PRO A O 1
ATOM 2567 N N . ILE A 1 388 ? 3.505 26.845 31.548 1.00 40.84 388 ILE A N 1
ATOM 2568 C CA . ILE A 1 388 ? 3.209 25.894 30.483 1.00 30.38 388 ILE A CA 1
ATOM 2569 C C . ILE A 1 388 ? 2.744 24.587 31.107 1.00 38.65 388 ILE A C 1
ATOM 2570 O O . ILE A 1 388 ? 3.376 24.067 32.036 1.00 38.62 388 ILE A O 1
ATOM 2575 N N . ASN A 1 389 ? 1.628 24.057 30.611 1.00 41.00 389 ASN A N 1
ATOM 2576 C CA . ASN A 1 389 ? 1.149 22.752 31.051 1.00 39.28 389 ASN A CA 1
ATOM 2577 C C . ASN A 1 389 ? 2.005 21.685 30.385 1.00 36.92 389 ASN A C 1
ATOM 2578 O O . ASN A 1 389 ? 1.966 21.524 29.161 1.00 54.01 389 ASN A O 1
ATOM 2583 N N . THR A 1 390 ? 2.781 20.960 31.186 1.00 39.13 390 THR A N 1
ATOM 2584 C CA . THR A 1 390 ? 3.760 20.012 30.678 1.00 45.56 390 THR A CA 1
ATOM 2585 C C . THR A 1 390 ? 3.277 18.571 30.717 1.00 40.51 390 THR A C 1
ATOM 2586 O O . THR A 1 390 ? 4.043 17.669 30.364 1.00 41.71 390 THR A O 1
ATOM 2590 N N . ASP A 1 391 ? 2.039 18.329 31.140 1.00 44.24 391 ASP A N 1
ATOM 2591 C CA . ASP A 1 391 ? 1.519 16.969 31.189 1.00 57.94 391 ASP A CA 1
ATOM 2592 C C . ASP A 1 391 ? 1.424 16.398 29.781 1.00 75.69 391 ASP A C 1
ATOM 2593 O O . ASP A 1 391 ? 0.915 17.056 28.867 1.00 66.56 391 ASP A O 1
ATOM 2598 N N . GLY A 1 392 ? 1.924 15.176 29.603 1.00 60.11 392 GLY A N 1
ATOM 2599 C CA . GLY A 1 392 ? 1.877 14.533 28.304 1.00 55.05 392 GLY A CA 1
ATOM 2600 C C . GLY A 1 392 ? 2.705 15.195 27.225 1.00 55.50 392 GLY A C 1
ATOM 2601 O O . GLY A 1 392 ? 2.444 14.981 26.039 1.00 80.45 392 GLY A O 1
ATOM 2602 N N . ALA A 1 393 ? 3.696 15.996 27.600 1.00 45.52 393 ALA A N 1
ATOM 2603 C CA . ALA A 1 393 ? 4.552 16.652 26.627 1.00 37.69 393 ALA A CA 1
ATOM 2604 C C . ALA A 1 393 ? 5.621 15.696 26.113 1.00 42.37 393 ALA A C 1
ATOM 2605 O O . ALA A 1 393 ? 6.049 14.773 26.810 1.00 52.52 393 ALA A O 1
ATOM 2607 N N . GLN A 1 394 ? 6.050 15.923 24.877 1.00 61.24 394 GLN A N 1
ATOM 2608 C CA . GLN A 1 394 ? 7.166 15.170 24.327 1.00 48.67 394 GLN A CA 1
ATOM 2609 C C . GLN A 1 394 ? 8.474 15.688 24.909 1.00 45.81 394 GLN A C 1
ATOM 2610 O O . GLN A 1 394 ? 8.641 16.890 25.134 1.00 36.79 394 GLN A O 1
ATOM 2616 N N . VAL A 1 395 ? 9.403 14.773 25.155 1.00 49.16 395 VAL A N 1
ATOM 2617 C CA . VAL A 1 395 ? 10.734 15.118 25.635 1.00 38.54 395 VAL A CA 1
ATOM 2618 C C . VAL A 1 395 ? 11.705 15.035 24.468 1.00 43.87 395 VAL A C 1
ATOM 2619 O O . VAL A 1 395 ? 11.681 14.073 23.689 1.00 56.17 395 VAL A O 1
ATOM 2623 N N . GLN A 1 396 ? 12.553 16.047 24.341 1.00 33.86 396 GLN A N 1
ATOM 2624 C CA . GLN A 1 396 ? 13.609 16.083 23.339 1.00 28.80 396 GLN A CA 1
ATOM 2625 C C . GLN A 1 396 ? 14.917 16.294 24.088 1.00 42.85 396 GLN A C 1
ATOM 2626 O O . GLN A 1 396 ? 15.146 17.373 24.646 1.00 52.78 396 GLN A O 1
ATOM 2632 N N . ARG A 1 397 ? 15.763 15.267 24.129 1.00 50.10 397 ARG A N 1
ATOM 2633 C CA . ARG A 1 397 ? 17.031 15.358 24.843 1.00 29.31 397 ARG A CA 1
ATOM 2634 C C . ARG A 1 397 ? 18.112 15.876 23.905 1.00 48.35 397 ARG A C 1
ATOM 2635 O O . ARG A 1 397 ? 18.386 15.270 22.862 1.00 46.47 397 ARG A O 1
ATOM 2643 N N . ILE A 1 398 ? 18.726 16.988 24.290 1.00 30.10 398 ILE A N 1
ATOM 2644 C CA . ILE A 1 398 ? 19.749 17.666 23.506 1.00 27.07 398 ILE A CA 1
ATOM 2645 C C . ILE A 1 398 ? 21.058 17.527 24.268 1.00 43.69 398 ILE A C 1
ATOM 2646 O O . ILE A 1 398 ? 21.270 18.197 25.286 1.00 29.94 398 ILE A O 1
ATOM 2651 N N . THR A 1 399 ? 21.939 16.657 23.792 1.00 45.08 399 THR A N 1
ATOM 2652 C CA . THR A 1 399 ? 23.202 16.393 24.466 1.00 26.88 399 THR A CA 1
ATOM 2653 C C . THR A 1 399 ? 24.301 17.240 23.840 1.00 51.46 399 THR A C 1
ATOM 2654 O O . THR A 1 399 ? 24.544 17.162 22.629 1.00 29.54 399 THR A O 1
ATOM 2658 N N . LEU A 1 400 ? 24.958 18.046 24.670 1.00 27.46 400 LEU A N 1
ATOM 2659 C CA . LEU A 1 400 ? 26.090 18.861 24.247 1.00 29.82 400 LEU A CA 1
ATOM 2660 C C . LEU A 1 400 ? 27.364 18.061 24.484 1.00 43.67 400 LEU A C 1
ATOM 2661 O O . LEU A 1 400 ? 27.772 17.854 25.631 1.00 36.62 400 LEU A O 1
ATOM 2666 N N . GLY A 1 401 ? 27.991 17.603 23.402 1.00 31.26 401 GLY A N 1
ATOM 2667 C CA . GLY A 1 401 ? 29.252 16.906 23.478 1.00 37.85 401 GLY A CA 1
ATOM 2668 C C . GLY A 1 401 ? 30.350 17.691 22.786 1.00 31.68 401 GLY A C 1
ATOM 2669 O O . GLY A 1 401 ? 30.148 18.812 22.313 1.00 34.49 401 GLY A O 1
ATOM 2670 N N . MET A 1 402 ? 31.528 17.082 22.749 1.00 37.21 402 MET A N 1
ATOM 2671 C CA . MET A 1 402 ? 32.610 17.599 21.931 1.00 49.35 402 MET A CA 1
ATOM 2672 C C . MET A 1 402 ? 33.310 16.433 21.256 1.00 46.28 402 MET A C 1
ATOM 2673 O O . MET A 1 402 ? 33.545 15.391 21.875 1.00 55.42 402 MET A O 1
ATOM 2678 N N . ARG A 1 403 ? 33.616 16.617 19.977 1.00 40.08 403 ARG A N 1
ATOM 2679 C CA . ARG A 1 403 ? 34.225 15.602 19.124 1.00 46.43 403 ARG A CA 1
ATOM 2680 C C . ARG A 1 403 ? 35.564 16.163 18.654 1.00 45.57 403 ARG A C 1
ATOM 2681 O O . ARG A 1 403 ? 35.626 16.879 17.652 1.00 57.02 403 ARG A O 1
ATOM 2689 N N . ARG A 1 404 ? 36.630 15.850 19.395 1.00 50.72 404 ARG A N 1
ATOM 2690 C CA . ARG A 1 404 ? 37.995 16.257 19.056 1.00 50.40 404 ARG A CA 1
ATOM 2691 C C . ARG A 1 404 ? 38.086 17.778 18.899 1.00 76.53 404 ARG A C 1
ATOM 2692 O O . ARG A 1 404 ? 38.373 18.308 17.822 1.00 93.65 404 ARG A O 1
ATOM 2700 N N . MET A 1 405 ? 37.820 18.474 20.008 1.00 55.15 405 MET A N 1
ATOM 2701 C CA . MET A 1 405 ? 37.856 19.938 20.073 1.00 78.71 405 MET A CA 1
ATOM 2702 C C . MET A 1 405 ? 36.836 20.584 19.139 1.00 64.18 405 MET A C 1
ATOM 2703 O O . MET A 1 405 ? 37.079 21.659 18.586 1.00 72.93 405 MET A O 1
ATOM 2708 N N . VAL A 1 406 ? 35.688 19.938 18.946 1.00 46.52 406 VAL A N 1
ATOM 2709 C CA . VAL A 1 406 ? 34.579 20.510 18.186 1.00 38.47 406 VAL A CA 1
ATOM 2710 C C . VAL A 1 406 ? 33.301 20.201 18.951 1.00 35.12 406 VAL A C 1
ATOM 2711 O O . VAL A 1 406 ? 32.976 19.029 19.166 1.00 51.48 406 VAL A O 1
ATOM 2715 N N . PHE A 1 407 ? 32.575 21.240 19.360 1.00 32.04 407 PHE A N 1
ATOM 2716 C CA . PHE A 1 407 ? 31.379 21.043 20.167 1.00 32.82 407 PHE A CA 1
ATOM 2717 C C . PHE A 1 407 ? 30.227 20.537 19.311 1.00 26.41 407 PHE A C 1
ATOM 2718 O O . PHE A 1 407 ? 30.007 21.019 18.196 1.00 32.28 407 PHE A O 1
ATOM 2726 N N . THR A 1 408 ? 29.484 19.567 19.844 1.00 36.13 408 THR A N 1
ATOM 2727 C CA . THR A 1 408 ? 28.424 18.896 19.106 1.00 26.49 408 THR A CA 1
ATOM 2728 C C . THR A 1 408 ? 27.084 19.055 19.809 1.00 34.07 408 THR A C 1
ATOM 2729 O O . THR A 1 408 ? 27.006 19.279 21.021 1.00 30.18 408 THR A O 1
ATOM 2733 N N . ILE A 1 409 ? 26.027 18.918 19.017 1.00 27.69 409 ILE A N 1
ATOM 2734 C CA . ILE A 1 409 ? 24.655 18.866 19.500 1.00 22.82 409 ILE A CA 1
ATOM 2735 C C . ILE A 1 409 ? 24.083 17.549 18.998 1.00 33.00 409 ILE A C 1
ATOM 2736 O O . ILE A 1 409 ? 23.878 17.377 17.790 1.00 24.99 409 ILE A O 1
ATOM 2741 N N . ASN A 1 410 ? 23.842 16.614 19.916 1.00 32.98 410 ASN A N 1
ATOM 2742 C CA . ASN A 1 410 ? 23.380 15.273 19.570 1.00 27.90 410 ASN A CA 1
ATOM 2743 C C . ASN A 1 410 ? 24.283 14.645 18.510 1.00 60.01 410 ASN A C 1
ATOM 2744 O O . ASN A 1 410 ? 23.825 14.070 17.518 1.00 33.58 410 ASN A O 1
ATOM 2749 N N . GLY A 1 411 ? 25.592 14.773 18.729 1.00 29.15 411 GLY A N 1
ATOM 2750 C CA . GLY A 1 411 ? 26.583 14.197 17.838 1.00 40.09 411 GLY A CA 1
ATOM 2751 C C . GLY A 1 411 ? 26.783 14.917 16.523 1.00 33.34 411 GLY A C 1
ATOM 2752 O O . GLY A 1 411 ? 27.571 14.452 15.695 1.00 42.39 411 GLY A O 1
ATOM 2753 N N . GLU A 1 412 ? 26.114 16.046 16.305 1.00 33.81 412 GLU A N 1
ATOM 2754 C CA . GLU A 1 412 ? 26.120 16.713 15.014 1.00 25.46 412 GLU A CA 1
ATOM 2755 C C . GLU A 1 412 ? 26.576 18.160 15.146 1.00 36.24 412 GLU A C 1
ATOM 2756 O O . GLU A 1 412 ? 26.410 18.792 16.194 1.00 31.22 412 GLU A O 1
ATOM 2762 N N . THR A 1 413 ? 27.160 18.675 14.071 1.00 35.21 413 THR A N 1
ATOM 2763 C CA . THR A 1 413 ? 27.417 20.098 13.919 1.00 21.42 413 THR A CA 1
ATOM 2764 C C . THR A 1 413 ? 26.654 20.606 12.704 1.00 30.58 413 THR A C 1
ATOM 2765 O O . THR A 1 413 ? 26.030 19.838 11.965 1.00 28.14 413 THR A O 1
ATOM 2769 N N . TRP A 1 414 ? 26.707 21.924 12.515 1.00 26.96 414 TRP A N 1
ATOM 2770 C CA . TRP A 1 414 ? 26.073 22.536 11.353 1.00 23.85 414 TRP A CA 1
ATOM 2771 C C . TRP A 1 414 ? 26.580 21.903 10.063 1.00 27.25 414 TRP A C 1
ATOM 2772 O O . TRP A 1 414 ? 25.801 21.640 9.140 1.00 26.40 414 TRP A O 1
ATOM 2783 N N . GLU A 1 415 ? 27.878 21.609 10.001 1.00 31.09 415 GLU A N 1
ATOM 2784 C CA . GLU A 1 415 ? 28.490 21.039 8.806 1.00 27.31 415 GLU A CA 1
ATOM 2785 C C . GLU A 1 415 ? 28.096 19.588 8.567 1.00 36.56 415 GLU A C 1
ATOM 2786 O O . GLU A 1 415 ? 28.597 18.985 7.611 1.00 39.70 415 GLU A O 1
ATOM 2792 N N . ASP A 1 416 ? 27.230 19.016 9.395 1.00 37.87 416 ASP A N 1
ATOM 2793 C CA . ASP A 1 416 ? 26.788 17.627 9.250 1.00 32.30 416 ASP A CA 1
ATOM 2794 C C . ASP A 1 416 ? 25.438 17.544 8.546 1.00 35.85 416 ASP A C 1
ATOM 2795 O O . ASP A 1 416 ? 24.503 16.909 9.029 1.00 52.91 416 ASP A O 1
ATOM 2800 N N . GLY A 1 417 ? 25.319 18.197 7.391 1.00 34.05 417 GLY A N 1
ATOM 2801 C CA . GLY A 1 417 ? 24.128 18.117 6.574 1.00 48.10 417 GLY A CA 1
ATOM 2802 C C . GLY A 1 417 ? 23.234 19.337 6.616 1.00 32.24 417 GLY A C 1
ATOM 2803 O O . GLY A 1 417 ? 22.327 19.446 5.782 1.00 51.13 417 GLY A O 1
ATOM 2804 N N . TYR A 1 418 ? 23.459 20.254 7.556 1.00 27.85 418 TYR A N 1
ATOM 2805 C CA . TYR A 1 418 ? 22.615 21.435 7.687 1.00 30.65 418 TYR A CA 1
ATOM 2806 C C . TYR A 1 418 ? 23.075 22.605 6.824 1.00 33.58 418 TYR A C 1
ATOM 2807 O O . TYR A 1 418 ? 22.251 23.442 6.441 1.00 30.31 418 TYR A O 1
ATOM 2816 N N . ALA A 1 419 ? 24.366 22.673 6.495 1.00 30.36 419 ALA A N 1
ATOM 2817 C CA . ALA A 1 419 ? 24.942 23.925 6.014 1.00 29.81 419 ALA A CA 1
ATOM 2818 C C . ALA A 1 419 ? 24.459 24.282 4.613 1.00 29.57 419 ALA A C 1
ATOM 2819 O O . ALA A 1 419 ? 24.222 25.459 4.319 1.00 46.61 419 ALA A O 1
ATOM 2821 N N . ASN A 1 420 ? 24.317 23.296 3.730 1.00 44.81 420 ASN A N 1
ATOM 2822 C CA . ASN A 1 420 ? 24.015 23.548 2.319 1.00 45.49 420 ASN A CA 1
ATOM 2823 C C . ASN A 1 420 ? 22.866 22.655 1.868 1.00 43.36 420 ASN A C 1
ATOM 2824 O O . ASN A 1 420 ? 23.066 21.682 1.131 1.00 41.70 420 ASN A O 1
ATOM 2829 N N . PRO A 1 421 ? 21.640 22.975 2.273 1.00 34.95 421 PRO A N 1
ATOM 2830 C CA . PRO A 1 421 ? 20.504 22.118 1.920 1.00 47.68 421 PRO A CA 1
ATOM 2831 C C . PRO A 1 421 ? 20.223 22.142 0.427 1.00 52.98 421 PRO A C 1
ATOM 2832 O O . PRO A 1 421 ? 20.400 23.160 -0.247 1.00 41.28 421 PRO A O 1
ATOM 2836 N N . GLN A 1 422 ? 19.792 20.988 -0.090 1.00 83.57 422 GLN A N 1
ATOM 2837 C CA . GLN A 1 422 ? 19.320 20.924 -1.469 1.00 52.97 422 GLN A CA 1
ATOM 2838 C C . GLN A 1 422 ? 18.095 21.805 -1.670 1.00 45.07 422 GLN A C 1
ATOM 2839 O O . GLN A 1 422 ? 17.916 22.386 -2.746 1.00 56.11 422 GLN A O 1
ATOM 2845 N N . ASP A 1 423 ? 17.258 21.928 -0.641 1.00 60.48 423 ASP A N 1
ATOM 2846 C CA . ASP A 1 423 ? 16.069 22.778 -0.658 1.00 38.82 423 ASP A CA 1
ATOM 2847 C C . ASP A 1 423 ? 16.007 23.492 0.687 1.00 45.64 423 ASP A C 1
ATOM 2848 O O . ASP A 1 423 ? 15.744 22.854 1.712 1.00 34.54 423 ASP A O 1
ATOM 2853 N N . ILE A 1 424 ? 16.248 24.807 0.696 1.00 52.20 424 ILE A N 1
ATOM 2854 C CA . ILE A 1 424 ? 16.283 25.518 1.972 1.00 46.60 424 ILE A CA 1
ATOM 2855 C C . ILE A 1 424 ? 14.910 25.552 2.631 1.00 33.84 424 ILE A C 1
ATOM 2856 O O . ILE A 1 424 ? 14.812 25.824 3.833 1.00 38.75 424 ILE A O 1
ATOM 2861 N N . ASN A 1 425 ? 13.844 25.268 1.879 1.00 35.93 425 ASN A N 1
ATOM 2862 C CA . ASN A 1 425 ? 12.516 25.167 2.467 1.00 37.18 425 ASN A CA 1
ATOM 2863 C C . ASN A 1 425 ? 12.280 23.831 3.160 1.00 41.33 425 ASN A C 1
ATOM 2864 O O . ASN A 1 425 ? 11.355 23.726 3.974 1.00 48.10 425 ASN A O 1
ATOM 2869 N N . ASN A 1 426 ? 13.083 22.813 2.857 1.00 34.62 426 ASN A N 1
ATOM 2870 C CA . ASN A 1 426 ? 12.982 21.506 3.509 1.00 34.13 426 ASN A CA 1
ATOM 2871 C C . ASN A 1 426 ? 14.382 20.995 3.823 1.00 30.94 426 ASN A C 1
ATOM 2872 O O . ASN A 1 426 ? 14.848 20.003 3.249 1.00 38.93 426 ASN A O 1
ATOM 2877 N N . PRO A 1 427 ? 15.085 21.653 4.752 1.00 43.30 427 PRO A N 1
ATOM 2878 C CA . PRO A 1 427 ? 16.456 21.242 5.062 1.00 35.48 427 PRO A CA 1
ATOM 2879 C C . PRO A 1 427 ? 16.494 20.126 6.088 1.00 29.48 427 PRO A C 1
ATOM 2880 O O . PRO A 1 427 ? 15.450 19.686 6.580 1.00 32.87 427 PRO A O 1
ATOM 2884 N N . LYS A 1 428 ? 17.696 19.667 6.421 1.00 46.23 428 LYS A N 1
ATOM 2885 C CA . LYS A 1 428 ? 17.849 18.761 7.548 1.00 32.68 428 LYS A CA 1
ATOM 2886 C C . LYS A 1 428 ? 17.420 19.461 8.832 1.00 29.58 428 LYS A C 1
ATOM 2887 O O . LYS A 1 428 ? 17.714 20.641 9.044 1.00 35.55 428 LYS A O 1
ATOM 2893 N N . VAL A 1 429 ? 16.688 18.740 9.675 1.00 34.87 429 VAL A N 1
ATOM 2894 C CA . VAL A 1 429 ? 16.295 19.230 10.989 1.00 26.97 429 VAL A CA 1
ATOM 2895 C C . VAL A 1 429 ? 16.689 18.182 12.017 1.00 25.27 429 VAL A C 1
ATOM 2896 O O . VAL A 1 429 ? 16.611 16.977 11.750 1.00 33.95 429 VAL A O 1
ATOM 2900 N N . LEU A 1 430 ? 17.132 18.643 13.189 1.00 36.79 430 LEU A N 1
ATOM 2901 C CA . LEU A 1 430 ? 17.470 17.711 14.256 1.00 27.62 430 LEU A CA 1
ATOM 2902 C C . LEU A 1 430 ? 16.232 16.972 14.743 1.00 26.37 430 LEU A C 1
ATOM 2903 O O . LEU A 1 430 ? 16.279 15.763 14.992 1.00 28.17 430 LEU A O 1
ATOM 2908 N N . PHE A 1 431 ? 15.119 17.684 14.883 1.00 32.30 431 PHE A N 1
ATOM 2909 C CA . PHE A 1 431 ? 13.859 17.079 15.273 1.00 27.66 431 PHE A CA 1
ATOM 2910 C C . PHE A 1 431 ? 12.736 17.925 14.698 1.00 30.16 431 PHE A C 1
ATOM 2911 O O . PHE A 1 431 ? 12.939 19.076 14.299 1.00 24.22 431 PHE A O 1
ATOM 2919 N N . GLU A 1 432 ? 11.544 17.341 14.664 1.00 34.46 432 GLU A N 1
ATOM 2920 C CA . GLU A 1 432 ? 10.377 17.969 14.069 1.00 25.93 432 GLU A CA 1
ATOM 2921 C C . GLU A 1 432 ? 9.208 17.867 15.035 1.00 33.97 432 GLU A C 1
ATOM 2922 O O . GLU A 1 432 ? 9.042 16.849 15.712 1.00 40.50 432 GLU A O 1
ATOM 2928 N N . GLN A 1 433 ? 8.406 18.928 15.103 1.00 38.46 433 GLN A N 1
ATOM 2929 C CA . GLN A 1 433 ? 7.231 18.971 15.960 1.00 45.97 433 GLN A CA 1
ATOM 2930 C C . GLN A 1 433 ? 6.034 19.473 15.162 1.00 50.31 433 GLN A C 1
ATOM 2931 O O . GLN A 1 433 ? 6.178 20.140 14.134 1.00 38.64 433 GLN A O 1
ATOM 2937 N N . ASN A 1 434 ? 4.844 19.135 15.642 1.00 29.54 434 ASN A N 1
ATOM 2938 C CA . ASN A 1 434 ? 3.621 19.683 15.084 1.00 28.80 434 ASN A CA 1
ATOM 2939 C C . ASN A 1 434 ? 3.287 20.999 15.770 1.00 35.90 434 ASN A C 1
ATOM 2940 O O . ASN A 1 434 ? 3.623 21.212 16.938 1.00 36.88 434 ASN A O 1
ATOM 2945 N N . ASN A 1 435 ? 2.629 21.886 15.027 1.00 44.99 435 ASN A N 1
ATOM 2946 C CA . ASN A 1 435 ? 2.222 23.170 15.582 1.00 33.80 435 ASN A CA 1
ATOM 2947 C C . ASN A 1 435 ? 1.326 22.955 16.796 1.00 43.98 435 ASN A C 1
ATOM 2948 O O . ASN A 1 435 ? 0.346 22.206 16.739 1.00 40.50 435 ASN A O 1
ATOM 2953 N N . GLY A 1 436 ? 1.677 23.601 17.905 1.00 29.63 436 GLY A N 1
ATOM 2954 C CA . GLY A 1 436 ? 0.958 23.436 19.147 1.00 50.51 436 GLY A CA 1
ATOM 2955 C C . GLY A 1 436 ? 1.532 22.402 20.092 1.00 45.30 436 GLY A C 1
ATOM 2956 O O . GLY A 1 436 ? 1.047 22.289 21.224 1.00 45.97 436 GLY A O 1
ATOM 2957 N N . ASP A 1 437 ? 2.542 21.642 19.669 1.00 38.99 437 ASP A N 1
ATOM 2958 C CA . ASP A 1 437 ? 3.162 20.667 20.555 1.00 30.68 437 ASP A CA 1
ATOM 2959 C C . ASP A 1 437 ? 3.825 21.362 21.733 1.00 40.76 437 ASP A C 1
ATOM 2960 O O . ASP A 1 437 ? 4.519 22.370 21.567 1.00 25.23 437 ASP A O 1
ATOM 2965 N N . VAL A 1 438 ? 3.606 20.824 22.925 1.00 26.80 438 VAL A N 1
ATOM 2966 C CA . VAL A 1 438 ? 4.415 21.170 24.083 1.00 31.42 438 VAL A CA 1
ATOM 2967 C C . VAL A 1 438 ? 5.580 20.197 24.141 1.00 25.61 438 VAL A C 1
ATOM 2968 O O . VAL A 1 438 ? 5.387 18.977 24.084 1.00 28.40 438 VAL A O 1
ATOM 2972 N N . VAL A 1 439 ? 6.792 20.734 24.229 1.00 42.37 439 VAL A N 1
ATOM 2973 C CA . VAL A 1 439 ? 8.012 19.938 24.242 1.00 28.54 439 VAL A CA 1
ATOM 2974 C C . VAL A 1 439 ? 8.831 20.331 25.460 1.00 29.39 439 VAL A C 1
ATOM 2975 O O . VAL A 1 439 ? 9.004 21.522 25.743 1.00 33.46 439 VAL A O 1
ATOM 2979 N N . ILE A 1 440 ? 9.321 19.334 26.186 1.00 31.07 440 ILE A N 1
ATOM 2980 C CA . ILE A 1 440 ? 10.338 19.535 27.207 1.00 30.38 440 ILE A CA 1
ATOM 2981 C C . ILE A 1 440 ? 11.687 19.260 26.564 1.00 30.76 440 ILE A C 1
ATOM 2982 O O . ILE A 1 440 ? 11.957 18.137 26.124 1.00 43.75 440 ILE A O 1
ATOM 2987 N N . ILE A 1 441 ? 12.528 20.280 26.484 1.00 27.45 441 ILE A N 1
ATOM 2988 C CA . ILE A 1 441 ? 13.881 20.122 25.977 1.00 26.79 441 ILE A CA 1
ATOM 2989 C C . ILE A 1 441 ? 14.810 19.920 27.162 1.00 41.56 441 ILE A C 1
ATOM 2990 O O . ILE A 1 441 ? 14.722 20.637 28.166 1.00 37.40 441 ILE A O 1
ATOM 2995 N N . GLU A 1 442 ? 15.691 18.936 27.048 1.00 42.01 442 GLU A N 1
ATOM 2996 C CA . GLU A 1 442 ? 16.572 18.514 28.129 1.00 31.88 442 GLU A CA 1
ATOM 2997 C C . GLU A 1 442 ? 18.006 18.670 27.641 1.00 35.10 442 GLU A C 1
ATOM 2998 O O . GLU A 1 442 ? 18.537 17.787 26.958 1.00 35.30 442 GLU A O 1
ATOM 3004 N N . TYR A 1 443 ? 18.622 19.798 27.973 1.00 22.73 443 TYR A N 1
ATOM 3005 C CA . TYR A 1 443 ? 20.024 20.007 27.654 1.00 23.43 443 TYR A CA 1
ATOM 3006 C C . TYR A 1 443 ? 20.888 19.215 28.624 1.00 32.73 443 TYR A C 1
ATOM 3007 O O . TYR A 1 443 ? 20.724 19.324 29.843 1.00 32.23 443 TYR A O 1
ATOM 3016 N N . VAL A 1 444 ? 21.800 18.412 28.083 1.00 23.42 444 VAL A N 1
ATOM 3017 C CA . VAL A 1 444 ? 22.739 17.628 28.877 1.00 30.94 444 VAL A CA 1
ATOM 3018 C C . VAL A 1 444 ? 24.139 18.009 28.422 1.00 35.48 444 VAL A C 1
ATOM 3019 O O . VAL A 1 444 ? 24.574 17.609 27.335 1.00 42.04 444 VAL A O 1
ATOM 3023 N N . ASN A 1 445 ? 24.850 18.770 29.251 1.00 30.23 445 ASN A N 1
ATOM 3024 C CA . ASN A 1 445 ? 26.172 19.291 28.902 1.00 30.97 445 ASN A CA 1
ATOM 3025 C C . ASN A 1 445 ? 27.235 18.325 29.412 1.00 33.84 445 ASN A C 1
ATOM 3026 O O . ASN A 1 445 ? 27.570 18.322 30.597 1.00 37.44 445 ASN A O 1
ATOM 3031 N N . ASN A 1 446 ? 27.784 17.513 28.508 1.00 29.86 446 ASN A N 1
ATOM 3032 C CA . ASN A 1 446 ? 28.875 16.603 28.828 1.00 34.91 446 ASN A CA 1
ATOM 3033 C C . ASN A 1 446 ? 30.241 17.185 28.481 1.00 49.58 446 ASN A C 1
ATOM 3034 O O . ASN A 1 446 ? 31.203 16.429 28.304 1.00 57.74 446 ASN A O 1
ATOM 3039 N N . THR A 1 447 ? 30.349 18.507 28.378 1.00 28.91 447 THR A N 1
ATOM 3040 C CA . THR A 1 447 ? 31.611 19.161 28.061 1.00 34.39 447 THR A CA 1
ATOM 3041 C C . THR A 1 447 ? 32.133 19.915 29.275 1.00 30.92 447 THR A C 1
ATOM 3042 O O . THR A 1 447 ? 31.450 20.062 30.293 1.00 40.98 447 THR A O 1
ATOM 3046 N N . GLY A 1 448 ? 33.364 20.397 29.151 1.00 50.91 448 GLY A N 1
ATOM 3047 C CA . GLY A 1 448 ? 34.001 21.141 30.213 1.00 45.60 448 GLY A CA 1
ATOM 3048 C C . GLY A 1 448 ? 33.691 22.616 30.240 1.00 43.51 448 GLY A C 1
ATOM 3049 O O . GLY A 1 448 ? 34.195 23.333 31.110 1.00 46.02 448 GLY A O 1
ATOM 3050 N N . MET A 1 449 ? 32.866 23.098 29.316 1.00 26.68 449 MET A N 1
ATOM 3051 C CA . MET A 1 449 ? 32.571 24.516 29.200 1.00 49.30 449 MET A CA 1
ATOM 3052 C C . MET A 1 449 ? 31.071 24.746 29.305 1.00 31.16 449 MET A C 1
ATOM 3053 O O . MET A 1 449 ? 30.266 23.884 28.947 1.00 36.30 449 MET A O 1
ATOM 3058 N N . TYR A 1 450 ? 30.699 25.914 29.816 1.00 31.78 450 TYR A N 1
ATOM 3059 C CA . TYR A 1 450 ? 29.296 26.276 29.839 1.00 30.75 450 TYR A CA 1
ATOM 3060 C C . TYR A 1 450 ? 28.836 26.659 28.435 1.00 27.41 450 TYR A C 1
ATOM 3061 O O . TYR A 1 450 ? 29.632 27.038 27.570 1.00 28.39 450 TYR A O 1
ATOM 3070 N N . HIS A 1 451 ? 27.531 26.549 28.211 1.00 26.45 451 HIS A N 1
ATOM 3071 C CA . HIS A 1 451 ? 26.942 26.947 26.939 1.00 23.57 451 HIS A CA 1
ATOM 3072 C C . HIS A 1 451 ? 25.619 27.659 27.178 1.00 25.87 451 HIS A C 1
ATOM 3073 O O . HIS A 1 451 ? 24.693 27.073 27.752 1.00 27.76 451 HIS A O 1
ATOM 3080 N N . PRO A 1 452 ? 25.490 28.909 26.763 1.00 27.18 452 PRO A N 1
ATOM 3081 C CA . PRO A 1 452 ? 24.172 29.553 26.792 1.00 20.92 452 PRO A CA 1
ATOM 3082 C C . PRO A 1 452 ? 23.363 29.155 25.568 1.00 27.34 452 PRO A C 1
ATOM 3083 O O . PRO A 1 452 ? 23.593 29.665 24.467 1.00 29.53 452 PRO A O 1
ATOM 3087 N N . MET A 1 453 ? 22.428 28.228 25.744 1.00 29.33 453 MET A N 1
ATOM 3088 C CA . MET A 1 453 ? 21.713 27.628 24.625 1.00 25.35 453 MET A CA 1
ATOM 3089 C C . MET A 1 453 ? 20.487 28.456 24.267 1.00 24.71 453 MET A C 1
ATOM 3090 O O . MET A 1 453 ? 19.669 28.782 25.134 1.00 24.21 453 MET A O 1
ATOM 3095 N N . HIS A 1 454 ? 20.360 28.780 22.986 1.00 26.68 454 HIS A N 1
ATOM 3096 C CA . HIS A 1 454 ? 19.306 29.643 22.478 1.00 17.86 454 HIS A CA 1
ATOM 3097 C C . HIS A 1 454 ? 18.517 28.897 21.411 1.00 34.06 454 HIS A C 1
ATOM 3098 O O . HIS A 1 454 ? 19.098 28.208 20.565 1.00 30.55 454 HIS A O 1
ATOM 3105 N N . ILE A 1 455 ? 17.192 29.004 21.468 1.00 24.01 455 ILE A N 1
ATOM 3106 C CA . ILE A 1 455 ? 16.319 28.521 20.404 1.00 39.42 455 ILE A CA 1
ATOM 3107 C C . ILE A 1 455 ? 15.635 29.723 19.774 1.00 37.29 455 ILE A C 1
ATOM 3108 O O . ILE A 1 455 ? 15.295 30.692 20.464 1.00 34.61 455 ILE A O 1
ATOM 3113 N N . HIS A 1 456 ? 15.458 29.670 18.461 1.00 26.20 456 HIS A N 1
ATOM 3114 C CA . HIS A 1 456 ? 14.669 30.661 17.752 1.00 26.74 456 HIS A CA 1
ATOM 3115 C C . HIS A 1 456 ? 13.200 30.246 17.750 1.00 30.75 456 HIS A C 1
ATOM 3116 O O . HIS A 1 456 ? 12.855 29.097 18.031 1.00 28.61 456 HIS A O 1
ATOM 3123 N N . GLY A 1 457 ? 12.334 31.200 17.432 1.00 29.90 457 GLY A N 1
ATOM 3124 C CA . GLY A 1 457 ? 10.925 30.922 17.207 1.00 26.12 457 GLY A CA 1
ATOM 3125 C C . GLY A 1 457 ? 9.996 31.028 18.398 1.00 33.57 457 GLY A C 1
ATOM 3126 O O . GLY A 1 457 ? 8.852 31.464 18.246 1.00 29.54 457 GLY A O 1
ATOM 3127 N N . PHE A 1 458 ? 10.455 30.624 19.583 1.00 36.58 458 PHE A N 1
ATOM 3128 C CA . PHE A 1 458 ? 9.599 30.624 20.763 1.00 25.44 458 PHE A CA 1
ATOM 3129 C C . PHE A 1 458 ? 10.419 30.933 22.004 1.00 26.74 458 PHE A C 1
ATOM 3130 O O . PHE A 1 458 ? 11.611 30.622 22.077 1.00 33.88 458 PHE A O 1
ATOM 3138 N N . GLN A 1 459 ? 9.765 31.542 22.983 1.00 19.69 459 GLN A N 1
ATOM 3139 C CA . GLN A 1 459 ? 10.342 31.589 24.3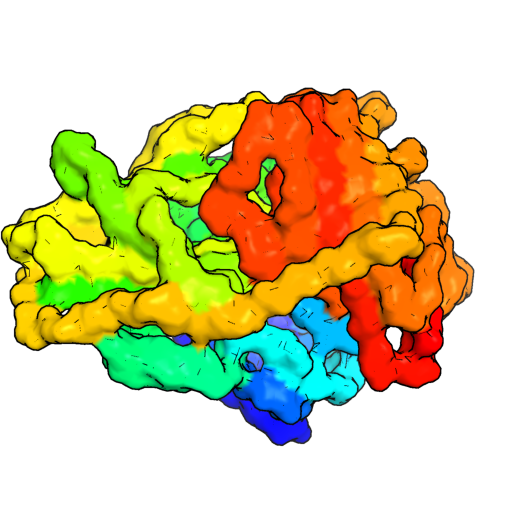11 1.00 22.88 459 GLN A CA 1
ATOM 3140 C C . GLN A 1 459 ? 10.001 30.302 25.062 1.00 31.20 459 GLN A C 1
ATOM 3141 O O . GLN A 1 459 ? 9.150 29.514 24.643 1.00 37.11 459 GLN A O 1
ATOM 3147 N N . PHE A 1 460 ? 10.683 30.085 26.182 1.00 25.14 460 PHE A N 1
ATOM 3148 C CA . PHE A 1 460 ? 10.474 28.892 26.986 1.00 22.11 460 PHE A CA 1
ATOM 3149 C C . PHE A 1 460 ? 10.536 29.260 28.460 1.00 34.02 460 PHE A C 1
ATOM 3150 O O . PHE A 1 460 ? 10.947 30.362 28.834 1.00 30.91 460 PHE A O 1
ATOM 3158 N N . GLN A 1 461 ? 10.133 28.312 29.300 1.00 33.68 461 GLN A N 1
ATOM 3159 C CA . GLN A 1 461 ? 10.199 28.455 30.747 1.00 32.07 461 GLN A CA 1
ATOM 3160 C C . GLN A 1 461 ? 11.119 27.383 31.309 1.00 29.49 461 GLN A C 1
ATOM 3161 O O . GLN A 1 461 ? 10.975 26.200 30.982 1.00 26.70 461 GLN A O 1
ATOM 3167 N N . VAL A 1 462 ? 12.075 27.805 32.135 1.00 37.58 462 VAL A N 1
ATOM 3168 C CA . VAL A 1 462 ? 13.046 26.881 32.708 1.00 25.96 462 VAL A CA 1
ATOM 3169 C C . VAL A 1 462 ? 12.366 26.080 33.806 1.00 25.12 462 VAL A C 1
ATOM 3170 O O . VAL A 1 462 ? 11.810 26.645 34.755 1.00 33.37 462 VAL A O 1
ATOM 3174 N N . LEU A 1 463 ? 12.406 24.757 33.681 1.00 33.24 463 LEU A N 1
ATOM 3175 C CA . LEU A 1 463 ? 11.778 23.900 34.672 1.00 29.89 463 LEU A CA 1
ATOM 3176 C C . LEU A 1 463 ? 12.719 23.565 35.822 1.00 44.09 463 LEU A C 1
ATOM 3177 O O . LEU A 1 463 ? 12.324 23.652 36.989 1.00 35.05 463 LEU A O 1
ATOM 3182 N N . GLU A 1 464 ? 13.962 23.193 35.519 1.00 34.03 464 GLU A N 1
ATOM 3183 C CA . GLU A 1 464 ? 14.791 22.549 36.527 1.00 34.89 464 GLU A CA 1
ATOM 3184 C C . GLU A 1 464 ? 16.259 22.600 36.118 1.00 34.78 464 GLU A C 1
ATOM 3185 O O . GLU A 1 464 ? 16.586 22.498 34.932 1.00 30.94 464 GLU A O 1
ATOM 3191 N N . ARG A 1 465 ? 17.130 22.771 37.111 1.00 25.15 465 ARG A N 1
ATOM 3192 C CA . ARG A 1 465 ? 18.574 22.670 36.942 1.00 33.37 465 ARG A CA 1
ATOM 3193 C C . ARG A 1 465 ? 19.068 21.545 37.833 1.00 30.53 465 ARG A C 1
ATOM 3194 O O . ARG A 1 465 ? 18.667 21.454 38.997 1.00 47.85 465 ARG A O 1
ATOM 3202 N N . SER A 1 466 ? 19.931 20.686 37.294 1.00 34.36 466 SER A N 1
ATOM 3203 C CA . SER A 1 466 ? 20.404 19.557 38.084 1.00 38.03 466 SER A CA 1
ATOM 3204 C C . SER A 1 466 ? 21.408 19.976 39.145 1.00 31.07 466 SER A C 1
ATOM 3205 O O . SER A 1 466 ? 21.612 19.236 40.112 1.00 42.90 466 SER A O 1
ATOM 3208 N N . LEU A 1 467 ? 22.034 21.140 38.991 1.00 37.56 467 LEU A N 1
ATOM 3209 C CA . LEU A 1 467 ? 23.115 21.543 39.879 1.00 44.78 467 LEU A CA 1
ATOM 3210 C C . LEU A 1 467 ? 22.655 22.417 41.038 1.00 43.04 467 LEU A C 1
ATOM 3211 O O . LEU A 1 467 ? 23.399 22.562 42.014 1.00 75.48 467 LEU A O 1
ATOM 3216 N N . GLY A 1 468 ? 21.460 22.995 40.962 1.00 57.33 468 GLY A N 1
ATOM 3217 C CA . GLY A 1 468 ? 20.953 23.828 42.026 1.00 31.62 468 GLY A CA 1
ATOM 3218 C C . GLY A 1 468 ? 19.566 24.358 41.732 1.00 35.35 468 GLY A C 1
ATOM 3219 O O . GLY A 1 468 ? 18.931 23.983 40.742 1.00 30.54 468 GLY A O 1
ATOM 3220 N N . PRO A 1 469 ? 19.063 25.237 42.592 1.00 32.71 469 PRO A N 1
ATOM 3221 C CA . PRO A 1 469 ? 17.745 25.824 42.347 1.00 36.99 469 PRO A CA 1
ATOM 3222 C C . PRO A 1 469 ? 17.792 26.779 41.170 1.00 38.24 469 PRO A C 1
ATOM 3223 O O . PRO A 1 469 ? 18.855 27.232 40.738 1.00 30.66 469 PRO A O 1
ATOM 3227 N N . LEU A 1 470 ? 16.609 27.071 40.639 1.00 33.64 470 LEU A N 1
ATOM 3228 C CA . LEU A 1 470 ? 16.490 28.133 39.653 1.00 40.14 470 LEU A CA 1
ATOM 3229 C C . LEU A 1 470 ? 16.945 29.457 40.254 1.00 42.26 470 LEU A C 1
ATOM 3230 O O . LEU A 1 470 ? 16.762 29.719 41.446 1.00 35.68 470 LEU A O 1
ATOM 3235 N N . ARG A 1 471 ? 17.564 30.284 39.428 1.00 39.27 471 ARG A N 1
ATOM 3236 C CA . ARG A 1 471 ? 17.939 31.630 39.824 1.00 42.15 471 ARG A CA 1
ATOM 3237 C C . ARG A 1 471 ? 16.904 32.613 39.294 1.00 29.10 471 ARG A C 1
ATOM 3238 O O . ARG A 1 471 ? 16.126 32.294 38.390 1.00 23.95 471 ARG A O 1
ATOM 3246 N N . ALA A 1 472 ? 16.878 33.808 39.896 1.00 28.05 472 ALA A N 1
ATOM 3247 C CA . ALA A 1 472 ? 15.885 34.806 39.507 1.00 24.98 472 ALA A CA 1
ATOM 3248 C C . ALA A 1 472 ? 15.930 35.061 38.010 1.00 23.86 472 ALA A C 1
ATOM 3249 O O . ALA A 1 472 ? 14.890 35.235 37.365 1.00 27.48 472 ALA A O 1
ATOM 3251 N N . THR A 1 473 ? 17.132 35.060 37.437 1.00 27.00 473 THR A N 1
ATOM 3252 C CA . THR A 1 473 ? 17.298 35.250 36.004 1.00 23.36 473 THR A CA 1
ATOM 3253 C C . THR A 1 473 ? 16.845 34.045 35.188 1.00 37.93 473 THR A C 1
ATOM 3254 O O . THR A 1 473 ? 16.794 34.143 33.959 1.00 28.17 473 THR A O 1
ATOM 3258 N N . ASP A 1 474 ? 16.521 32.921 35.829 1.00 30.53 474 ASP A N 1
ATOM 3259 C CA . ASP A 1 474 ? 15.987 31.755 35.131 1.00 30.03 474 ASP A CA 1
ATOM 3260 C C . ASP A 1 474 ? 14.472 31.785 34.991 1.00 36.82 474 ASP A C 1
ATOM 3261 O O . ASP A 1 474 ? 13.912 30.913 34.318 1.00 31.95 474 ASP A O 1
ATOM 3266 N N . LEU A 1 475 ? 13.801 32.749 35.609 1.00 28.14 475 LEU A N 1
ATOM 3267 C CA . LEU A 1 475 ? 12.350 32.758 35.669 1.00 33.09 475 LEU A CA 1
ATOM 3268 C C . LEU A 1 475 ? 11.755 33.395 34.416 1.00 29.93 475 LEU A C 1
ATOM 3269 O O . LEU A 1 475 ? 12.461 33.910 33.546 1.00 31.71 475 LEU A O 1
ATOM 3274 N N . GLY A 1 476 ? 10.430 33.350 34.332 1.00 24.01 476 GLY A N 1
ATOM 3275 C CA . GLY A 1 476 ? 9.734 33.999 33.244 1.00 22.33 476 GLY A CA 1
ATOM 3276 C C . GLY A 1 476 ? 9.931 33.309 31.904 1.00 28.44 476 GLY A C 1
ATOM 3277 O O . GLY A 1 476 ? 10.324 32.143 31.810 1.00 29.94 476 GLY A O 1
ATOM 3278 N N . TRP A 1 477 ? 9.630 34.064 30.849 1.00 31.51 477 TRP A N 1
ATOM 3279 C CA . TRP A 1 477 ? 9.782 33.601 29.473 1.00 24.96 477 TRP A CA 1
ATOM 3280 C C . TRP A 1 477 ? 11.216 33.874 29.034 1.00 36.32 477 TRP A C 1
ATOM 3281 O O . TRP A 1 477 ? 11.625 35.032 28.918 1.00 25.91 477 TRP A O 1
ATOM 3292 N N . LYS A 1 478 ? 11.980 32.813 28.797 1.00 27.45 478 LYS A N 1
ATOM 3293 C CA . LYS A 1 478 ? 13.376 32.923 28.406 1.00 31.50 478 LYS A CA 1
ATOM 3294 C C . LYS A 1 478 ? 13.540 32.526 26.945 1.00 29.48 478 LYS A C 1
ATOM 3295 O O . LYS A 1 478 ? 12.681 31.855 26.370 1.00 35.13 478 LYS A O 1
ATOM 3301 N N . ASP A 1 479 ? 14.655 32.955 26.336 1.00 22.78 479 ASP A N 1
ATOM 3302 C CA . ASP A 1 479 ? 15.087 32.372 25.070 1.00 47.70 479 ASP A CA 1
ATOM 3303 C C . ASP A 1 479 ? 16.551 31.944 25.067 1.00 23.61 479 ASP A C 1
ATOM 3304 O O . ASP A 1 479 ? 17.005 31.374 24.069 1.00 31.01 479 ASP A O 1
ATOM 3309 N N . THR A 1 480 ? 17.291 32.179 26.153 1.00 24.59 480 THR A N 1
ATOM 3310 C CA . THR A 1 480 ? 18.677 31.735 26.288 1.00 24.27 480 THR A CA 1
ATOM 3311 C C . THR A 1 480 ? 18.895 31.255 27.717 1.00 26.29 480 THR A C 1
ATOM 3312 O O . THR A 1 480 ? 18.748 32.041 28.658 1.00 29.56 480 THR A O 1
ATOM 3316 N N . VAL A 1 481 ? 19.258 29.983 27.893 1.00 24.42 481 VAL A N 1
ATOM 3317 C CA . VAL A 1 481 ? 19.437 29.404 29.223 1.00 19.16 481 VAL A CA 1
ATOM 3318 C C . VAL A 1 481 ? 20.891 28.982 29.400 1.00 33.97 481 VAL A C 1
ATOM 3319 O O . VAL A 1 481 ? 21.473 28.339 28.520 1.00 32.47 481 VAL A O 1
ATOM 3323 N N . ILE A 1 482 ? 21.475 29.359 30.538 1.00 23.66 482 ILE A N 1
ATOM 3324 C CA . ILE A 1 482 ? 22.834 28.951 30.872 1.00 30.98 482 ILE A CA 1
ATOM 3325 C C . ILE A 1 482 ? 22.835 27.476 31.235 1.00 33.29 482 ILE A C 1
ATOM 3326 O O . ILE A 1 482 ? 22.027 27.024 32.057 1.00 27.17 482 ILE A O 1
ATOM 3331 N N . VAL A 1 483 ? 23.748 26.719 30.635 1.00 29.00 483 VAL A N 1
ATOM 3332 C CA . VAL A 1 483 ? 23.922 25.304 30.944 1.00 24.27 483 VAL A CA 1
ATOM 3333 C C . VAL A 1 483 ? 25.372 25.119 31.367 1.00 48.78 483 VAL A C 1
ATOM 3334 O O . VAL A 1 483 ? 26.274 25.105 30.521 1.00 26.89 483 VAL A O 1
ATOM 3338 N N . ALA A 1 484 ? 25.598 24.967 32.674 1.00 23.22 484 ALA A N 1
ATOM 3339 C CA . ALA A 1 484 ? 26.942 24.903 33.229 1.00 31.56 484 ALA A CA 1
ATOM 3340 C C . ALA A 1 484 ? 27.605 23.569 32.888 1.00 24.78 484 ALA A C 1
ATOM 3341 O O . ALA A 1 484 ? 26.926 22.613 32.507 1.00 25.85 484 ALA A O 1
ATOM 3343 N N . PRO A 1 485 ? 28.932 23.481 33.011 1.00 48.19 485 PRO A N 1
ATOM 3344 C CA . PRO A 1 485 ? 29.610 22.202 32.764 1.00 39.47 485 PRO A CA 1
ATOM 3345 C C . PRO A 1 485 ? 29.012 21.087 33.604 1.00 33.33 485 PRO A C 1
ATOM 3346 O O . PRO A 1 485 ? 28.756 21.255 34.797 1.00 37.98 485 PRO A O 1
ATOM 3350 N N . MET A 1 486 ? 28.769 19.946 32.960 1.00 47.89 486 MET A N 1
ATOM 3351 C CA . MET A 1 486 ? 28.240 18.746 33.606 1.00 75.20 486 MET A CA 1
ATOM 3352 C C . MET A 1 486 ? 26.858 18.973 34.218 1.00 27.55 486 MET A C 1
ATOM 3353 O O . MET A 1 486 ? 26.450 18.243 35.126 1.00 37.41 486 MET A O 1
ATOM 3358 N N . GLU A 1 487 ? 26.120 19.969 33.735 1.00 41.45 487 GLU A N 1
ATOM 3359 C CA . GLU A 1 487 ? 24.785 20.270 34.231 1.00 25.90 487 GLU A CA 1
ATOM 3360 C C . GLU A 1 487 ? 23.728 19.812 33.236 1.00 32.05 487 GLU A C 1
ATOM 3361 O O . GLU A 1 487 ? 23.951 19.807 32.022 1.00 37.13 487 GLU A O 1
ATOM 3367 N N . THR A 1 488 ? 22.576 19.413 33.766 1.00 37.07 488 THR A N 1
ATOM 3368 C CA . THR A 1 488 ? 21.387 19.139 32.974 1.00 29.68 488 THR A CA 1
ATOM 3369 C C . THR A 1 488 ? 20.330 20.179 33.322 1.00 39.82 488 THR A C 1
ATOM 3370 O O . THR A 1 488 ? 20.098 20.462 34.502 1.00 35.26 488 THR A O 1
ATOM 3374 N N . VAL A 1 489 ? 19.716 20.763 32.297 1.00 36.14 489 VAL A N 1
ATOM 3375 C CA . VAL A 1 489 ? 18.667 21.762 32.455 1.00 32.47 489 VAL A CA 1
ATOM 3376 C C . VAL A 1 489 ? 17.459 21.307 31.649 1.00 58.80 489 VAL A C 1
ATOM 3377 O O . VAL A 1 489 ? 17.605 20.830 30.518 1.00 46.83 489 VAL A O 1
ATOM 3381 N N . ARG A 1 490 ? 16.270 21.434 32.236 1.00 29.42 490 ARG A N 1
ATOM 3382 C CA . ARG A 1 490 ? 15.018 21.088 31.573 1.00 33.70 490 ARG A CA 1
ATOM 3383 C C . ARG A 1 490 ? 14.192 22.350 31.356 1.00 38.28 490 ARG A C 1
ATOM 3384 O O . ARG A 1 490 ? 13.927 23.095 32.307 1.00 32.80 490 ARG A O 1
ATOM 3392 N N . ILE A 1 491 ? 13.797 22.591 30.105 1.00 30.36 491 ILE A N 1
ATOM 3393 C CA . ILE A 1 491 ? 12.969 23.734 29.749 1.00 27.17 491 ILE A CA 1
ATOM 3394 C C . ILE A 1 491 ? 11.707 23.227 29.065 1.00 26.79 491 ILE A C 1
ATOM 3395 O O . ILE A 1 491 ? 11.653 22.105 28.555 1.00 40.18 491 ILE A O 1
ATOM 3400 N N . ALA A 1 492 ? 10.681 24.076 29.057 1.00 37.69 492 ALA A N 1
ATOM 3401 C CA . ALA A 1 492 ? 9.397 23.761 28.445 1.00 29.86 492 ALA A CA 1
ATOM 3402 C C . ALA A 1 492 ? 9.105 24.768 27.343 1.00 34.72 492 ALA A C 1
ATOM 3403 O O . ALA A 1 492 ? 9.199 25.978 27.569 1.00 28.89 492 ALA A O 1
ATOM 3405 N N . VAL A 1 493 ? 8.745 24.271 26.161 1.00 26.72 493 VAL A N 1
ATOM 3406 C CA . VAL A 1 493 ? 8.464 25.111 25.000 1.00 26.05 493 VAL A CA 1
ATOM 3407 C C . VAL A 1 493 ? 7.067 24.784 24.492 1.00 39.90 493 VAL A C 1
ATOM 3408 O O . VAL A 1 493 ? 6.777 23.627 24.160 1.00 32.67 493 VAL A O 1
ATOM 3412 N N . ASP A 1 494 ? 6.207 25.797 24.430 1.00 36.50 494 ASP A N 1
ATOM 3413 C CA . ASP A 1 494 ? 4.917 25.679 23.754 1.00 34.03 494 ASP A CA 1
ATOM 3414 C C . ASP A 1 494 ? 5.128 26.138 22.319 1.00 25.30 494 ASP A C 1
ATOM 3415 O O . ASP A 1 494 ? 5.196 27.338 22.039 1.00 32.76 494 ASP A O 1
ATOM 3420 N N . MET A 1 495 ? 5.227 25.180 21.402 1.00 36.12 495 MET A N 1
ATOM 3421 C CA . MET A 1 495 ? 5.565 25.479 20.012 1.00 34.79 495 MET A CA 1
ATOM 3422 C C . MET A 1 495 ? 4.298 25.712 19.185 1.00 30.51 495 MET A C 1
ATOM 3423 O O . MET A 1 495 ? 3.971 24.979 18.251 1.00 37.80 495 MET A O 1
ATOM 3428 N N . SER A 1 496 ? 3.585 26.773 19.554 1.00 28.11 496 SER A N 1
ATOM 3429 C CA . SER A 1 496 ? 2.373 27.200 18.870 1.00 36.09 496 SER A CA 1
ATOM 3430 C C . SER A 1 496 ? 2.664 28.478 18.089 1.00 25.33 496 SER A C 1
ATOM 3431 O O . SER A 1 496 ? 3.165 29.455 18.657 1.00 38.02 496 SER A O 1
ATOM 3434 N N . HIS A 1 497 ? 2.366 28.468 16.791 1.00 38.29 497 HIS A N 1
ATOM 3435 C CA . HIS A 1 497 ? 2.636 29.612 15.929 1.00 33.40 497 HIS A CA 1
ATOM 3436 C C . HIS A 1 497 ? 1.438 29.881 15.029 1.00 33.98 497 HIS A C 1
ATOM 3437 O O . HIS A 1 497 ? 0.722 28.949 14.642 1.00 37.12 497 HIS A O 1
ATOM 3444 N N . PRO A 1 498 ? 1.203 31.148 14.673 1.00 30.72 498 PRO A N 1
ATOM 3445 C CA . PRO A 1 498 ? -0.005 31.495 13.912 1.00 36.52 498 PRO A CA 1
ATOM 3446 C C . PRO A 1 498 ? 0.184 31.542 12.403 1.00 35.20 498 PRO A C 1
ATOM 3447 O O . PRO A 1 498 ? -0.588 32.213 11.709 1.00 42.81 498 PRO A O 1
ATOM 3451 N N . TYR A 1 499 ? 1.187 30.849 11.879 1.00 42.45 499 TYR A N 1
ATOM 3452 C CA . TYR A 1 499 ? 1.533 30.933 10.468 1.00 41.70 499 TYR A CA 1
ATOM 3453 C C . TYR A 1 499 ? 0.965 29.740 9.710 1.00 37.17 499 TYR A C 1
ATOM 3454 O O . TYR A 1 499 ? 0.715 28.679 10.289 1.00 58.13 499 TYR A O 1
ATOM 3463 N N . ASN A 1 500 ? 0.751 29.926 8.405 1.00 44.75 500 ASN A N 1
ATOM 3464 C CA . ASN A 1 500 ? 0.151 28.900 7.558 1.00 67.72 500 ASN A CA 1
ATOM 3465 C C . ASN A 1 500 ? 1.183 28.039 6.832 1.00 60.55 500 ASN A C 1
ATOM 3466 O O . ASN A 1 500 ? 0.823 27.326 5.889 1.00 55.60 500 ASN A O 1
ATOM 3471 N N . GLU A 1 501 ? 2.447 28.090 7.249 1.00 58.22 501 GLU A N 1
ATOM 3472 C CA . GLU A 1 501 ? 3.510 27.284 6.665 1.00 56.24 501 GLU A CA 1
ATOM 3473 C C . GLU A 1 501 ? 4.376 26.716 7.778 1.00 42.79 501 GLU A C 1
ATOM 3474 O O . GLU A 1 501 ? 4.454 27.273 8.875 1.00 42.29 501 GLU A O 1
ATOM 3480 N N . HIS A 1 502 ? 5.041 25.601 7.481 1.00 43.26 502 HIS A N 1
ATOM 3481 C CA . HIS A 1 502 ? 5.998 25.049 8.426 1.00 38.35 502 HIS A CA 1
ATOM 3482 C C . HIS A 1 502 ? 7.139 26.039 8.649 1.00 40.06 502 HIS A C 1
ATOM 3483 O O . HIS A 1 502 ? 7.404 26.919 7.825 1.00 34.92 502 HIS A O 1
ATOM 3490 N N . GLN A 1 503 ? 7.816 25.886 9.783 1.00 40.32 503 GLN A N 1
ATOM 3491 C CA . GLN A 1 503 ? 8.837 26.827 10.223 1.00 32.22 503 GLN A CA 1
ATOM 3492 C C . GLN A 1 503 ? 10.159 26.107 10.436 1.00 30.04 503 GLN A C 1
ATOM 3493 O O . GLN A 1 503 ? 10.192 24.991 10.961 1.00 35.81 503 GLN A O 1
ATOM 3499 N N . ILE A 1 504 ? 11.245 26.756 10.033 1.00 29.65 504 ILE A N 1
ATOM 3500 C CA . ILE A 1 504 ? 12.597 26.251 10.243 1.00 26.97 504 ILE A CA 1
ATOM 3501 C C . ILE A 1 504 ? 13.284 27.196 11.215 1.00 29.21 504 ILE A C 1
ATOM 3502 O O . ILE A 1 504 ? 13.579 28.348 10.874 1.00 30.03 504 ILE A O 1
ATOM 3507 N N . TYR A 1 505 ? 13.543 26.713 12.423 1.00 23.34 505 TYR A N 1
ATOM 3508 C CA . TYR A 1 505 ? 14.118 27.532 13.473 1.00 24.64 505 TYR A CA 1
ATOM 3509 C C . TYR A 1 505 ? 15.460 26.956 13.899 1.00 24.39 505 TYR A C 1
ATOM 3510 O O . TYR A 1 505 ? 15.689 25.748 13.821 1.00 30.74 505 TYR A O 1
ATOM 3519 N N . LEU A 1 506 ? 16.351 27.837 14.336 1.00 36.01 506 LEU A N 1
ATOM 3520 C CA . LEU A 1 506 ? 17.671 27.431 14.787 1.00 26.47 506 LEU A CA 1
ATOM 3521 C C . LEU A 1 506 ? 17.648 27.024 16.253 1.00 28.28 506 LEU A C 1
ATOM 3522 O O . LEU A 1 506 ? 16.819 27.492 17.041 1.00 24.15 506 LEU A O 1
ATOM 3527 N N . LEU A 1 507 ? 18.564 26.127 16.605 1.00 28.32 507 LEU A N 1
ATOM 3528 C CA . LEU A 1 507 ? 18.920 25.837 17.990 1.00 22.98 507 LEU A CA 1
ATOM 3529 C C . LEU A 1 507 ? 20.438 25.821 18.045 1.00 27.30 507 LEU A C 1
ATOM 3530 O O . LEU A 1 507 ? 21.075 25.058 17.311 1.00 33.36 507 LEU A O 1
ATOM 3535 N N . HIS A 1 508 ? 21.018 26.669 18.891 1.00 26.44 508 HIS A N 1
ATOM 3536 C CA . HIS A 1 508 ? 22.460 26.859 18.852 1.00 35.73 508 HIS A CA 1
ATOM 3537 C C . HIS A 1 508 ? 22.942 27.443 20.170 1.00 27.02 508 HIS A C 1
ATOM 3538 O O . HIS A 1 508 ? 22.178 28.047 20.927 1.00 25.17 508 HIS A O 1
ATOM 3545 N N . CYS A 1 509 ? 24.227 27.240 20.433 1.00 21.13 509 CYS A N 1
ATOM 3546 C CA . CYS A 1 509 ? 24.886 27.929 21.529 1.00 25.02 509 CYS A CA 1
ATOM 3547 C C . CYS A 1 509 ? 25.069 29.396 21.178 1.00 31.11 509 CYS A C 1
ATOM 3548 O O . CYS A 1 509 ? 25.324 29.745 20.023 1.00 32.58 509 CYS A O 1
ATOM 3551 N N . HIS A 1 510 ? 24.937 30.266 22.177 1.00 23.14 510 HIS A N 1
ATOM 3552 C CA . HIS A 1 510 ? 25.068 31.693 21.932 1.00 25.24 510 HIS A CA 1
ATOM 3553 C C . HIS A 1 510 ? 26.442 32.228 22.296 1.00 21.01 510 HIS A C 1
ATOM 3554 O O . HIS A 1 510 ? 26.632 33.449 22.330 1.00 31.06 510 HIS A O 1
ATOM 3561 N N . ILE A 1 511 ? 27.399 31.352 22.586 1.00 24.04 511 ILE A N 1
ATOM 3562 C CA . ILE A 1 511 ? 28.801 31.745 22.498 1.00 28.82 511 ILE A CA 1
ATOM 3563 C C . ILE A 1 511 ? 29.121 31.827 21.010 1.00 39.16 511 ILE A C 1
ATOM 3564 O O . ILE A 1 511 ? 29.079 30.814 20.306 1.00 29.03 511 ILE A O 1
ATOM 3569 N N . LEU A 1 512 ? 29.397 33.041 20.521 1.00 29.35 512 LEU A N 1
ATOM 3570 C CA . LEU A 1 512 ? 29.366 33.291 19.082 1.00 34.55 512 LEU A CA 1
ATOM 3571 C C . LEU A 1 512 ? 30.375 32.430 18.333 1.00 28.95 512 LEU A C 1
ATOM 3572 O O . LEU A 1 512 ? 30.100 31.969 17.219 1.00 31.39 512 LEU A O 1
ATOM 3577 N N . GLU A 1 513 ? 31.544 32.197 18.928 1.00 29.53 513 GLU A N 1
ATOM 3578 C CA . GLU A 1 513 ? 32.529 31.329 18.295 1.00 32.70 513 GLU A CA 1
ATOM 3579 C C . GLU A 1 513 ? 32.008 29.900 18.186 1.00 34.73 513 GLU A C 1
ATOM 3580 O O . GLU A 1 513 ? 32.126 29.273 17.129 1.00 32.78 513 GLU A O 1
ATOM 3586 N N . HIS A 1 514 ? 31.423 29.371 19.270 1.00 28.35 514 HIS A N 1
ATOM 3587 C CA . HIS A 1 514 ? 30.808 28.043 19.222 1.00 32.68 514 HIS A CA 1
ATOM 3588 C C . HIS A 1 514 ? 29.804 27.953 18.085 1.00 49.15 514 HIS A C 1
ATOM 3589 O O . HIS A 1 514 ? 29.838 27.022 17.272 1.00 33.30 514 HIS A O 1
ATOM 3596 N N . HIS A 1 515 ? 28.885 28.917 18.033 1.00 26.53 515 HIS A N 1
ATOM 3597 C CA . HIS A 1 515 ? 27.934 28.989 16.932 1.00 27.12 515 HIS A CA 1
ATOM 3598 C C . HIS A 1 515 ? 28.653 29.039 15.587 1.00 44.95 515 HIS A C 1
ATOM 3599 O O . HIS A 1 515 ? 28.282 28.321 14.651 1.00 28.82 515 HIS A O 1
ATOM 3606 N N . ASP A 1 516 ? 29.710 29.852 15.485 1.00 23.42 516 ASP A N 1
ATOM 3607 C CA . ASP A 1 516 ? 30.414 29.998 14.213 1.00 22.50 516 ASP A CA 1
ATOM 3608 C C . ASP A 1 516 ? 31.101 28.702 13.800 1.00 31.58 516 ASP A C 1
ATOM 3609 O O . ASP A 1 516 ? 31.155 28.375 12.608 1.00 27.60 516 ASP A O 1
ATOM 3614 N N . GLU A 1 517 ? 31.629 27.950 14.759 1.00 27.33 517 GLU A N 1
ATOM 3615 C CA . GLU A 1 517 ? 32.317 26.710 14.444 1.00 33.09 517 GLU A CA 1
ATOM 3616 C C . GLU A 1 517 ? 31.377 25.511 14.405 1.00 29.74 517 GLU A C 1
ATOM 3617 O O . GLU A 1 517 ? 31.847 24.370 14.337 1.00 49.87 517 GLU A O 1
ATOM 3623 N N . GLY A 1 518 ? 30.065 25.744 14.434 1.00 31.69 518 GLY A N 1
ATOM 3624 C CA . GLY A 1 518 ? 29.105 24.732 14.041 1.00 42.39 518 GLY A CA 1
ATOM 3625 C C . GLY A 1 518 ? 28.156 24.243 15.114 1.00 33.13 518 GLY A C 1
ATOM 3626 O O . GLY A 1 518 ? 27.365 23.336 14.836 1.00 30.66 518 GLY A O 1
ATOM 3627 N N . MET A 1 519 ? 28.190 24.790 16.325 1.00 31.03 519 MET A N 1
ATOM 3628 C CA A MET A 1 519 ? 27.262 24.330 17.361 0.41 27.95 519 MET A CA 1
ATOM 3629 C CA B MET A 1 519 ? 27.276 24.392 17.387 0.59 27.84 519 MET A CA 1
ATOM 3630 C C . MET A 1 519 ? 25.891 24.960 17.118 1.00 22.25 519 MET A C 1
ATOM 3631 O O . MET A 1 519 ? 25.416 25.824 17.857 1.00 30.00 519 MET A O 1
ATOM 3640 N N . MET A 1 520 ? 25.239 24.471 16.066 1.00 26.75 520 MET A N 1
ATOM 3641 C CA . MET A 1 520 ? 23.995 25.048 15.575 1.00 35.02 520 MET A CA 1
ATOM 3642 C C . MET A 1 520 ? 23.296 24.011 14.709 1.00 36.94 520 MET A C 1
ATOM 3643 O O . MET A 1 520 ? 23.944 23.357 13.887 1.00 27.98 520 MET A O 1
ATOM 3648 N N . VAL A 1 521 ? 21.988 23.842 14.913 1.00 25.18 521 VAL A N 1
ATOM 3649 C CA . VAL A 1 521 ? 21.171 22.929 14.118 1.00 30.01 521 VAL A CA 1
ATOM 3650 C C . VAL A 1 521 ? 19.841 23.605 13.806 1.00 31.14 521 VAL A C 1
ATOM 3651 O O . VAL A 1 521 ? 19.482 24.625 14.395 1.00 28.14 521 VAL A O 1
ATOM 3655 N N . ASN A 1 522 ? 19.110 23.016 12.865 1.00 22.26 522 ASN A N 1
ATOM 3656 C CA . ASN A 1 522 ? 17.725 23.385 12.618 1.00 26.86 522 ASN A CA 1
ATOM 3657 C C . ASN A 1 522 ? 16.802 22.454 13.390 1.00 37.79 522 ASN A C 1
ATOM 3658 O O . ASN A 1 522 ? 17.132 21.295 13.652 1.00 24.30 522 ASN A O 1
ATOM 3663 N N . TYR A 1 523 ? 15.632 22.970 13.748 1.00 22.72 523 TYR A N 1
ATOM 3664 C CA . TYR A 1 523 ? 14.492 22.129 14.070 1.00 34.89 523 TYR A CA 1
ATOM 3665 C C . TYR A 1 523 ? 13.288 22.684 13.321 1.00 30.04 523 TYR A C 1
ATOM 3666 O O . TYR A 1 523 ? 13.314 23.808 12.813 1.00 28.63 523 TYR A O 1
ATOM 3675 N N . ARG A 1 524 ? 12.242 21.871 13.226 1.00 30.76 524 ARG A N 1
ATOM 3676 C CA . ARG A 1 524 ? 11.102 22.180 12.375 1.00 36.06 524 ARG A CA 1
ATOM 3677 C C . ARG A 1 524 ? 9.818 22.137 13.187 1.00 36.31 524 ARG A C 1
ATOM 3678 O O . ARG A 1 524 ? 9.637 21.254 14.029 1.00 27.02 524 ARG A O 1
ATOM 3686 N N . VAL A 1 525 ? 8.933 23.098 12.935 1.00 29.76 525 VAL A N 1
ATOM 3687 C CA . VAL A 1 525 ? 7.574 23.083 13.468 1.00 24.83 525 VAL A CA 1
ATOM 3688 C C . VAL A 1 525 ? 6.621 23.203 12.288 1.00 48.97 525 VAL A C 1
ATOM 3689 O O . VAL A 1 525 ? 6.698 24.173 11.525 1.00 39.37 525 VAL A O 1
ATOM 3693 N N . ASN A 1 526 ? 5.722 22.232 12.142 1.00 28.14 526 ASN A N 1
ATOM 3694 C CA . ASN A 1 526 ? 4.842 22.200 10.985 1.00 32.43 526 ASN A CA 1
ATOM 3695 C C . ASN A 1 526 ? 3.749 23.260 11.110 1.00 44.14 526 ASN A C 1
ATOM 3696 O O . ASN A 1 526 ? 3.617 23.945 12.130 1.00 39.62 526 ASN A O 1
ATOM 3701 N N . ALA A 1 527 ? 2.967 23.395 10.042 1.00 30.68 527 ALA A N 1
ATOM 3702 C CA . ALA A 1 527 ? 1.959 24.448 9.935 1.00 36.44 527 ALA A CA 1
ATOM 3703 C C . ALA A 1 527 ? 0.844 24.296 10.968 1.00 34.66 527 ALA A C 1
ATOM 3704 O O . ALA A 1 527 ? 0.423 23.182 11.284 1.00 55.52 527 ALA A O 1
#

Organism: Aquifex aeolicus (strain VF5) (NCBI:txid224324)

B-factor: mean 37.04, std 15.97, range [16.97, 147.97]

Secondary structure (DSSP, 8-state):
---EEPP---EEE--SS--EEEEEEEEEE-SSTT--EEEEEEESSS-BSPEEEEETT-EE-EEEEEESSS-B-EEEET----GGGTT-GGG-B-TT-EEEPPPEE--SPSEEEEEEE--TTTHHHHHHHT--EEEEEE-HHHHHHHHHHT--BTTTEEEEEEEEE-B-TTS-B-----TTS----SEEEETTEESEEEEEESSEEEEEEEE--SS--EEEEEEETTEEPPEEEEEETTEEEEEEEEES-EEE-TT-EEEEEEEGGGSPTT-EEEEEEEP----------EEEEEEEEEE---------S-----PPP--TTPEEEEEEEEESSS-EEETTB-TTTTTSS-SSTTS---S-EE-TTEEEEEEEEE-SSS-EEEEESS--BEEEEESSSPPPGGGSSSBSEEEE-TT-EEEEEEEE----SS-EEEEEEESSHHHHHTT-EEEEEE--

CATH classification: 2.60.40.420

InterPro domains:
  IPR001117 Multicopper oxidase, second cupredoxin domain [PF00394] (244-309)
  IPR002355 Multicopper oxidase, copper-binding site [PS00080] (508-519)
  IPR008972 Cupredoxin [G3DSA:2.60.40.420] (45-188)
  IPR008972 Cupredoxin [G3DSA:2.60.40.420] (189-381)
  IPR008972 Cupredoxin [G3DSA:2.60.40.420] (382-527)
  IPR008972 Cupredoxin [SSF49503] (51-187)
  IPR008972 Cupredoxin [SSF49503] (192-311)
  IPR008972 Cupredoxin [SSF49503] (398-525)
  IPR011706 Multicopper oxidase, C-terminal [PF07731] (407-526)
  IPR011707 Multicopper oxidase-like, N-terminal [PF07732] (90-184)
  IPR045087 Multicopper oxidase [PTHR48267] (110-465)

Sequence (456 aa):
LSKQSLNIPGYFLFPDGQRVSITAKWTTLEVIPGKSTDMLVYEIDNEYNPVIFLRKGQTFSADFVNNSGEDSIIHWHGFRAPWKSDGHPYYAVKDGETYSYPDFTIIDRSGTYFYHPHPHGRTGYQVYYGLAGMIIIEDEDEDNLKQALDLEYGVIDIPLIIQDKTFDSSGQLVYNPMGHMGFWGDTILVNLTPNPYMDVERKIYRFRILNGSNARPYRLALLRGNQRMRFWVIGVEGGLLDTPKEVNEILVAPGERIDILVDFRDASVNDVIKLYNFPHNLIMADNSEFEVMEFRVTKDSAYDKSIPQRLSEVTPINTDGAQVQRITLGMRRMVFTINGETWEDGYANPQDINNPKVLFEQNNGDVVIIEYVNNTGMYHPMHIHGFQFQVLERSLGPLRATDLGWKDTVIVAPMETVRIAVDMSHPYNEHQIYLLHCHILEHHDEGMMMVNYRVNA

Nearest PDB structures (foldseek):
  6syy-assembly1_A  TM=1.002E+00  e=0.000E+00  Aquifex aeolicus
  6ttd-assembly2_B  TM=9.991E-01  e=1.449E-99  Aquifex aeolicus
  6i3l-assembly2_B  TM=8.945E-01  e=2.641E-45  Albifimbria verrucaria
  2uxv-assembly2_B  TM=9.226E-01  e=1.024E-41  Escherichia coli
  6evg-assembly1_A  TM=8.641E-01  e=9.409E-44  Ochrobactrum

Radius of gyration: 20.84 Å; Cα contacts (8 Å, |Δi|>4): 1296; chains: 1; bounding box: 48×50×54 Å

Solvent-accessible surface area: 16742 Å² total; per-residue (Å²): 122,85,75,46,72,13,74,56,16,34,117,29,118,9,38,93,39,114,107,14,64,0,24,0,57,102,31,80,34,122,12,26,68,73,82,64,0,67,1,0,0,0,37,0,104,138,47,87,22,0,0,0,24,4,99,92,50,14,40,0,1,0,24,0,37,0,72,3,52,42,70,0,0,0,2,0,0,8,3,52,1,32,6,63,1,2,1,1,11,36,36,29,15,130,75,57,83,70,28,63,0,68,81,13,62,2,60,4,48,1,3,0,1,4,0,3,0,1,2,88,29,99,1,0,43,0,2,4,32,5,0,11,2,0,0,2,0,43,18,128,52,5,55,85,7,96,142,38,0,94,3,101,42,30,67,3,10,0,0,2,15,0,11,3,3,31,36,65,110,68,0,52,13,48,50,66,46,95,60,55,76,0,1,15,5,121,45,22,0,0,7,38,7,6,52,1,50,27,71,1,47,62,29,0,6,1,2,2,1,1,1,4,4,3,0,11,0,0,45,2,0,4,22,88,58,153,137,91,12,94,2,32,0,0,2,0,0,1,2,4,1,59,40,24,53,109,29,77,52,5,5,0,0,0,0,1,0,0,2,5,0,0,14,0,59,44,3,59,58,131,34,81,0,76,5,35,2,39,41,9,101,13,141,77,54,46,63,54,93,39,57,3,1,27,2,70,0,60,122,88,37,93,24,122,88,85,40,33,148,184,12,9,142,31,94,109,24,107,40,122,87,23,96,86,47,154,0,37,1,14,108,166,226,144,49,18,7,0,55,54,39,11,2,96,53,44,0,32,126,29,200,64,59,58,84,14,81,36,39,16,91,5,90,50,37,31,38,0,14,0,43,0,30,1,84,0,39,30,2,0,0,0,1,1,4,4,5,9,0,20,11,60,87,10,70,103,32,116,59,79,20,5,2,55,13,34,0,1,0,0,3,0,11,8,131,3,34,0,79,0,0,0,52,0,60,13,99,44,140,93,42,4,1,2,0,0,3,0,4,0,4,8,0,1,23,45,0,1,1,0,0,0,42,0,33,71